Protein AF-A0A7S3C8X9-F1 (afdb_monomer)

Organism: NCBI:txid1461544

Structure (mmCIF, N/CA/C/O backbone):
data_AF-A0A7S3C8X9-F1
#
_entry.id   AF-A0A7S3C8X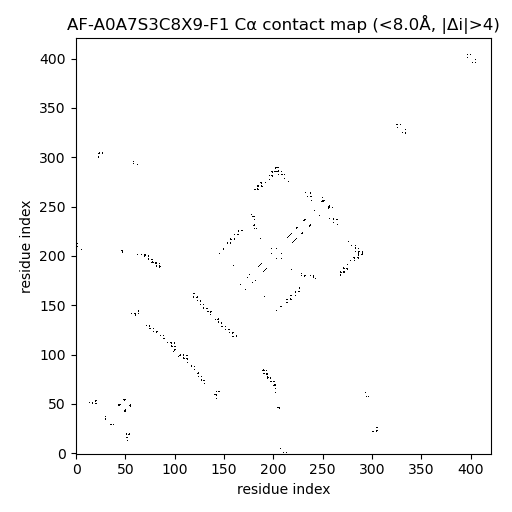9-F1
#
loop_
_atom_site.group_PDB
_atom_site.id
_atom_site.type_symbol
_atom_site.label_atom_id
_atom_site.label_alt_id
_atom_site.label_comp_id
_atom_site.label_asym_id
_atom_site.label_entity_id
_atom_site.label_seq_id
_atom_site.pdbx_PDB_ins_code
_atom_site.Cartn_x
_atom_site.Cartn_y
_atom_site.Cartn_z
_atom_site.occupancy
_atom_site.B_iso_or_equiv
_atom_site.auth_seq_id
_atom_site.auth_comp_id
_atom_site.auth_asym_id
_atom_site.auth_atom_id
_atom_site.pdbx_PDB_model_num
ATOM 1 N N . MET A 1 1 ? -9.195 -5.457 -18.882 1.00 45.34 1 MET A N 1
ATOM 2 C CA . MET A 1 1 ? -9.660 -6.626 -18.101 1.00 45.34 1 MET A CA 1
ATOM 3 C C . MET A 1 1 ? -9.234 -6.579 -16.631 1.00 45.34 1 MET A C 1
ATOM 5 O O . MET A 1 1 ? -9.931 -7.154 -15.818 1.00 45.34 1 MET A O 1
ATOM 9 N N . VAL A 1 2 ? -8.145 -5.888 -16.269 1.00 47.03 2 VAL A N 1
ATOM 10 C CA . VAL A 1 2 ? -7.577 -5.936 -14.906 1.00 47.03 2 VAL A CA 1
ATOM 11 C C . VAL A 1 2 ? -8.210 -4.915 -13.940 1.00 47.03 2 VAL A C 1
ATOM 13 O O . VAL A 1 2 ? -8.693 -5.320 -12.890 1.00 47.03 2 VAL A O 1
ATOM 16 N N . VAL A 1 3 ? -8.464 -3.677 -14.397 1.00 53.09 3 VAL A N 1
ATOM 17 C CA . VAL A 1 3 ? -9.257 -2.647 -13.669 1.00 53.09 3 VAL A CA 1
ATOM 18 C C . VAL A 1 3 ? -10.650 -3.153 -13.232 1.00 53.09 3 VAL A C 1
ATOM 20 O O . VAL A 1 3 ? -11.284 -2.615 -12.327 1.00 53.09 3 VAL A O 1
ATOM 23 N N . PHE A 1 4 ? -11.133 -4.227 -13.861 1.00 56.69 4 PHE A N 1
ATOM 24 C CA . PHE A 1 4 ? -12.422 -4.837 -13.572 1.00 56.69 4 PHE A CA 1
ATOM 25 C C . PHE A 1 4 ? -12.496 -5.470 -12.185 1.00 56.69 4 PHE A C 1
ATOM 27 O O . PHE A 1 4 ? -13.591 -5.499 -11.649 1.00 56.69 4 PHE A O 1
ATOM 34 N N . PHE A 1 5 ? -11.406 -5.965 -11.587 1.00 58.72 5 PHE A N 1
ATOM 35 C CA . PHE A 1 5 ? -11.512 -6.676 -10.304 1.00 58.72 5 PHE A CA 1
ATOM 36 C C . PHE A 1 5 ? -11.814 -5.716 -9.151 1.00 58.72 5 PHE A C 1
ATOM 38 O O . PHE A 1 5 ? -12.714 -5.951 -8.346 1.00 58.72 5 PHE A O 1
ATOM 45 N N . VAL A 1 6 ? -11.125 -4.580 -9.130 1.00 57.38 6 VAL A N 1
ATOM 46 C CA . VAL A 1 6 ? -11.303 -3.557 -8.101 1.00 57.38 6 VAL A CA 1
ATOM 47 C C . VAL A 1 6 ? -12.547 -2.708 -8.351 1.00 57.38 6 VAL A C 1
ATOM 49 O O . VAL A 1 6 ? -13.293 -2.426 -7.413 1.00 57.38 6 VAL A O 1
ATOM 52 N N . LEU A 1 7 ? -12.859 -2.391 -9.615 1.00 62.31 7 LEU A N 1
ATOM 53 C CA . LEU A 1 7 ? -14.162 -1.811 -9.942 1.00 62.31 7 LEU A CA 1
ATOM 54 C C . LEU A 1 7 ? -15.300 -2.781 -9.621 1.00 62.31 7 LEU A C 1
ATOM 56 O O . LEU A 1 7 ? -16.312 -2.339 -9.096 1.00 62.31 7 LEU A O 1
ATOM 60 N N . ALA A 1 8 ? -15.138 -4.089 -9.840 1.00 64.62 8 ALA A N 1
ATOM 61 C CA . ALA A 1 8 ? -16.126 -5.084 -9.434 1.00 64.62 8 ALA A CA 1
ATOM 62 C C . ALA A 1 8 ? -16.271 -5.142 -7.908 1.00 64.62 8 ALA A C 1
ATOM 64 O O . ALA A 1 8 ? -17.392 -5.210 -7.414 1.00 64.62 8 ALA A O 1
ATOM 65 N N . GLN A 1 9 ? -15.186 -5.056 -7.138 1.00 62.41 9 GLN A N 1
ATOM 66 C CA . GLN A 1 9 ? -15.287 -4.975 -5.678 1.00 62.41 9 GLN A CA 1
ATOM 67 C C . GLN A 1 9 ? -15.991 -3.696 -5.205 1.00 62.41 9 GLN A C 1
ATOM 69 O O . GLN A 1 9 ? -16.772 -3.751 -4.256 1.00 62.41 9 GLN A O 1
ATOM 74 N N . ALA A 1 10 ? -15.758 -2.567 -5.875 1.00 63.41 10 ALA A N 1
ATOM 75 C CA . ALA A 1 10 ? -16.402 -1.300 -5.544 1.00 63.41 10 ALA A CA 1
ATOM 76 C C . ALA A 1 10 ? -17.871 -1.226 -6.008 1.00 63.41 10 ALA A C 1
ATOM 78 O O . ALA A 1 10 ? -18.683 -0.577 -5.351 1.00 63.41 10 ALA A O 1
ATOM 79 N N . TRP A 1 11 ? -18.217 -1.873 -7.126 1.00 67.06 11 TRP A N 1
ATOM 80 C CA . TRP A 1 11 ? -19.532 -1.757 -7.767 1.00 67.06 11 TRP A CA 1
ATOM 81 C C . TRP A 1 11 ? -20.490 -2.901 -7.448 1.00 67.06 11 TRP A C 1
ATOM 83 O O . TRP A 1 11 ? -21.696 -2.667 -7.462 1.00 67.06 11 TRP A O 1
ATOM 93 N N . PHE A 1 12 ? -20.016 -4.119 -7.161 1.00 61.09 12 PHE A N 1
ATOM 94 C CA . PHE A 1 12 ? -20.916 -5.209 -6.785 1.00 61.09 12 PHE A CA 1
ATOM 95 C C . PHE A 1 12 ? -21.317 -5.066 -5.311 1.00 61.09 12 PHE A C 1
ATOM 97 O O . PHE A 1 12 ? -20.470 -5.275 -4.434 1.00 61.09 12 PHE A O 1
ATOM 104 N N . PRO A 1 13 ? -22.593 -4.743 -5.011 1.00 53.56 13 PRO A N 1
ATOM 105 C CA . PRO A 1 13 ? -23.058 -4.505 -3.649 1.00 53.56 13 PRO A CA 1
ATOM 106 C C . PRO A 1 13 ? -22.964 -5.777 -2.784 1.00 53.56 13 PRO A C 1
ATOM 108 O O . PRO A 1 13 ? -22.733 -6.872 -3.308 1.00 53.56 13 PRO A O 1
ATOM 111 N N . PRO A 1 14 ? -23.179 -5.670 -1.460 1.00 55.19 14 PRO A N 1
ATOM 112 C CA . PRO A 1 14 ? -23.079 -6.772 -0.503 1.00 55.19 14 PRO A CA 1
ATOM 113 C C . PRO A 1 14 ? -24.275 -7.738 -0.596 1.00 55.19 14 PRO A C 1
ATOM 115 O O . PRO A 1 14 ? -24.839 -8.147 0.406 1.00 55.19 14 PRO A O 1
ATOM 118 N N . VAL A 1 15 ? -24.689 -8.129 -1.802 1.00 63.06 15 VAL A N 1
ATOM 119 C CA . VAL A 1 15 ? -25.802 -9.075 -1.992 1.00 63.06 15 VAL A CA 1
ATOM 120 C C . VAL A 1 15 ? -25.405 -10.494 -1.552 1.00 63.06 15 VAL A C 1
ATOM 122 O O . VAL A 1 15 ? -26.267 -11.336 -1.331 1.00 63.06 15 VAL A O 1
ATOM 125 N N . LEU A 1 16 ? -24.103 -10.768 -1.390 1.00 57.22 16 LEU A N 1
ATOM 126 C CA . LEU A 1 16 ? -23.597 -12.119 -1.136 1.00 57.22 16 LEU A CA 1
ATOM 127 C C . LEU A 1 16 ? -23.332 -12.483 0.334 1.00 57.22 16 LEU A C 1
ATOM 129 O O . LEU A 1 16 ? -23.088 -13.658 0.595 1.00 57.22 16 LEU A O 1
ATOM 133 N N . HIS A 1 17 ? -23.377 -11.547 1.290 1.00 61.66 17 HIS A N 1
ATOM 134 C CA . HIS A 1 17 ? -23.119 -11.869 2.701 1.00 61.66 17 HIS A CA 1
ATOM 135 C C . HIS A 1 17 ? -24.162 -11.248 3.629 1.00 61.66 17 HIS A C 1
ATOM 137 O O . HIS A 1 17 ? -24.502 -10.078 3.494 1.00 61.66 17 HIS A O 1
ATOM 143 N N . LYS A 1 18 ? -24.710 -12.087 4.516 1.00 64.44 18 LYS A N 1
ATOM 144 C CA . LYS A 1 18 ? -25.891 -11.809 5.345 1.00 64.44 18 LYS A CA 1
ATOM 145 C C . LYS A 1 18 ? -25.575 -11.614 6.832 1.00 64.44 18 LYS A C 1
ATOM 147 O O . LYS A 1 18 ? -26.488 -11.298 7.579 1.00 64.44 18 LYS A O 1
ATOM 152 N N . GLU A 1 19 ? -24.331 -11.832 7.247 1.00 73.25 19 GLU A N 1
ATOM 153 C CA . GLU A 1 19 ? -23.931 -11.847 8.656 1.00 73.25 19 GLU A CA 1
ATOM 154 C C . GLU A 1 19 ? -22.737 -10.910 8.841 1.00 73.25 19 GLU A C 1
ATOM 156 O O . GLU A 1 19 ? -21.699 -11.106 8.204 1.00 73.25 19 GLU A O 1
ATOM 161 N N . ASP A 1 20 ? -22.932 -9.882 9.669 1.00 80.38 20 ASP A N 1
ATOM 162 C CA . ASP A 1 20 ? -21.893 -8.949 10.098 1.00 80.38 20 ASP A CA 1
ATOM 163 C C . ASP A 1 20 ? -21.156 -9.557 11.289 1.00 80.38 20 ASP A C 1
ATOM 165 O O . ASP A 1 20 ? -21.783 -10.010 12.248 1.00 80.38 20 ASP A O 1
ATOM 169 N N . TYR A 1 21 ? -19.828 -9.583 11.237 1.00 82.81 21 TYR A N 1
ATOM 170 C CA . TYR A 1 21 ? -19.039 -10.093 12.351 1.00 82.81 21 TYR A CA 1
ATOM 171 C C . TYR A 1 21 ? -19.055 -9.116 13.543 1.00 82.81 21 TYR A C 1
ATOM 173 O O . TYR A 1 21 ? -18.463 -8.035 13.464 1.00 82.81 21 TYR A O 1
ATOM 181 N N . ASP A 1 22 ? -19.670 -9.507 14.665 1.00 84.88 22 ASP A N 1
ATOM 182 C CA . ASP A 1 22 ? -19.627 -8.748 15.921 1.00 84.88 22 ASP A CA 1
ATOM 183 C C . ASP A 1 22 ? -18.496 -9.246 16.840 1.00 84.88 22 ASP A C 1
ATOM 185 O O . ASP A 1 22 ? -18.471 -10.383 17.317 1.00 84.88 22 ASP A O 1
ATOM 189 N N . PHE A 1 23 ? -17.537 -8.360 17.123 1.00 83.38 23 PHE A N 1
ATOM 190 C CA . PHE A 1 23 ? -16.445 -8.637 18.058 1.00 83.38 23 PHE A CA 1
ATOM 191 C C . PHE A 1 23 ? -16.934 -8.836 19.498 1.00 83.38 23 PHE A C 1
ATOM 193 O O . PHE A 1 23 ? -16.263 -9.517 20.273 1.00 83.38 23 PHE A O 1
ATOM 200 N N . SER A 1 24 ? -18.070 -8.248 19.865 1.00 83.69 24 SER A N 1
ATOM 201 C CA . SER A 1 24 ? -18.630 -8.301 21.219 1.00 83.69 24 SER A CA 1
ATOM 202 C C . SER A 1 24 ? -19.198 -9.684 21.518 1.00 83.69 24 SER A C 1
ATOM 204 O O . SER A 1 24 ? -18.875 -10.272 22.551 1.00 83.69 24 SER A O 1
ATOM 206 N N . GLU A 1 25 ? -19.978 -10.223 20.577 1.00 84.94 25 GLU A N 1
ATOM 207 C CA . GLU A 1 25 ? -20.519 -11.584 20.628 1.00 84.94 25 GLU A CA 1
ATOM 208 C C . GLU A 1 25 ? -19.384 -12.613 20.678 1.00 84.94 25 GLU A C 1
ATOM 210 O O . GLU A 1 25 ? -19.369 -13.490 21.540 1.00 84.94 25 GLU A O 1
ATOM 215 N N . TYR A 1 26 ? -18.346 -12.419 19.859 1.00 81.25 26 TYR A N 1
ATOM 216 C CA . TYR A 1 26 ? -17.157 -13.270 19.878 1.00 81.25 26 TYR A CA 1
ATOM 217 C C . TYR A 1 26 ? -16.442 -13.308 21.238 1.00 81.25 26 TYR A C 1
ATOM 219 O O . TYR A 1 26 ? -15.963 -14.363 21.662 1.00 81.25 26 TYR A O 1
ATOM 227 N N . ILE A 1 27 ? -16.314 -12.170 21.929 1.00 80.62 27 ILE A N 1
ATOM 228 C CA . ILE A 1 27 ? -15.685 -12.149 23.257 1.00 80.62 27 ILE A CA 1
ATOM 229 C C . ILE A 1 27 ? -16.615 -12.784 24.296 1.00 80.62 27 ILE A C 1
ATOM 231 O O . ILE A 1 27 ? -16.128 -13.543 25.133 1.00 80.62 27 ILE A O 1
ATOM 235 N N . ALA A 1 28 ? -17.927 -12.536 24.224 1.00 81.69 28 ALA A N 1
ATOM 236 C CA . ALA A 1 28 ? -18.906 -13.130 25.135 1.00 81.69 28 ALA A CA 1
ATOM 237 C C . ALA A 1 28 ? -18.899 -14.669 25.058 1.00 81.69 28 ALA A C 1
ATOM 239 O O . ALA A 1 28 ? -18.738 -15.336 26.081 1.00 81.69 28 ALA A O 1
ATOM 240 N N . GLU A 1 29 ? -18.943 -15.236 23.847 1.00 80.81 29 GLU A N 1
ATOM 241 C CA . GLU A 1 29 ? -18.891 -16.691 23.643 1.00 80.81 29 GLU A CA 1
ATOM 242 C C . GLU A 1 29 ? -17.585 -17.332 24.142 1.00 80.81 29 GLU A C 1
ATOM 244 O O . GLU A 1 29 ? -17.571 -18.494 24.564 1.00 80.81 29 GLU A O 1
ATOM 249 N N . ASN A 1 30 ? -16.470 -16.599 24.065 1.00 71.94 30 ASN A N 1
ATOM 250 C CA . ASN A 1 30 ? -15.162 -17.090 24.499 1.00 71.94 30 ASN A CA 1
ATOM 251 C C . ASN A 1 30 ? -14.927 -16.906 26.004 1.00 71.94 30 ASN A C 1
ATOM 253 O O . ASN A 1 30 ? -14.233 -17.727 26.608 1.00 71.94 30 ASN A O 1
ATOM 257 N N . GLY A 1 31 ? -15.514 -15.874 26.617 1.00 70.25 31 GLY A N 1
ATOM 258 C CA . GLY A 1 31 ? -15.454 -15.639 28.059 1.00 70.25 31 GLY A CA 1
ATOM 259 C C . GLY A 1 31 ? -16.072 -16.786 28.862 1.00 70.25 31 GLY A C 1
ATOM 260 O O . GLY A 1 31 ? -15.498 -17.212 29.863 1.00 70.25 31 GLY A O 1
ATOM 261 N N . GLU A 1 32 ? -17.175 -17.361 28.377 1.00 67.62 32 GLU A N 1
ATOM 262 C CA . GLU A 1 32 ? -17.853 -18.488 29.035 1.00 67.62 32 GLU A CA 1
ATOM 263 C C . GLU A 1 32 ? -17.095 -19.822 28.923 1.00 67.62 32 GLU A C 1
ATOM 265 O O . GLU A 1 32 ? -17.247 -20.702 29.771 1.00 67.62 32 GLU A O 1
ATOM 270 N N . LYS A 1 33 ? -16.256 -20.001 27.893 1.00 65.50 33 LYS A N 1
ATOM 271 C CA . LYS A 1 33 ? -15.638 -21.304 27.575 1.00 65.50 33 LYS A CA 1
ATOM 272 C C . LYS A 1 33 ? -14.289 -21.574 28.244 1.00 65.50 33 LYS A C 1
ATOM 274 O O . LYS A 1 33 ? -13.719 -22.635 27.999 1.00 65.50 33 LYS A O 1
ATOM 279 N N . GLY A 1 34 ? -13.806 -20.682 29.110 1.00 52.91 34 GLY A N 1
ATOM 280 C CA . GLY A 1 34 ? -12.613 -20.896 29.933 1.00 52.91 34 GLY A CA 1
ATOM 281 C C . GLY A 1 34 ? -11.317 -21.049 29.124 1.00 52.91 34 GLY A C 1
ATOM 282 O O . GLY A 1 34 ? -11.003 -22.128 28.632 1.00 52.91 34 GLY A O 1
ATOM 283 N N . CYS A 1 35 ? -10.536 -19.968 29.040 1.00 52.03 35 CYS A N 1
ATOM 284 C CA . CYS A 1 35 ? -9.099 -19.914 28.709 1.00 52.03 35 CYS A CA 1
ATOM 285 C C . CYS A 1 35 ? -8.560 -20.747 27.525 1.00 52.03 35 CYS A C 1
ATOM 287 O O . CYS A 1 35 ? -7.347 -20.935 27.431 1.00 52.03 35 CYS A O 1
ATOM 289 N N . LYS A 1 36 ? -9.383 -21.231 26.591 1.00 54.34 36 LYS A N 1
ATOM 290 C CA . LYS A 1 36 ? -8.854 -21.667 25.295 1.00 54.34 36 LYS A CA 1
ATOM 291 C C . LYS A 1 36 ? -8.539 -20.412 24.503 1.00 54.34 36 LYS A C 1
ATOM 293 O O . LYS A 1 36 ? -9.434 -19.600 24.287 1.00 54.34 36 LYS A O 1
ATOM 298 N N . GLU A 1 37 ? -7.265 -20.253 24.138 1.00 54.91 37 GLU A N 1
ATOM 299 C CA . GLU A 1 37 ? -6.804 -19.156 23.290 1.00 54.91 37 GLU A CA 1
ATOM 300 C C . GLU A 1 37 ? -7.795 -18.984 22.136 1.00 54.91 37 GLU A C 1
ATOM 302 O O . GLU A 1 37 ? -8.035 -19.948 21.397 1.00 54.91 37 GLU A O 1
ATOM 307 N N . PRO A 1 38 ? -8.433 -17.808 22.023 1.00 49.62 38 PRO A N 1
ATOM 308 C CA . PRO A 1 38 ? -9.416 -17.568 20.990 1.00 49.62 38 PRO A CA 1
ATOM 309 C C . PRO A 1 38 ? -8.743 -17.820 19.645 1.00 49.62 38 PRO A C 1
ATOM 311 O O . PRO A 1 38 ? -7.835 -17.084 19.263 1.00 49.62 38 PRO A O 1
ATOM 314 N N . SER A 1 39 ? -9.163 -18.863 18.924 1.00 53.34 39 SER A N 1
ATOM 315 C CA . SER A 1 39 ? -8.765 -19.006 17.531 1.00 53.34 39 SER A CA 1
ATOM 316 C C . SER A 1 39 ? -9.369 -17.798 16.812 1.00 53.34 39 SER A C 1
ATOM 318 O O . SER A 1 39 ? -10.601 -17.762 16.726 1.00 53.34 39 SER A O 1
ATOM 320 N N . PRO A 1 40 ? -8.562 -16.811 16.364 1.00 58.59 40 PRO A N 1
ATOM 321 C CA . PRO A 1 40 ? -9.061 -15.574 15.762 1.00 58.59 40 PRO A CA 1
ATOM 322 C C . PRO A 1 40 ? -10.097 -15.910 14.689 1.00 58.59 40 PRO A C 1
ATOM 324 O O . PRO A 1 40 ? -9.959 -16.994 14.104 1.00 58.59 40 PRO A O 1
ATOM 327 N N . PRO A 1 41 ? -11.101 -15.031 14.437 1.00 58.47 41 PRO A N 1
ATOM 328 C CA . PRO A 1 41 ? -12.209 -15.270 13.506 1.00 58.47 41 PRO A CA 1
ATOM 329 C C . PRO A 1 41 ? -11.711 -16.113 12.358 1.00 58.47 41 PRO A C 1
ATOM 331 O O . PRO A 1 41 ? -10.822 -15.630 11.650 1.00 58.47 41 PRO A O 1
ATOM 334 N N . LYS A 1 42 ? -12.152 -17.391 12.314 1.00 52.94 42 LYS A N 1
ATOM 335 C CA . LYS A 1 42 ? -11.461 -18.468 11.585 1.00 52.94 42 LYS A CA 1
ATOM 336 C C . LYS A 1 42 ? -10.898 -17.875 10.315 1.00 52.94 42 LYS A C 1
ATOM 338 O O . LYS A 1 42 ? -11.654 -17.425 9.459 1.00 52.94 42 LYS A O 1
ATOM 343 N N . GLN A 1 43 ? -9.576 -17.787 10.292 1.00 50.00 43 GLN A N 1
ATOM 344 C CA . GLN A 1 43 ? -8.783 -17.125 9.281 1.00 50.00 43 GLN A CA 1
ATOM 345 C C . GLN A 1 43 ? -8.980 -17.837 7.942 1.00 50.00 43 GLN A C 1
ATOM 347 O O . GLN A 1 43 ? -8.122 -18.576 7.474 1.00 50.00 43 GLN A O 1
ATOM 352 N N . TRP A 1 44 ? -10.114 -17.626 7.284 1.00 46.34 44 TRP A N 1
ATOM 353 C CA . TRP A 1 44 ? -10.240 -17.879 5.859 1.00 46.34 44 TRP A CA 1
ATOM 354 C C . TRP A 1 44 ? -9.567 -16.693 5.164 1.00 46.34 44 TRP A C 1
ATOM 356 O O . TRP A 1 44 ? -10.224 -15.909 4.482 1.00 46.34 44 TRP A O 1
ATOM 366 N N . PHE A 1 45 ? -8.257 -16.533 5.405 1.00 49.88 45 PHE A N 1
ATOM 367 C CA . PHE A 1 45 ? -7.376 -15.713 4.587 1.00 49.88 45 PHE A CA 1
ATOM 368 C C . PHE A 1 45 ? -7.373 -16.357 3.205 1.00 49.88 45 PHE A C 1
ATOM 370 O O . PHE A 1 45 ? -6.491 -17.136 2.851 1.00 49.88 45 PHE A O 1
ATOM 377 N N . TYR A 1 46 ? -8.362 -16.016 2.386 1.00 55.66 46 TYR A N 1
ATOM 378 C CA . TYR A 1 46 ? -8.011 -15.856 0.992 1.00 55.66 46 TYR A CA 1
ATOM 379 C C . TYR A 1 46 ? -6.902 -14.805 0.968 1.00 55.66 46 TYR A C 1
ATOM 381 O O . TYR A 1 46 ? -6.968 -13.807 1.686 1.00 55.66 46 TYR A O 1
ATOM 389 N N . THR A 1 47 ? -5.881 -15.021 0.149 1.00 63.59 47 THR A N 1
ATOM 390 C CA . THR A 1 47 ? -4.736 -14.119 -0.063 1.00 63.59 47 THR A CA 1
ATOM 391 C C . THR A 1 47 ? -5.116 -12.661 -0.376 1.00 63.59 47 THR A C 1
ATOM 393 O O . THR A 1 47 ? -4.235 -11.825 -0.510 1.00 63.59 47 THR A O 1
ATOM 396 N N . PHE A 1 48 ? -6.408 -12.345 -0.499 1.00 78.69 48 PHE A N 1
ATOM 397 C CA . PHE A 1 48 ? -6.966 -11.090 -0.977 1.00 78.69 48 PHE A CA 1
ATOM 398 C C . PHE A 1 48 ? -7.826 -10.317 0.046 1.00 78.69 48 PHE A C 1
ATOM 400 O O . PHE A 1 48 ? -8.390 -9.298 -0.341 1.00 78.69 48 PHE A O 1
ATOM 407 N N . GLY A 1 49 ? -7.938 -10.746 1.313 1.00 85.06 49 GLY A N 1
ATOM 408 C CA . GLY A 1 49 ? -8.576 -9.947 2.378 1.00 85.06 49 GLY A CA 1
ATOM 409 C C . GLY A 1 49 ? -9.544 -10.709 3.290 1.00 85.06 49 GLY A C 1
ATOM 410 O O . GLY A 1 49 ? -9.536 -11.941 3.330 1.00 85.06 49 GLY A O 1
ATOM 411 N N . PHE A 1 50 ? -10.366 -9.971 4.045 1.00 86.44 50 PHE A N 1
ATOM 412 C CA . PHE A 1 50 ? -11.408 -10.540 4.901 1.00 86.44 50 PHE A CA 1
ATOM 413 C C . PHE A 1 50 ? -12.575 -11.088 4.071 1.00 86.44 50 PHE A C 1
ATOM 415 O O . PHE A 1 50 ? -12.975 -10.516 3.056 1.00 86.44 50 PHE A O 1
ATOM 422 N N . ARG A 1 51 ? -13.154 -12.206 4.525 1.00 82.56 51 ARG A N 1
ATOM 423 C CA . ARG A 1 51 ? -14.358 -12.785 3.908 1.00 82.56 51 ARG A CA 1
ATOM 424 C C . ARG A 1 51 ? -15.580 -11.879 4.092 1.00 82.56 51 ARG A C 1
ATOM 426 O O . ARG A 1 51 ? -16.389 -11.749 3.177 1.00 82.56 51 ARG A O 1
ATOM 433 N N . ASP A 1 52 ? -15.700 -11.264 5.265 1.00 85.06 52 ASP A N 1
ATOM 434 C CA . ASP A 1 52 ? -16.722 -10.263 5.553 1.00 85.06 52 ASP A CA 1
ATOM 435 C C . ASP A 1 52 ? -16.343 -8.932 4.878 1.00 85.06 52 ASP A C 1
ATOM 437 O O . ASP A 1 52 ? -15.297 -8.339 5.153 1.00 85.06 52 ASP A O 1
ATOM 441 N N . ARG A 1 53 ? -17.210 -8.465 3.972 1.00 83.19 53 ARG A N 1
ATOM 442 C CA . ARG A 1 53 ? -17.004 -7.226 3.211 1.00 83.19 53 ARG A CA 1
ATOM 443 C C . ARG A 1 53 ? -17.179 -5.970 4.057 1.00 83.19 53 ARG A C 1
ATOM 445 O O . ARG A 1 53 ? -16.559 -4.955 3.737 1.00 83.19 53 ARG A O 1
ATOM 452 N N . ASN A 1 54 ? -18.016 -6.008 5.090 1.00 87.19 54 ASN A N 1
ATOM 453 C CA . ASN A 1 54 ? -18.182 -4.881 6.002 1.00 87.19 54 ASN A CA 1
ATOM 454 C C . ASN A 1 54 ? -16.949 -4.762 6.897 1.00 87.19 54 ASN A C 1
ATOM 456 O O . ASN A 1 54 ? -16.400 -3.667 7.031 1.00 87.19 54 ASN A O 1
ATOM 460 N N . LEU A 1 55 ? -16.428 -5.895 7.375 1.00 88.25 55 LEU A N 1
ATOM 461 C CA . LEU A 1 55 ? -15.147 -5.954 8.078 1.00 88.25 55 LEU A CA 1
ATOM 462 C C . LEU A 1 55 ? -13.987 -5.442 7.203 1.00 88.25 55 LEU A C 1
ATOM 464 O O . LEU A 1 55 ? -13.203 -4.608 7.653 1.00 88.25 55 LEU A O 1
ATOM 468 N N . GLU A 1 56 ? -13.910 -5.877 5.938 1.00 90.62 56 GLU A N 1
ATOM 469 C CA . GLU A 1 56 ? -12.909 -5.381 4.980 1.00 90.62 56 GLU A CA 1
ATOM 470 C C . GLU A 1 56 ? -13.042 -3.873 4.764 1.00 90.62 56 GLU A C 1
ATOM 472 O O . GLU A 1 56 ? -12.045 -3.158 4.793 1.00 90.62 56 GLU A O 1
ATOM 477 N N . ARG A 1 57 ? -14.264 -3.354 4.603 1.00 90.44 57 ARG A N 1
ATOM 478 C CA . ARG A 1 57 ? -14.489 -1.913 4.436 1.00 90.44 57 ARG A CA 1
ATOM 479 C C . ARG A 1 57 ? -14.020 -1.121 5.658 1.00 90.44 57 ARG A C 1
ATOM 481 O O . ARG A 1 57 ? -13.348 -0.108 5.479 1.00 90.44 57 ARG A O 1
ATOM 488 N N . LEU A 1 58 ? -14.339 -1.585 6.867 1.00 92.06 58 LEU A N 1
ATOM 489 C CA . LEU A 1 58 ? -13.893 -0.957 8.117 1.00 92.06 58 LEU A CA 1
ATOM 490 C C . LEU A 1 58 ? -12.367 -1.001 8.262 1.00 92.06 58 LEU A C 1
ATOM 492 O O . LEU A 1 58 ? -11.762 -0.016 8.685 1.00 92.06 58 LEU A O 1
ATOM 496 N N . PHE A 1 59 ? -11.737 -2.113 7.879 1.00 93.62 59 PHE A N 1
ATOM 497 C CA . PHE A 1 59 ? -10.282 -2.231 7.842 1.00 93.62 59 PHE A CA 1
ATOM 498 C C . PHE A 1 59 ? -9.655 -1.252 6.845 1.00 93.62 59 PHE A C 1
ATOM 500 O O . PHE A 1 59 ? -8.728 -0.534 7.202 1.00 93.62 59 PHE A O 1
ATOM 507 N N . LEU A 1 60 ? -10.168 -1.180 5.614 1.00 93.12 60 LEU A N 1
ATOM 508 C CA . LEU A 1 60 ? -9.653 -0.276 4.581 1.00 93.12 60 LEU A CA 1
ATOM 509 C C . LEU A 1 60 ? -9.825 1.200 4.964 1.00 93.12 60 LEU A C 1
ATOM 511 O O . LEU A 1 60 ? -8.958 2.020 4.658 1.00 93.12 60 LEU A O 1
ATOM 515 N N . GLN A 1 61 ? -10.917 1.539 5.650 1.00 93.62 61 GLN A N 1
ATOM 516 C CA . GLN A 1 61 ? -11.128 2.879 6.189 1.00 93.62 61 GLN A CA 1
ATOM 517 C C . GLN A 1 61 ? -10.086 3.215 7.268 1.00 93.62 61 GLN A C 1
ATOM 519 O O . GLN A 1 61 ? -9.394 4.225 7.139 1.00 93.62 61 GLN A O 1
ATOM 524 N N . ASP A 1 62 ? -9.890 2.336 8.258 1.00 94.69 62 ASP A N 1
ATOM 525 C CA . ASP A 1 62 ? -8.856 2.509 9.293 1.00 94.69 62 ASP A CA 1
ATOM 526 C C . ASP A 1 62 ? -7.450 2.598 8.680 1.00 94.69 62 ASP A C 1
ATOM 528 O O . ASP A 1 62 ? -6.654 3.467 9.039 1.00 94.69 62 ASP A O 1
ATOM 532 N N . LEU A 1 63 ? -7.157 1.760 7.683 1.00 94.38 63 LEU A N 1
ATOM 533 C CA . LEU A 1 63 ? -5.881 1.764 6.974 1.00 94.38 63 LEU A CA 1
ATOM 534 C C . LEU A 1 63 ? -5.613 3.120 6.303 1.00 94.38 63 LEU A C 1
ATOM 536 O O . LEU A 1 63 ? -4.482 3.616 6.344 1.00 94.38 63 LEU A O 1
ATOM 540 N N . CYS A 1 64 ? -6.644 3.734 5.714 1.00 93.62 64 CYS A N 1
ATOM 541 C CA . CYS A 1 64 ? -6.555 5.058 5.101 1.00 93.62 64 CYS A CA 1
ATOM 542 C C . CYS A 1 64 ? -6.333 6.171 6.141 1.00 93.62 64 CYS A C 1
ATOM 544 O O . CYS A 1 64 ? -5.604 7.132 5.872 1.00 93.62 64 CYS A O 1
ATOM 546 N N . GLU A 1 65 ? -6.937 6.056 7.323 1.00 93.38 65 GLU A N 1
ATOM 547 C CA . GLU A 1 65 ? -6.797 7.034 8.408 1.00 93.38 65 GLU A CA 1
ATOM 548 C C . GLU A 1 65 ? -5.407 6.973 9.055 1.00 93.38 65 GLU A C 1
ATOM 550 O O . GLU A 1 65 ? -4.727 8.001 9.184 1.00 93.38 65 GLU A O 1
ATOM 555 N N . VAL A 1 66 ? -4.946 5.766 9.388 1.00 94.50 66 VAL A N 1
ATOM 556 C CA . VAL A 1 66 ? -3.672 5.532 10.082 1.00 94.50 66 VAL A CA 1
ATOM 557 C C . VAL A 1 66 ? -2.477 5.877 9.192 1.00 94.50 66 VAL A C 1
ATOM 559 O O . VAL A 1 66 ? -1.543 6.542 9.637 1.00 94.50 66 VAL A O 1
ATOM 562 N N . ASN A 1 67 ? -2.500 5.485 7.915 1.00 94.38 67 ASN A N 1
ATOM 563 C CA . ASN A 1 67 ? -1.329 5.588 7.037 1.00 94.38 67 ASN A CA 1
ATOM 564 C C . ASN A 1 67 ? -1.268 6.868 6.195 1.00 94.38 67 ASN A C 1
ATOM 566 O O . ASN A 1 67 ? -0.525 6.933 5.213 1.00 94.38 67 ASN A O 1
ATOM 570 N N . HIS A 1 68 ? -2.034 7.902 6.523 1.00 94.25 68 HIS A N 1
ATOM 571 C CA . HIS A 1 68 ? -2.153 9.068 5.651 1.00 94.25 68 HIS A CA 1
ATOM 572 C C . HIS A 1 68 ? -0.826 9.808 5.391 1.00 94.25 68 HIS A C 1
ATOM 574 O O . HIS A 1 68 ? -0.577 10.252 4.271 1.00 94.25 68 HIS A O 1
ATOM 580 N N . SER A 1 69 ? 0.042 9.927 6.398 1.00 95.81 69 SER A N 1
ATOM 581 C CA . SER A 1 69 ? 1.361 10.558 6.260 1.00 95.81 69 SER A CA 1
ATOM 582 C C . SER A 1 69 ? 2.251 9.760 5.307 1.00 95.81 69 SER A C 1
ATOM 584 O O . SER A 1 69 ? 2.902 10.327 4.431 1.00 95.81 69 SER A O 1
ATOM 586 N N . ARG A 1 70 ? 2.195 8.429 5.414 1.00 95.88 70 ARG A N 1
ATOM 587 C CA . ARG A 1 70 ? 2.922 7.483 4.566 1.00 95.88 70 ARG A CA 1
ATOM 588 C C . ARG A 1 70 ? 2.524 7.616 3.094 1.00 95.88 70 ARG A C 1
ATOM 590 O O . ARG A 1 70 ? 3.401 7.662 2.243 1.00 95.88 70 ARG A O 1
ATOM 597 N N . HIS A 1 71 ? 1.232 7.780 2.802 1.00 95.31 71 HIS A N 1
ATOM 598 C CA . HIS A 1 71 ? 0.744 8.002 1.434 1.00 95.31 71 HIS A CA 1
ATOM 599 C C . HIS A 1 71 ? 1.322 9.281 0.814 1.00 95.31 71 HIS A C 1
ATOM 601 O O . HIS A 1 71 ? 1.816 9.248 -0.311 1.00 95.31 71 HIS A O 1
ATOM 607 N N . VAL A 1 72 ? 1.304 10.397 1.552 1.00 96.62 72 VAL A N 1
ATOM 608 C CA . VAL A 1 72 ? 1.848 11.680 1.070 1.00 96.62 72 VAL A CA 1
ATOM 609 C C . VAL A 1 72 ? 3.345 11.562 0.784 1.00 96.62 72 VAL A C 1
ATOM 611 O O . VAL A 1 72 ? 3.799 11.974 -0.283 1.00 96.62 72 VAL A O 1
ATOM 614 N N . VAL A 1 73 ? 4.103 10.956 1.703 1.00 97.62 73 VAL A N 1
ATOM 615 C CA . VAL A 1 73 ? 5.544 10.731 1.521 1.00 97.62 73 VAL A CA 1
ATOM 616 C C . VAL A 1 73 ? 5.805 9.856 0.294 1.00 97.62 73 VAL A C 1
ATOM 618 O O . VAL A 1 73 ? 6.641 10.218 -0.528 1.00 97.62 73 VAL A O 1
ATOM 621 N N . CYS A 1 74 ? 5.064 8.760 0.110 1.00 97.31 74 CYS A N 1
ATOM 622 C CA . CYS A 1 74 ? 5.220 7.890 -1.057 1.00 97.31 74 CYS A CA 1
ATOM 623 C C . CYS A 1 74 ? 4.930 8.615 -2.381 1.00 97.31 74 CYS A C 1
ATOM 625 O O . CYS A 1 74 ? 5.701 8.450 -3.321 1.00 97.31 74 CYS A O 1
ATOM 627 N N . PHE A 1 75 ? 3.893 9.459 -2.460 1.00 97.69 75 PHE A N 1
ATOM 628 C CA . PHE A 1 75 ? 3.632 10.275 -3.657 1.00 97.69 75 PHE A CA 1
ATOM 629 C C . PHE A 1 75 ? 4.773 11.256 -3.955 1.00 97.69 75 PHE A C 1
ATOM 631 O O . PHE A 1 75 ? 5.170 11.397 -5.111 1.00 97.69 75 PHE A O 1
ATOM 638 N N . ILE A 1 76 ? 5.317 11.918 -2.929 1.00 98.06 76 ILE A N 1
ATOM 639 C CA . ILE A 1 76 ? 6.437 12.858 -3.089 1.00 98.06 76 ILE A CA 1
ATOM 640 C C . ILE A 1 76 ? 7.695 12.119 -3.552 1.00 98.06 76 ILE A C 1
ATOM 642 O O . ILE A 1 76 ? 8.353 12.558 -4.493 1.00 98.06 76 ILE A O 1
ATOM 646 N N . VAL A 1 77 ? 8.021 10.982 -2.934 1.00 98.12 77 VAL A N 1
ATOM 647 C CA . VAL A 1 77 ? 9.178 10.170 -3.335 1.00 98.12 77 VAL A CA 1
ATOM 648 C C . VAL A 1 77 ? 8.985 9.624 -4.751 1.00 98.12 77 VAL A C 1
ATOM 650 O O . VAL A 1 77 ? 9.921 9.673 -5.542 1.00 98.12 77 VAL A O 1
ATOM 653 N N . ALA A 1 78 ? 7.780 9.177 -5.116 1.00 97.69 78 ALA A N 1
ATOM 654 C CA . ALA A 1 78 ? 7.491 8.683 -6.463 1.00 97.69 78 ALA A CA 1
ATOM 655 C C . ALA A 1 78 ? 7.657 9.791 -7.510 1.00 97.69 78 ALA A C 1
ATOM 657 O O . ALA A 1 78 ? 8.263 9.554 -8.553 1.00 97.69 78 ALA A O 1
ATOM 658 N N . LEU A 1 79 ? 7.202 11.011 -7.201 1.00 97.62 79 LEU A N 1
ATOM 659 C CA . LEU A 1 79 ? 7.430 12.192 -8.030 1.00 97.62 79 LEU A CA 1
ATOM 660 C C . LEU A 1 79 ? 8.927 12.483 -8.191 1.00 97.62 79 LEU A C 1
ATOM 662 O O . LEU A 1 79 ? 9.384 12.679 -9.312 1.00 97.62 79 LEU A O 1
ATOM 666 N N . LEU A 1 80 ? 9.700 12.482 -7.102 1.00 97.81 80 LEU A N 1
ATOM 667 C CA . LEU A 1 80 ? 11.145 12.723 -7.165 1.00 97.81 80 LEU A CA 1
ATOM 668 C C . LEU A 1 80 ? 11.863 11.664 -8.008 1.00 97.81 80 LEU A C 1
ATOM 670 O O . LEU A 1 80 ? 12.675 12.020 -8.856 1.00 97.81 80 LEU A O 1
ATOM 674 N N . LEU A 1 81 ? 11.534 10.381 -7.831 1.00 96.69 81 LEU A N 1
ATOM 675 C CA . LEU A 1 81 ? 12.106 9.295 -8.632 1.00 96.69 81 LEU A CA 1
ATOM 676 C C . LEU A 1 81 ? 11.699 9.402 -10.108 1.00 96.69 81 LEU A C 1
ATOM 678 O O . LEU A 1 81 ? 12.535 9.186 -10.981 1.00 96.69 81 LEU A O 1
ATOM 682 N N . ALA A 1 82 ? 10.455 9.793 -10.398 1.00 95.81 82 ALA A N 1
ATOM 683 C CA . ALA A 1 82 ? 9.993 10.030 -11.765 1.00 95.81 82 ALA A CA 1
ATOM 684 C C . ALA A 1 82 ? 10.706 11.225 -12.415 1.00 95.81 82 ALA A C 1
ATOM 686 O O . ALA A 1 82 ? 11.069 11.152 -13.590 1.00 95.81 82 ALA A O 1
ATOM 687 N N . VAL A 1 83 ? 10.950 12.303 -11.661 1.00 95.88 83 VAL A N 1
ATOM 688 C CA . VAL A 1 83 ? 11.746 13.446 -12.125 1.00 95.88 83 VAL A CA 1
ATOM 689 C C . VAL A 1 83 ? 13.172 12.995 -12.406 1.00 95.88 83 VAL A C 1
ATOM 691 O O . VAL A 1 83 ? 13.620 13.192 -13.527 1.00 95.88 83 VAL A O 1
ATOM 694 N N . ILE A 1 84 ? 13.845 12.338 -11.451 1.00 95.44 84 ILE A N 1
ATOM 695 C CA . ILE A 1 84 ? 15.226 11.840 -11.592 1.00 95.44 84 ILE A CA 1
ATOM 696 C C . ILE A 1 84 ? 15.365 10.946 -12.826 1.00 95.44 84 ILE A C 1
ATOM 698 O O . ILE A 1 84 ? 16.278 11.154 -13.621 1.00 95.44 84 ILE A O 1
ATOM 702 N N . ALA A 1 85 ? 14.434 10.013 -13.034 1.00 91.62 85 ALA A N 1
ATOM 703 C CA . ALA A 1 85 ? 14.425 9.172 -14.226 1.00 91.62 85 ALA A CA 1
ATOM 704 C C . ALA A 1 85 ? 14.311 10.005 -15.518 1.00 91.62 85 ALA A C 1
ATOM 706 O O . ALA A 1 85 ? 14.974 9.724 -16.508 1.00 91.62 85 ALA A O 1
ATOM 707 N N . ASN A 1 86 ? 13.527 11.081 -15.525 1.00 90.31 86 ASN A N 1
ATOM 708 C CA . ASN A 1 86 ? 13.339 11.906 -16.721 1.00 90.31 86 ASN A CA 1
ATOM 709 C C . ASN A 1 86 ? 14.342 13.068 -16.848 1.00 90.31 86 ASN A C 1
ATOM 711 O O . ASN A 1 86 ? 14.308 13.775 -17.853 1.00 90.31 86 ASN A O 1
ATOM 715 N N . VAL A 1 87 ? 15.262 13.263 -15.893 1.00 91.31 87 VAL A N 1
ATOM 716 C CA . VAL A 1 87 ? 16.258 14.353 -15.923 1.00 91.31 87 VAL A CA 1
ATOM 717 C C . VAL A 1 87 ? 17.056 14.351 -17.231 1.00 91.31 87 VAL A C 1
ATOM 719 O O . VAL A 1 87 ? 17.221 15.400 -17.855 1.00 91.31 87 VAL A O 1
ATOM 722 N N . ASN A 1 88 ? 17.483 13.173 -17.691 1.00 84.69 88 ASN A N 1
ATOM 723 C CA . ASN A 1 88 ? 18.265 13.035 -18.921 1.00 84.69 88 ASN A CA 1
ATOM 724 C C . ASN A 1 88 ? 17.483 13.468 -20.168 1.00 84.69 88 ASN A C 1
ATOM 726 O O . ASN A 1 88 ? 18.067 14.046 -21.081 1.00 84.69 88 ASN A O 1
ATOM 730 N N . VAL A 1 89 ? 16.160 13.273 -20.185 1.00 85.19 89 VAL A N 1
ATOM 731 C CA . VAL A 1 89 ? 15.301 13.733 -21.287 1.00 85.19 89 VAL A CA 1
ATOM 732 C C . VAL A 1 89 ? 15.297 15.259 -21.355 1.00 85.19 89 VAL A C 1
ATOM 734 O O . VAL A 1 89 ? 15.402 15.815 -22.444 1.00 85.19 89 VAL A O 1
ATOM 737 N N . PHE A 1 90 ? 15.244 15.946 -20.208 1.00 86.69 90 PHE A N 1
ATOM 738 C CA . PHE A 1 90 ? 15.255 17.412 -20.164 1.00 86.69 90 PHE A CA 1
ATOM 739 C C . PHE A 1 90 ? 16.601 18.002 -20.572 1.00 86.69 90 PHE A C 1
ATOM 741 O O . PHE A 1 90 ? 16.642 18.948 -21.359 1.00 86.69 90 PHE A O 1
ATOM 748 N N . PHE A 1 91 ? 17.703 17.431 -20.082 1.00 89.31 91 PHE A N 1
ATOM 749 C CA . PHE A 1 91 ? 19.039 17.861 -20.495 1.00 89.31 91 PHE A CA 1
ATOM 750 C C . PHE A 1 91 ? 19.352 17.496 -21.952 1.00 89.31 91 PHE A C 1
ATOM 752 O O . PHE A 1 91 ? 20.155 18.179 -22.582 1.00 89.31 91 PHE A O 1
ATOM 759 N N . GLY A 1 92 ? 18.688 16.478 -22.504 1.00 84.31 92 GLY A N 1
ATOM 760 C CA . GLY A 1 92 ? 18.810 16.069 -23.901 1.00 84.31 92 GLY A CA 1
ATOM 761 C C . GLY A 1 92 ? 18.051 16.943 -24.904 1.00 84.31 92 GLY A C 1
ATOM 762 O O . GLY A 1 92 ? 18.278 16.794 -26.099 1.00 84.31 92 GLY A O 1
ATOM 763 N N . ILE A 1 93 ? 17.182 17.871 -24.474 1.00 87.81 93 ILE A N 1
ATOM 764 C CA . ILE A 1 93 ? 16.378 18.698 -25.400 1.00 87.81 93 ILE A CA 1
ATOM 765 C C . ILE A 1 93 ? 17.243 19.495 -26.396 1.00 87.81 93 ILE A C 1
ATOM 767 O O . ILE A 1 93 ? 16.926 19.462 -27.584 1.00 87.81 93 ILE A O 1
ATOM 771 N N . PRO A 1 94 ? 18.325 20.195 -25.995 1.00 90.81 94 PRO A N 1
ATOM 772 C CA . PRO A 1 94 ? 19.156 20.930 -26.949 1.00 90.81 94 PRO A CA 1
ATOM 773 C C . PRO A 1 94 ? 19.796 20.014 -27.998 1.00 90.81 94 PRO A C 1
ATOM 775 O O . PRO A 1 94 ? 19.817 20.364 -29.175 1.00 90.81 94 PRO A O 1
ATOM 778 N N . LEU A 1 95 ? 20.245 18.827 -27.573 1.00 85.38 95 LEU A N 1
ATOM 779 C CA . LEU A 1 95 ? 20.818 17.811 -28.458 1.00 85.38 95 LEU A CA 1
ATOM 780 C C . LEU A 1 95 ? 19.764 17.278 -29.433 1.00 85.38 95 LEU A C 1
ATOM 782 O O . LEU A 1 95 ? 20.022 17.237 -30.631 1.00 85.38 95 LEU A O 1
ATOM 786 N N . MET A 1 96 ? 18.549 16.986 -28.951 1.00 82.12 96 MET A N 1
ATOM 787 C CA . MET A 1 96 ? 17.431 16.603 -29.817 1.00 82.12 96 MET A CA 1
ATOM 788 C C . MET A 1 96 ? 17.135 17.664 -30.872 1.00 82.12 96 MET A C 1
ATOM 790 O O . MET A 1 96 ? 16.893 17.337 -32.026 1.00 82.12 96 MET A O 1
ATOM 794 N N . VAL A 1 97 ? 17.099 18.944 -30.492 1.00 88.69 97 VAL A N 1
ATOM 795 C CA . VAL A 1 97 ? 16.795 20.030 -31.436 1.00 88.69 97 VAL A CA 1
ATOM 796 C C . VAL A 1 97 ? 17.855 20.100 -32.534 1.00 88.69 97 VAL A C 1
ATOM 798 O O . VAL A 1 97 ? 17.515 20.333 -33.696 1.00 88.69 97 VAL A O 1
ATOM 801 N N . GLU A 1 98 ? 19.123 19.891 -32.185 1.00 87.88 98 GLU A N 1
ATOM 802 C CA . GLU A 1 98 ? 20.214 19.842 -33.153 1.00 87.88 98 GLU A CA 1
ATOM 803 C C . GLU A 1 98 ? 20.109 18.615 -34.071 1.00 87.88 98 GLU A C 1
ATOM 805 O O . GLU A 1 98 ? 20.223 18.764 -35.286 1.00 87.88 98 GLU A O 1
ATOM 810 N N . GLU A 1 99 ? 19.777 17.444 -33.529 1.00 82.50 99 GLU A N 1
ATOM 811 C CA . GLU A 1 99 ? 19.556 16.204 -34.284 1.00 82.50 99 GLU A CA 1
ATOM 812 C C . GLU A 1 99 ? 18.352 16.299 -35.239 1.00 82.50 99 GLU A C 1
ATOM 814 O O . GLU A 1 99 ? 18.471 16.037 -36.435 1.00 82.50 99 GLU A O 1
ATOM 819 N N . TYR A 1 100 ? 17.203 16.803 -34.776 1.00 84.19 100 TYR A N 1
ATOM 820 C CA . TYR A 1 100 ? 16.036 17.043 -35.638 1.00 84.19 100 TYR A CA 1
ATOM 821 C C . TYR A 1 100 ? 16.322 18.046 -36.759 1.00 84.19 100 TYR A C 1
ATOM 823 O O . TYR A 1 100 ? 15.708 17.982 -37.834 1.00 84.19 100 TYR A O 1
ATOM 831 N N . LYS A 1 101 ? 17.241 18.986 -36.515 1.00 88.62 101 LYS A N 1
ATOM 832 C CA . LYS A 1 101 ? 17.678 19.965 -37.507 1.00 88.62 101 LYS A CA 1
ATOM 833 C C . LYS A 1 101 ? 18.602 19.335 -38.550 1.00 88.62 101 LYS A C 1
ATOM 835 O O . LYS A 1 101 ? 18.481 19.676 -39.728 1.00 88.62 101 LYS A O 1
ATOM 840 N N . THR A 1 102 ? 19.512 18.451 -38.145 1.00 87.00 102 THR A N 1
ATOM 841 C CA . THR A 1 102 ? 20.482 17.818 -39.051 1.00 87.00 102 THR A CA 1
ATOM 842 C C . THR A 1 102 ? 19.876 16.658 -39.835 1.00 87.00 102 THR A C 1
ATOM 844 O O . THR A 1 102 ? 20.062 16.600 -41.052 1.00 87.00 102 THR A O 1
ATOM 847 N N . GLU A 1 103 ? 19.122 15.777 -39.179 1.00 84.44 103 GLU A N 1
ATOM 848 C CA . GLU A 1 103 ? 18.641 14.522 -39.763 1.00 84.44 103 GLU A CA 1
ATOM 849 C C . GLU A 1 103 ? 17.344 14.704 -40.563 1.00 84.44 103 GLU A C 1
ATOM 851 O O . GLU A 1 103 ? 17.263 14.309 -41.726 1.00 84.44 103 GLU A O 1
ATOM 856 N N . TYR A 1 104 ? 16.342 15.374 -39.987 1.00 81.50 104 TYR A N 1
ATOM 857 C CA . TYR A 1 104 ? 15.004 15.435 -40.589 1.00 81.50 104 TYR A CA 1
ATOM 858 C C . TYR A 1 104 ? 14.750 16.683 -41.440 1.00 81.50 104 TYR A C 1
ATOM 860 O O . TYR A 1 104 ? 13.707 16.765 -42.089 1.00 81.50 104 TYR A O 1
ATOM 868 N N . LYS A 1 105 ? 15.669 17.665 -41.436 1.00 87.56 105 LYS A N 1
ATOM 869 C CA . LYS A 1 105 ? 15.510 18.975 -42.109 1.00 87.56 105 LYS A CA 1
ATOM 870 C C . LYS A 1 105 ? 14.110 19.579 -41.899 1.00 87.56 105 LYS A C 1
ATOM 872 O O . LYS A 1 105 ? 13.539 20.174 -42.811 1.00 87.56 105 LYS A O 1
ATOM 877 N N . THR A 1 106 ? 13.535 19.373 -40.713 1.00 81.62 106 THR A N 1
ATOM 878 C CA . THR A 1 106 ? 12.185 19.853 -40.398 1.00 81.62 106 THR A CA 1
ATOM 879 C C . THR A 1 106 ? 12.161 21.377 -40.397 1.00 81.62 106 THR A C 1
ATOM 881 O O . THR A 1 106 ? 13.114 22.013 -39.951 1.00 81.62 106 THR A O 1
ATOM 884 N N . GLU A 1 107 ? 11.065 21.968 -40.881 1.00 84.88 107 GLU A N 1
ATOM 885 C CA . GLU A 1 107 ? 10.892 23.429 -40.889 1.00 84.88 107 GLU A CA 1
ATOM 886 C C . GLU A 1 107 ? 10.904 24.024 -39.470 1.00 84.88 107 GLU A C 1
ATOM 888 O O . GLU A 1 107 ? 11.223 25.198 -39.308 1.00 84.88 107 GLU A O 1
ATOM 893 N N . ASP A 1 108 ? 10.608 23.213 -38.442 1.00 91.19 108 ASP A N 1
ATOM 894 C CA . ASP A 1 108 ? 10.492 23.668 -37.055 1.00 91.19 108 ASP A CA 1
ATOM 895 C C . ASP A 1 108 ? 10.975 22.597 -36.036 1.00 91.19 108 ASP A C 1
ATOM 897 O O . ASP A 1 108 ? 10.169 21.926 -35.377 1.00 91.19 108 ASP A O 1
ATOM 901 N N . PRO A 1 109 ? 12.300 22.385 -35.885 1.00 88.12 109 PRO A N 1
ATOM 902 C CA . PRO A 1 109 ? 12.867 21.307 -35.059 1.00 88.12 109 PRO A CA 1
ATOM 903 C C . PRO A 1 109 ? 12.533 21.461 -33.569 1.00 88.12 109 PRO A C 1
ATOM 905 O O . PRO A 1 109 ? 12.386 20.472 -32.850 1.00 88.12 109 PRO A O 1
ATOM 908 N N . LEU A 1 110 ? 12.332 22.702 -33.112 1.00 90.94 110 LEU A N 1
ATOM 909 C CA . LEU A 1 110 ? 11.916 22.998 -31.745 1.00 90.94 110 LEU A CA 1
ATOM 910 C C . LEU A 1 110 ? 10.536 22.396 -31.448 1.00 90.94 110 LEU A C 1
ATOM 912 O O . LEU A 1 110 ? 10.347 21.765 -30.410 1.00 90.94 110 LEU A O 1
ATOM 916 N N . ARG A 1 111 ? 9.575 22.544 -32.369 1.00 90.69 111 ARG A N 1
ATOM 917 C CA . ARG A 1 111 ? 8.220 22.004 -32.204 1.00 90.69 111 ARG A CA 1
ATOM 918 C C . ARG A 1 111 ? 8.235 20.478 -32.112 1.00 90.69 111 ARG A C 1
ATOM 920 O O . ARG A 1 111 ? 7.545 19.924 -31.259 1.00 90.69 111 ARG A O 1
ATOM 927 N N . SER A 1 112 ? 9.031 19.814 -32.947 1.00 86.50 112 SER A N 1
ATOM 928 C CA . SER A 1 112 ? 9.165 18.350 -32.951 1.00 86.50 112 SER A CA 1
ATOM 929 C C . SER A 1 112 ? 9.789 17.832 -31.651 1.00 86.50 112 SER A C 1
ATOM 931 O O . SER A 1 112 ? 9.248 16.908 -31.042 1.00 86.50 112 SER A O 1
ATOM 933 N N . ALA A 1 113 ? 10.845 18.489 -31.157 1.00 86.88 113 ALA A N 1
ATOM 934 C CA . ALA A 1 113 ? 11.454 18.157 -29.868 1.00 86.88 113 ALA A CA 1
ATOM 935 C C . ALA A 1 113 ? 10.475 18.355 -28.688 1.00 86.88 113 ALA A C 1
ATOM 937 O O . ALA A 1 113 ? 10.404 17.523 -27.780 1.00 86.88 113 ALA A O 1
ATOM 938 N N . TRP A 1 114 ? 9.654 19.412 -28.707 1.00 89.12 114 TRP A N 1
ATOM 939 C CA . TRP A 1 114 ? 8.613 19.603 -27.690 1.00 89.12 114 TRP A CA 1
ATOM 940 C C . TRP A 1 114 ? 7.543 18.517 -27.744 1.00 89.12 114 TRP A C 1
ATOM 942 O O . TRP A 1 114 ? 7.196 17.956 -26.709 1.00 89.12 114 TRP A O 1
ATOM 952 N N . ILE A 1 115 ? 7.049 18.171 -28.933 1.00 88.00 115 ILE A N 1
ATOM 953 C CA . ILE A 1 115 ? 6.052 17.104 -29.087 1.00 88.00 115 ILE A CA 1
ATOM 954 C C . ILE A 1 115 ? 6.587 15.774 -28.536 1.00 88.00 115 ILE A C 1
ATOM 956 O O . ILE A 1 115 ? 5.849 15.068 -27.847 1.00 88.00 115 ILE A O 1
ATOM 960 N N . ALA A 1 116 ? 7.870 15.474 -28.755 1.00 85.38 116 ALA A N 1
ATOM 961 C CA . ALA A 1 116 ? 8.520 14.277 -28.223 1.00 85.38 116 ALA A CA 1
ATOM 962 C C . ALA A 1 116 ? 8.661 14.282 -26.686 1.00 85.38 116 ALA A C 1
ATOM 964 O O . ALA A 1 116 ? 8.641 13.219 -26.069 1.00 85.38 116 ALA A O 1
ATOM 965 N N . THR A 1 117 ? 8.757 15.456 -26.050 1.00 89.19 117 THR A N 1
ATOM 966 C CA . THR A 1 117 ? 8.929 15.585 -24.587 1.00 89.19 117 THR A CA 1
ATOM 967 C C . THR A 1 117 ? 7.621 15.719 -23.805 1.00 89.19 117 THR A C 1
ATOM 969 O O . THR A 1 117 ? 7.608 15.433 -22.605 1.00 89.19 117 THR A O 1
ATOM 972 N N . ILE A 1 118 ? 6.501 16.083 -24.450 1.00 92.88 118 ILE A N 1
ATOM 973 C CA . ILE A 1 118 ? 5.169 16.183 -23.811 1.00 92.88 118 ILE A CA 1
ATOM 974 C C . ILE A 1 118 ? 4.822 14.944 -22.964 1.00 92.88 118 ILE A C 1
ATOM 976 O O . ILE A 1 118 ? 4.406 15.122 -21.816 1.00 92.88 118 ILE A O 1
ATOM 980 N N . PRO A 1 119 ? 5.004 13.699 -23.444 1.00 92.94 119 PRO A N 1
ATOM 981 C CA . PRO A 1 119 ? 4.694 12.521 -22.642 1.00 92.94 119 PRO A CA 1
ATOM 982 C C . PRO A 1 119 ? 5.481 12.431 -21.325 1.00 92.94 119 PRO A C 1
ATOM 984 O O . PRO A 1 119 ? 4.911 12.038 -20.309 1.00 92.94 119 PRO A O 1
ATOM 987 N N . SER A 1 120 ? 6.751 12.852 -21.297 1.00 90.75 120 SER A N 1
ATOM 988 C CA . SER A 1 120 ? 7.553 12.902 -20.065 1.00 90.75 120 SER A CA 1
ATOM 989 C C . SER A 1 120 ? 7.012 13.930 -19.071 1.00 90.75 120 SER A C 1
ATOM 991 O O . SER A 1 120 ? 6.952 13.657 -17.871 1.00 90.75 120 SER A O 1
ATOM 993 N N . PHE A 1 121 ? 6.532 15.083 -19.547 1.00 94.00 121 PHE A N 1
ATOM 994 C CA . PHE A 1 121 ? 5.838 16.045 -18.684 1.00 94.00 121 PHE A CA 1
ATOM 995 C C . PHE A 1 121 ? 4.529 15.476 -18.130 1.00 94.00 121 PHE A C 1
ATOM 997 O O . PHE A 1 121 ? 4.240 15.660 -16.947 1.00 94.00 121 PHE A O 1
ATOM 1004 N N . VAL A 1 122 ? 3.761 14.749 -18.950 1.00 95.44 122 VAL A N 1
ATOM 1005 C CA . VAL A 1 122 ? 2.542 14.060 -18.497 1.00 95.44 122 VAL A CA 1
ATOM 1006 C C . VAL A 1 122 ? 2.880 13.041 -17.407 1.00 95.44 122 VAL A C 1
ATOM 1008 O O . VAL A 1 122 ? 2.225 13.043 -16.367 1.00 95.44 122 VAL A O 1
ATOM 1011 N N . LEU A 1 123 ? 3.935 12.237 -17.583 1.00 94.56 123 LEU A N 1
ATOM 1012 C CA . LEU A 1 123 ? 4.391 11.263 -16.583 1.00 94.56 123 LEU A CA 1
ATOM 1013 C C . LEU A 1 123 ? 4.706 11.909 -15.230 1.00 94.56 123 LEU A C 1
ATOM 1015 O O . LEU A 1 123 ? 4.287 11.396 -14.192 1.00 94.56 123 LEU A O 1
ATOM 1019 N N . ILE A 1 124 ? 5.400 13.048 -15.235 1.00 95.69 124 ILE A N 1
ATOM 1020 C CA . ILE A 1 124 ? 5.737 13.780 -14.008 1.00 95.69 124 ILE A CA 1
ATOM 1021 C C . ILE A 1 124 ? 4.490 14.420 -13.390 1.00 95.69 124 ILE A C 1
ATOM 1023 O O . ILE A 1 124 ? 4.345 14.406 -12.170 1.00 95.69 124 ILE A O 1
ATOM 1027 N N . ALA A 1 125 ? 3.568 14.939 -14.204 1.00 97.00 125 ALA A N 1
ATOM 1028 C CA . ALA A 1 125 ? 2.342 15.585 -13.735 1.00 97.00 125 ALA A CA 1
ATOM 1029 C C . ALA A 1 125 ? 1.324 14.607 -13.115 1.00 97.00 125 ALA A C 1
ATOM 1031 O O . ALA A 1 125 ? 0.494 15.029 -12.307 1.00 97.00 125 ALA A O 1
ATOM 1032 N N . LEU A 1 126 ? 1.391 13.308 -13.433 1.00 97.12 126 LEU A N 1
ATOM 1033 C CA . LEU A 1 126 ? 0.473 12.302 -12.884 1.00 97.12 126 LEU A CA 1
ATOM 1034 C C . LEU A 1 126 ? 0.539 12.202 -11.354 1.00 97.12 126 LEU A C 1
ATOM 1036 O O . LEU A 1 126 ? -0.506 12.134 -10.713 1.00 97.12 126 LEU A O 1
ATOM 1040 N N . PHE A 1 127 ? 1.729 12.239 -10.752 1.00 97.50 127 PHE A N 1
ATOM 1041 C CA . PHE A 1 127 ? 1.887 12.113 -9.297 1.00 97.50 127 PHE A CA 1
ATOM 1042 C C . PHE A 1 127 ? 1.341 13.305 -8.484 1.00 97.50 127 PHE A C 1
ATOM 1044 O O . PHE A 1 127 ? 0.607 13.055 -7.526 1.00 97.50 127 PHE A O 1
ATOM 1051 N N . PRO A 1 128 ? 1.611 14.585 -8.819 1.00 98.00 128 PRO A N 1
ATOM 1052 C CA . PRO A 1 128 ? 1.006 15.712 -8.114 1.00 98.00 128 PRO A CA 1
ATOM 1053 C C . PRO A 1 128 ? -0.507 15.781 -8.345 1.00 98.00 128 PRO A C 1
ATOM 1055 O O . PRO A 1 128 ? -1.243 16.069 -7.403 1.00 98.00 128 PRO A O 1
ATOM 1058 N N . LEU A 1 129 ? -0.998 15.452 -9.548 1.00 97.81 129 LEU A N 1
ATOM 1059 C CA . LEU A 1 129 ? -2.439 15.329 -9.792 1.00 97.81 129 LEU A CA 1
ATOM 1060 C C . LEU A 1 129 ? -3.051 14.209 -8.941 1.00 97.81 129 LEU A C 1
ATOM 1062 O O . LEU A 1 129 ? -4.070 14.426 -8.288 1.00 97.81 129 LEU A O 1
ATOM 1066 N N . GLY A 1 130 ? -2.400 13.047 -8.877 1.00 97.00 130 GLY A N 1
ATOM 1067 C CA . GLY A 1 130 ? -2.789 11.933 -8.015 1.00 97.00 130 GLY A CA 1
ATOM 1068 C C . GLY A 1 130 ? -2.845 12.337 -6.541 1.00 97.00 130 GLY A C 1
ATOM 1069 O O . GLY A 1 130 ? -3.830 12.043 -5.869 1.00 97.00 130 GLY A O 1
ATOM 1070 N N . LEU A 1 131 ? -1.858 13.093 -6.054 1.00 97.31 131 LEU A N 1
ATOM 1071 C CA . LEU A 1 131 ? -1.830 13.609 -4.684 1.00 97.31 131 LEU A CA 1
ATOM 1072 C C . LEU A 1 131 ? -2.985 14.587 -4.401 1.00 97.31 131 LEU A C 1
ATOM 1074 O O . LEU A 1 131 ? -3.611 14.509 -3.342 1.00 97.31 131 LEU A O 1
ATOM 1078 N N . LEU A 1 132 ? -3.303 15.479 -5.345 1.00 97.44 132 LEU A N 1
ATOM 1079 C CA . LEU A 1 132 ? -4.428 16.414 -5.225 1.00 97.44 132 LEU A CA 1
ATOM 1080 C C . LEU A 1 132 ? -5.775 15.683 -5.194 1.00 97.44 132 LEU A C 1
ATOM 1082 O O . LEU A 1 132 ? -6.610 15.962 -4.328 1.00 97.44 132 LEU A O 1
ATOM 1086 N N . VAL A 1 133 ? -5.978 14.721 -6.099 1.00 96.69 133 VAL A N 1
ATOM 1087 C CA . VAL A 1 133 ? -7.194 13.893 -6.131 1.00 96.69 133 VAL A CA 1
ATOM 1088 C C . VAL A 1 133 ? -7.289 13.044 -4.863 1.00 96.69 133 VAL A C 1
ATOM 1090 O O . VAL A 1 133 ? -8.376 12.911 -4.302 1.00 96.69 133 VAL A O 1
ATOM 1093 N N . TRP A 1 134 ? -6.163 12.533 -4.354 1.00 96.50 134 TRP A N 1
ATOM 1094 C CA . TRP A 1 134 ? -6.105 11.791 -3.093 1.00 96.50 134 TRP A CA 1
ATOM 1095 C C . TRP A 1 134 ? -6.521 12.650 -1.904 1.00 96.50 134 TRP A C 1
ATOM 1097 O O . TRP A 1 134 ? -7.365 12.234 -1.108 1.00 96.50 134 TRP A O 1
ATOM 1107 N N . PHE A 1 135 ? -6.019 13.882 -1.819 1.00 96.19 135 PHE A N 1
ATOM 1108 C CA . PHE A 1 135 ? -6.409 14.816 -0.766 1.00 96.19 135 PHE A CA 1
ATOM 1109 C C . PHE A 1 135 ? -7.903 15.165 -0.829 1.00 96.19 135 PHE A C 1
ATOM 1111 O O . PHE A 1 135 ? -8.577 15.234 0.202 1.00 96.19 135 PHE A O 1
ATOM 1118 N N . TRP A 1 136 ? -8.443 15.336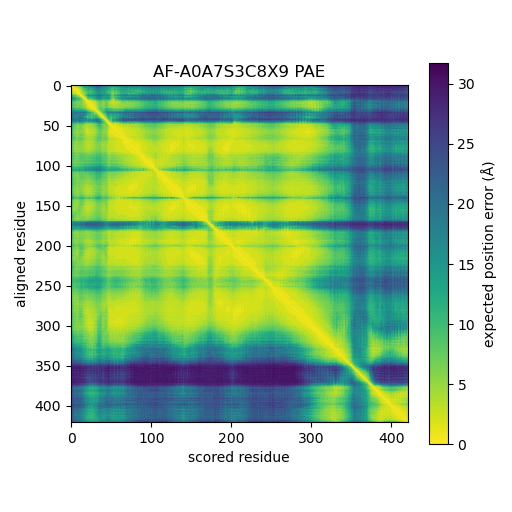 -2.040 1.00 95.62 136 TRP A N 1
ATOM 1119 C CA . TRP A 1 136 ? -9.873 15.559 -2.249 1.00 95.62 136 TRP A CA 1
ATOM 1120 C C . TRP A 1 136 ? -10.721 14.347 -1.842 1.00 95.62 136 TRP A C 1
ATOM 1122 O O . TRP A 1 136 ? -11.711 14.509 -1.127 1.00 95.62 136 TRP A O 1
ATOM 1132 N N . ALA A 1 137 ? -10.325 13.137 -2.243 1.00 94.19 137 ALA A N 1
ATOM 1133 C CA . ALA A 1 137 ? -11.044 11.908 -1.909 1.00 94.19 137 ALA A CA 1
ATOM 1134 C C . ALA A 1 137 ? -11.021 11.622 -0.403 1.00 94.19 137 ALA A C 1
ATOM 1136 O O . ALA A 1 137 ? -12.037 11.219 0.164 1.00 94.19 137 ALA A O 1
ATOM 1137 N N . ARG A 1 138 ? -9.897 11.915 0.262 1.00 92.56 138 ARG A N 1
ATOM 1138 C CA . ARG A 1 138 ? -9.761 11.780 1.714 1.00 92.56 138 ARG A CA 1
ATOM 1139 C C . ARG A 1 138 ? -10.755 12.654 2.476 1.00 92.56 138 ARG A C 1
ATOM 1141 O O . ARG A 1 138 ? -11.320 12.199 3.462 1.00 92.56 138 ARG A O 1
ATOM 1148 N N . ARG A 1 139 ? -11.010 13.886 2.018 1.00 92.62 139 ARG A N 1
ATOM 1149 C CA . ARG A 1 139 ? -11.996 14.782 2.658 1.00 92.62 139 ARG A CA 1
ATOM 1150 C C . ARG A 1 139 ? -13.422 14.228 2.650 1.00 92.62 139 ARG A C 1
ATOM 1152 O O . ARG A 1 139 ? -14.244 14.711 3.416 1.00 92.62 139 ARG A O 1
ATOM 1159 N N . LYS A 1 140 ? -13.720 13.257 1.786 1.00 91.94 140 LYS A N 1
ATOM 1160 C CA . LYS A 1 140 ? -15.029 12.601 1.705 1.00 91.94 140 LYS A CA 1
ATOM 1161 C C . LYS A 1 140 ? -15.085 11.266 2.459 1.00 91.94 140 LYS A C 1
ATOM 1163 O O . LYS A 1 140 ? -15.992 10.488 2.183 1.00 91.94 140 LYS A O 1
ATOM 1168 N N . GLU A 1 141 ? -14.109 10.987 3.334 1.00 82.88 141 GLU A N 1
ATOM 1169 C CA . GLU A 1 141 ? -14.007 9.746 4.130 1.00 82.88 141 GLU A CA 1
ATOM 1170 C C . GLU A 1 141 ? -14.180 8.481 3.286 1.00 82.88 141 GLU A C 1
ATOM 1172 O O . GLU A 1 141 ? -14.797 7.495 3.682 1.00 82.88 141 GLU A O 1
ATOM 1177 N N . SER A 1 142 ? -13.671 8.526 2.057 1.00 83.44 142 SER A N 1
ATOM 1178 C CA . SER A 1 142 ? -14.013 7.515 1.082 1.00 83.44 142 SER A CA 1
ATOM 1179 C C . SER A 1 142 ? -12.892 6.517 0.865 1.00 83.44 142 SER A C 1
ATOM 1181 O O . SER A 1 142 ? -11.751 6.895 0.600 1.00 83.44 142 SER A O 1
ATOM 1183 N N . THR A 1 143 ? -13.246 5.232 0.856 1.00 86.88 143 THR A N 1
ATOM 1184 C CA . THR A 1 143 ? -12.351 4.133 0.468 1.00 86.88 143 THR A CA 1
ATOM 1185 C C . THR A 1 143 ? -11.793 4.300 -0.949 1.00 86.88 143 THR A C 1
ATOM 1187 O O . THR A 1 143 ? -10.741 3.742 -1.256 1.00 86.88 143 THR A O 1
ATOM 1190 N N . TRP A 1 144 ? -12.413 5.147 -1.788 1.00 88.94 144 TRP A N 1
ATOM 1191 C CA . TRP A 1 144 ? -11.868 5.571 -3.085 1.00 88.94 144 TRP A CA 1
ATOM 1192 C C . TRP A 1 144 ? -10.459 6.170 -2.979 1.00 88.94 144 TRP A C 1
ATOM 1194 O O . TRP A 1 144 ? -9.711 6.113 -3.953 1.00 88.94 144 TRP A O 1
ATOM 1204 N N . ALA A 1 145 ? -10.056 6.699 -1.818 1.00 93.44 145 ALA A N 1
ATOM 1205 C CA . ALA A 1 145 ? -8.708 7.223 -1.618 1.00 93.44 145 ALA A CA 1
ATOM 1206 C C . ALA A 1 145 ? -7.611 6.167 -1.876 1.00 93.44 145 ALA A C 1
ATOM 1208 O O . ALA A 1 145 ? -6.556 6.504 -2.410 1.00 93.44 145 ALA A O 1
ATOM 1209 N N . LEU A 1 146 ? -7.873 4.889 -1.580 1.00 92.81 146 LEU A N 1
ATOM 1210 C CA . LEU A 1 146 ? -6.928 3.788 -1.820 1.00 92.81 146 LEU A CA 1
ATOM 1211 C C . LEU A 1 146 ? -6.817 3.391 -3.301 1.00 92.81 146 LEU A C 1
ATOM 1213 O O . LEU A 1 146 ? -5.833 2.775 -3.699 1.00 92.81 146 LEU A O 1
ATOM 1217 N N . LEU A 1 147 ? -7.786 3.785 -4.131 1.00 92.44 147 LEU A N 1
ATOM 1218 C CA . LEU A 1 147 ? -7.811 3.483 -5.568 1.00 92.44 147 LEU A CA 1
ATOM 1219 C C . LEU A 1 147 ? -6.987 4.462 -6.399 1.00 92.44 147 LEU A C 1
ATOM 1221 O O . LEU A 1 147 ? -6.574 4.158 -7.516 1.00 92.44 147 LEU A O 1
ATOM 1225 N N . ILE A 1 148 ? -6.723 5.645 -5.855 1.00 95.19 148 ILE A N 1
ATOM 1226 C CA . ILE A 1 148 ? -6.015 6.708 -6.567 1.00 95.19 148 ILE A CA 1
ATOM 1227 C C . ILE A 1 148 ? -4.562 6.328 -6.871 1.00 95.19 148 ILE A C 1
ATOM 1229 O O . ILE A 1 148 ? -4.153 6.526 -8.015 1.00 95.19 148 ILE A O 1
ATOM 1233 N N . PRO A 1 149 ? -3.789 5.732 -5.940 1.00 95.56 149 PRO A N 1
ATOM 1234 C CA . PRO A 1 149 ? -2.469 5.193 -6.257 1.00 95.56 149 PRO A CA 1
ATOM 1235 C C . PRO A 1 149 ? -2.517 4.173 -7.398 1.00 95.56 149 PRO A C 1
ATOM 1237 O O . PRO A 1 149 ? -1.740 4.283 -8.340 1.00 95.56 149 PRO A O 1
ATOM 1240 N N . GLN A 1 150 ? -3.471 3.239 -7.376 1.00 94.75 150 GLN A N 1
ATOM 1241 C CA . GLN A 1 150 ? -3.623 2.230 -8.426 1.00 94.75 150 GLN A CA 1
ATOM 1242 C C . GLN A 1 150 ? -3.894 2.855 -9.797 1.00 94.75 150 GLN A C 1
ATOM 1244 O O . GLN A 1 150 ? -3.227 2.508 -10.775 1.00 94.75 150 GLN A O 1
ATOM 1249 N N . VAL A 1 151 ? -4.829 3.806 -9.876 1.00 95.31 151 VAL A N 1
ATOM 1250 C CA . VAL A 1 151 ? -5.113 4.541 -11.118 1.00 95.31 151 VAL A CA 1
ATOM 1251 C C . VAL A 1 151 ? -3.880 5.321 -11.573 1.00 95.31 151 VAL A C 1
ATOM 1253 O O . VAL A 1 151 ? -3.523 5.264 -12.746 1.00 95.31 151 VAL A O 1
ATOM 1256 N N . CYS A 1 152 ? -3.185 5.992 -10.653 1.00 96.81 152 CYS A N 1
ATOM 1257 C CA . CYS A 1 152 ? -1.981 6.764 -10.950 1.00 96.81 152 CYS A CA 1
ATOM 1258 C C . CYS A 1 152 ? -0.867 5.883 -11.535 1.00 96.81 152 CYS A C 1
ATOM 1260 O O . CYS A 1 152 ? -0.345 6.197 -12.604 1.00 96.81 152 CYS A O 1
ATOM 1262 N N . PHE A 1 153 ? -0.544 4.755 -10.894 1.00 97.12 153 PHE A N 1
ATOM 1263 C CA . PHE A 1 153 ? 0.470 3.818 -11.387 1.00 97.12 153 PHE A CA 1
ATOM 1264 C C . PHE A 1 153 ? 0.050 3.130 -12.687 1.00 97.12 153 PHE A C 1
ATOM 1266 O O . PHE A 1 153 ? 0.890 2.914 -13.557 1.00 97.12 153 PHE A O 1
ATOM 1273 N N . THR A 1 154 ? -1.238 2.843 -12.879 1.00 95.38 154 THR A N 1
ATOM 1274 C CA . THR A 1 154 ? -1.739 2.284 -14.146 1.00 95.38 154 THR A CA 1
ATOM 1275 C C . THR A 1 154 ? -1.590 3.294 -15.285 1.00 95.38 154 THR A C 1
ATOM 1277 O O . THR A 1 154 ? -1.029 2.965 -16.329 1.00 95.38 154 THR A O 1
ATOM 1280 N N . CYS A 1 155 ? -2.004 4.548 -15.078 1.00 96.44 155 CYS A N 1
ATOM 1281 C CA . CYS A 1 155 ? -1.804 5.629 -16.047 1.00 96.44 155 CYS A CA 1
ATOM 1282 C C . CYS A 1 155 ? -0.316 5.864 -16.336 1.00 96.44 155 CYS A C 1
ATOM 1284 O O . CYS A 1 155 ? 0.062 6.056 -17.494 1.00 96.44 155 CYS A O 1
ATOM 1286 N N . PHE A 1 156 ? 0.528 5.799 -15.303 1.00 96.94 156 PHE A N 1
ATOM 1287 C CA . PHE A 1 156 ? 1.978 5.890 -15.441 1.00 96.94 156 PHE A CA 1
ATOM 1288 C C . PHE A 1 156 ? 2.530 4.728 -16.276 1.00 96.94 156 PHE A C 1
ATOM 1290 O O . PHE A 1 156 ? 3.313 4.967 -17.192 1.00 96.94 156 PHE A O 1
ATOM 1297 N N . THR A 1 157 ? 2.077 3.493 -16.029 1.00 96.75 157 THR A N 1
ATOM 1298 C CA . THR A 1 157 ? 2.447 2.298 -16.807 1.00 96.75 157 THR A CA 1
ATOM 1299 C C . THR A 1 157 ? 2.090 2.477 -18.278 1.00 96.75 157 THR A C 1
ATOM 1301 O O . THR A 1 157 ? 2.948 2.315 -19.144 1.00 96.75 157 THR A O 1
ATOM 1304 N N . CYS A 1 158 ? 0.836 2.835 -18.573 1.00 96.19 158 CYS A N 1
ATOM 1305 C CA . CYS A 1 158 ? 0.346 2.991 -19.940 1.00 96.19 158 CYS A CA 1
ATOM 1306 C C . CYS A 1 158 ? 1.097 4.097 -20.685 1.00 96.19 158 CYS A C 1
ATOM 1308 O O . CYS A 1 158 ? 1.552 3.881 -21.806 1.00 96.19 158 CYS A O 1
ATOM 1310 N N . THR A 1 159 ? 1.270 5.257 -20.048 1.00 95.06 159 THR A N 1
ATOM 1311 C CA . THR A 1 159 ? 1.976 6.395 -20.653 1.00 95.06 159 THR A CA 1
ATOM 1312 C C . THR A 1 159 ? 3.451 6.058 -20.872 1.00 95.06 159 THR A C 1
ATOM 1314 O O . THR A 1 159 ? 3.964 6.274 -21.965 1.00 95.06 159 THR A O 1
ATOM 1317 N N . SER A 1 160 ? 4.115 5.441 -19.889 1.00 95.12 160 SER A N 1
ATOM 1318 C CA . SER A 1 160 ? 5.519 5.020 -20.003 1.00 95.12 160 SER A CA 1
ATOM 1319 C C . SER A 1 160 ? 5.708 3.987 -21.105 1.00 95.12 160 SER A C 1
ATOM 1321 O O . SER A 1 160 ? 6.647 4.083 -21.883 1.00 95.12 160 SER A O 1
ATOM 1323 N N . SER A 1 161 ? 4.786 3.031 -21.220 1.00 95.50 161 SER A N 1
ATOM 1324 C CA . SER A 1 161 ? 4.826 2.005 -22.266 1.00 95.50 161 SER A CA 1
ATOM 1325 C C . SER A 1 161 ? 4.659 2.607 -23.660 1.00 95.50 161 SER A C 1
ATOM 1327 O O . SER A 1 161 ? 5.349 2.194 -24.589 1.00 95.50 161 SER A O 1
ATOM 1329 N N . ALA A 1 162 ? 3.788 3.610 -23.813 1.00 94.00 162 ALA A N 1
ATOM 1330 C CA . ALA A 1 162 ? 3.626 4.333 -25.072 1.00 94.00 162 ALA A CA 1
ATOM 1331 C C . ALA A 1 162 ? 4.890 5.130 -25.438 1.00 94.00 162 ALA A C 1
ATOM 1333 O O . ALA A 1 162 ? 5.342 5.065 -26.579 1.00 94.00 162 ALA A O 1
ATOM 1334 N N . VAL A 1 163 ? 5.493 5.829 -24.467 1.00 91.88 163 VAL A N 1
ATOM 1335 C CA . VAL A 1 163 ? 6.772 6.538 -24.654 1.00 91.88 163 VAL A CA 1
ATOM 1336 C C . VAL A 1 163 ? 7.867 5.577 -25.077 1.00 91.88 163 VAL A C 1
ATOM 1338 O O . VAL A 1 163 ? 8.557 5.831 -26.056 1.00 91.88 163 VAL A O 1
ATOM 1341 N N . LEU A 1 164 ? 7.983 4.456 -24.375 1.00 92.06 164 LEU A N 1
ATOM 1342 C CA . LEU A 1 164 ? 8.999 3.450 -24.627 1.00 92.06 164 LEU A CA 1
ATOM 1343 C C . LEU A 1 164 ? 8.824 2.783 -26.000 1.00 92.06 164 LEU A C 1
ATOM 1345 O O . LEU A 1 164 ? 9.797 2.577 -26.717 1.00 92.06 164 LEU A O 1
ATOM 1349 N N . THR A 1 165 ? 7.581 2.508 -26.403 1.00 92.69 165 THR A N 1
ATOM 1350 C CA . THR A 1 165 ? 7.279 1.966 -27.738 1.00 92.69 165 THR A CA 1
ATOM 1351 C C . THR A 1 165 ? 7.675 2.957 -28.831 1.00 92.69 165 THR A C 1
ATOM 1353 O O . THR A 1 165 ? 8.350 2.570 -29.780 1.00 92.69 165 THR A O 1
ATOM 1356 N N . ASN A 1 166 ? 7.312 4.236 -28.683 1.00 89.19 166 ASN A N 1
ATOM 1357 C CA . ASN A 1 166 ? 7.706 5.280 -29.633 1.00 89.19 166 ASN A CA 1
ATOM 1358 C C . ASN A 1 166 ? 9.228 5.457 -29.679 1.00 89.19 166 ASN A C 1
ATOM 1360 O O . ASN A 1 166 ? 9.788 5.611 -30.761 1.00 89.19 166 ASN A O 1
ATOM 1364 N N . TYR A 1 167 ? 9.884 5.397 -28.518 1.00 87.69 167 TYR A N 1
ATOM 1365 C CA . TYR A 1 167 ? 11.333 5.499 -28.388 1.00 87.69 167 TYR A CA 1
ATOM 1366 C C . TYR A 1 167 ? 12.055 4.387 -29.165 1.00 87.69 167 TYR A C 1
ATOM 1368 O O . TYR A 1 167 ? 12.953 4.676 -29.950 1.00 87.69 167 TYR A O 1
ATOM 1376 N N . PHE A 1 168 ? 11.630 3.126 -29.026 1.00 87.88 168 PHE A N 1
ATOM 1377 C CA . PHE A 1 168 ? 12.251 2.023 -29.773 1.00 87.88 168 PHE A CA 1
ATOM 1378 C C . PHE A 1 168 ? 11.866 1.994 -31.253 1.00 87.88 168 PHE A C 1
ATOM 1380 O O . PHE A 1 168 ? 12.676 1.597 -32.090 1.00 87.88 168 PHE A O 1
ATOM 1387 N N . GLN A 1 169 ? 10.656 2.433 -31.608 1.00 86.81 169 GLN A N 1
ATOM 1388 C CA . GLN A 1 169 ? 10.230 2.490 -33.007 1.00 86.81 169 GLN A CA 1
ATOM 1389 C C . GLN A 1 169 ? 10.947 3.575 -33.802 1.00 86.81 169 GLN A C 1
ATOM 1391 O O . GLN A 1 169 ? 11.217 3.365 -34.984 1.00 86.81 169 GLN A O 1
ATOM 1396 N N . SER A 1 170 ? 11.260 4.720 -33.186 1.00 80.19 170 SER A N 1
ATOM 1397 C CA . SER A 1 170 ? 11.922 5.796 -33.920 1.00 80.19 170 SER A CA 1
ATOM 1398 C C . SER A 1 170 ? 13.353 5.433 -34.314 1.00 80.19 170 SER A C 1
ATOM 1400 O O . SER A 1 170 ? 13.870 6.057 -35.234 1.00 80.19 170 SER A O 1
ATOM 1402 N N . ARG A 1 171 ? 13.991 4.440 -33.656 1.00 70.00 171 ARG A N 1
ATOM 1403 C CA . ARG A 1 171 ? 15.407 4.032 -33.838 1.00 70.00 171 ARG A CA 1
ATOM 1404 C C . ARG A 1 171 ? 16.397 5.209 -33.883 1.00 70.00 171 ARG A C 1
ATOM 1406 O O . ARG A 1 171 ? 17.541 5.048 -34.289 1.00 70.00 171 ARG A O 1
ATOM 1413 N N . SER A 1 172 ? 15.964 6.394 -33.460 1.00 58.09 172 SER A N 1
ATOM 1414 C CA . SER A 1 172 ? 16.602 7.664 -33.805 1.00 58.09 172 SER A CA 1
ATOM 1415 C C . SER A 1 172 ? 17.572 8.134 -32.729 1.00 58.09 172 SER A C 1
ATOM 1417 O O . SER A 1 172 ? 17.917 9.298 -32.705 1.00 58.09 172 SER A O 1
ATOM 1419 N N . TRP A 1 173 ? 17.947 7.271 -31.783 1.00 57.38 173 TRP A N 1
ATOM 1420 C CA . TRP A 1 173 ? 18.824 7.629 -30.670 1.00 57.38 173 TRP A CA 1
ATOM 1421 C C . TRP A 1 173 ? 19.984 6.645 -30.603 1.00 57.38 173 TRP A C 1
ATOM 1423 O O . TRP A 1 173 ? 20.033 5.767 -29.748 1.00 57.38 173 TRP A O 1
ATOM 1433 N N . GLY A 1 174 ? 20.953 6.811 -31.502 1.00 52.56 174 GLY A N 1
ATOM 1434 C CA . GLY A 1 174 ? 22.203 6.038 -31.516 1.00 52.56 174 GLY A CA 1
ATOM 1435 C C . GLY A 1 174 ? 23.203 6.417 -30.410 1.00 52.56 174 GLY A C 1
ATOM 1436 O O . GLY A 1 174 ? 24.396 6.172 -30.570 1.00 52.56 174 GLY A O 1
ATOM 1437 N N . GLY A 1 175 ? 22.750 7.070 -29.333 1.00 51.22 175 GLY A N 1
ATOM 1438 C CA . GLY A 1 175 ? 23.599 7.854 -28.427 1.00 51.22 175 GLY A CA 1
ATOM 1439 C C . GLY A 1 175 ? 23.818 7.292 -27.022 1.00 51.22 175 GLY A C 1
ATOM 1440 O O . GLY A 1 175 ? 24.470 7.953 -26.216 1.00 51.22 175 GLY A O 1
ATOM 1441 N N . TRP A 1 176 ? 23.287 6.118 -26.698 1.00 57.09 176 TRP A N 1
ATOM 1442 C CA . TRP A 1 176 ? 23.485 5.517 -25.381 1.00 57.09 176 TRP A CA 1
ATOM 1443 C C . TRP A 1 176 ? 24.508 4.370 -25.422 1.00 57.09 176 TRP A C 1
ATOM 1445 O O . TRP A 1 176 ? 24.853 3.838 -26.478 1.00 57.09 176 TRP A O 1
ATOM 1455 N N . ILE A 1 177 ? 25.081 4.074 -24.252 1.00 58.94 177 ILE A N 1
ATOM 1456 C CA . ILE A 1 177 ? 26.319 3.293 -24.072 1.00 58.94 177 ILE A CA 1
ATOM 1457 C C . ILE A 1 177 ? 26.221 1.850 -24.614 1.00 58.94 177 ILE A C 1
ATOM 1459 O O . ILE A 1 177 ? 27.252 1.257 -24.931 1.00 58.94 177 ILE A O 1
ATOM 1463 N N . TYR A 1 178 ? 25.022 1.282 -24.748 1.00 59.16 178 TYR A N 1
ATOM 1464 C CA . TYR A 1 178 ? 24.784 -0.119 -25.107 1.00 59.16 178 TYR A CA 1
ATOM 1465 C C . TYR A 1 178 ? 23.895 -0.366 -26.353 1.00 59.16 178 TYR A C 1
ATOM 1467 O O . TYR A 1 178 ? 23.550 -1.525 -26.604 1.00 59.16 178 TYR A O 1
ATOM 1475 N N . ARG A 1 179 ? 23.570 0.662 -27.156 1.00 74.00 179 ARG A N 1
ATOM 1476 C CA . ARG A 1 179 ? 22.852 0.563 -28.451 1.00 74.00 179 ARG A CA 1
ATOM 1477 C C . ARG A 1 179 ? 21.550 -0.268 -28.381 1.00 74.00 179 ARG A C 1
ATOM 1479 O O . ARG A 1 179 ? 20.700 -0.015 -27.532 1.00 74.00 179 ARG A O 1
ATOM 1486 N N . ASP A 1 180 ? 21.363 -1.228 -29.292 1.00 73.88 180 ASP A N 1
ATOM 1487 C CA . ASP A 1 180 ? 20.086 -1.898 -29.581 1.00 73.88 180 ASP A CA 1
ATOM 1488 C C . ASP A 1 180 ? 19.557 -2.764 -28.415 1.00 73.88 180 ASP A C 1
ATOM 1490 O O . ASP A 1 180 ? 18.363 -3.041 -28.333 1.00 73.88 180 ASP A O 1
ATOM 1494 N N . ASN A 1 181 ? 20.401 -3.106 -27.435 1.00 79.38 181 ASN A N 1
ATOM 1495 C CA . ASN A 1 181 ? 20.057 -4.031 -26.343 1.00 79.38 181 ASN A CA 1
ATOM 1496 C C . ASN A 1 181 ? 19.810 -3.324 -24.995 1.00 79.38 181 ASN A C 1
ATOM 1498 O O . ASN A 1 181 ? 19.848 -3.927 -23.917 1.00 79.38 181 ASN A O 1
ATOM 1502 N N . GLU A 1 182 ? 19.555 -2.019 -25.028 1.00 85.94 182 GLU A N 1
ATOM 1503 C CA . GLU A 1 182 ? 19.406 -1.186 -23.831 1.00 85.94 182 GLU A CA 1
ATOM 1504 C C . GLU A 1 182 ? 18.055 -1.259 -23.149 1.00 85.94 182 GLU A C 1
ATOM 1506 O O . GLU A 1 182 ? 17.899 -0.793 -22.015 1.00 85.94 182 GLU A O 1
ATOM 1511 N N . TRP A 1 183 ? 17.059 -1.822 -23.820 1.00 91.00 183 TRP A N 1
ATOM 1512 C CA . TRP A 1 183 ? 15.687 -1.689 -23.369 1.00 91.00 183 TRP A CA 1
ATOM 1513 C C . TRP A 1 183 ? 15.472 -2.226 -21.953 1.00 91.00 183 TRP A C 1
ATOM 1515 O O . TRP A 1 183 ? 14.762 -1.604 -21.162 1.00 91.00 183 TRP A O 1
ATOM 1525 N N . GLY A 1 184 ? 16.153 -3.316 -21.584 1.00 92.88 184 GLY A N 1
ATOM 1526 C CA . GLY A 1 184 ? 16.099 -3.869 -20.232 1.00 92.88 184 GLY A CA 1
ATOM 1527 C C . GLY A 1 184 ? 16.620 -2.890 -19.175 1.00 92.88 184 GLY A C 1
ATOM 1528 O O . GLY A 1 184 ? 16.021 -2.761 -18.105 1.00 92.88 184 GLY A O 1
ATOM 1529 N N . HIS A 1 185 ? 17.688 -2.150 -19.485 1.00 91.75 185 HIS A N 1
ATOM 1530 C CA . HIS A 1 185 ? 18.261 -1.131 -18.603 1.00 91.75 185 HIS A CA 1
ATOM 1531 C C . HIS A 1 185 ? 17.328 0.071 -18.463 1.00 91.75 185 HIS A C 1
ATOM 1533 O O . HIS A 1 185 ? 17.061 0.508 -17.343 1.00 91.75 185 HIS A O 1
ATOM 1539 N N . LEU A 1 186 ? 16.791 0.571 -19.579 1.00 91.94 186 LEU A N 1
ATOM 1540 C CA . LEU A 1 186 ? 15.839 1.682 -19.578 1.00 91.94 186 LEU A CA 1
ATOM 1541 C C . LEU A 1 186 ? 14.602 1.338 -18.747 1.00 91.94 186 LEU A C 1
ATOM 1543 O O . LEU A 1 186 ? 14.229 2.080 -17.839 1.00 91.94 186 LEU A O 1
ATOM 1547 N N . ILE A 1 187 ? 14.001 0.174 -18.979 1.00 94.75 187 ILE A N 1
ATOM 1548 C CA . ILE A 1 187 ? 12.844 -0.273 -18.200 1.00 94.75 187 ILE A CA 1
ATOM 1549 C C . ILE A 1 187 ? 13.185 -0.343 -16.713 1.00 94.75 187 ILE A C 1
ATOM 1551 O O . ILE A 1 187 ? 12.478 0.243 -15.897 1.00 94.75 187 ILE A O 1
ATOM 1555 N N . THR A 1 188 ? 14.275 -1.018 -16.362 1.00 95.25 188 THR A N 1
ATOM 1556 C CA . THR A 1 188 ? 14.595 -1.346 -14.967 1.00 95.25 188 THR A CA 1
ATOM 1557 C C . THR A 1 188 ? 15.056 -0.134 -14.163 1.00 95.25 188 THR A C 1
ATOM 1559 O O . THR A 1 188 ? 14.634 0.043 -13.023 1.00 95.25 188 THR A O 1
ATOM 1562 N N . PHE A 1 189 ? 15.906 0.716 -14.735 1.00 92.56 189 PHE A N 1
ATOM 1563 C CA . PHE A 1 189 ? 16.517 1.824 -13.997 1.00 92.56 189 PHE A CA 1
ATOM 1564 C C . PHE A 1 189 ? 15.767 3.149 -14.145 1.00 92.56 189 PHE A C 1
ATOM 1566 O O . PHE A 1 189 ? 15.885 3.997 -13.263 1.00 92.56 189 PHE A O 1
ATOM 1573 N N . TYR A 1 190 ? 14.970 3.325 -15.204 1.00 92.44 190 TYR A N 1
ATOM 1574 C CA . TYR A 1 190 ? 14.238 4.57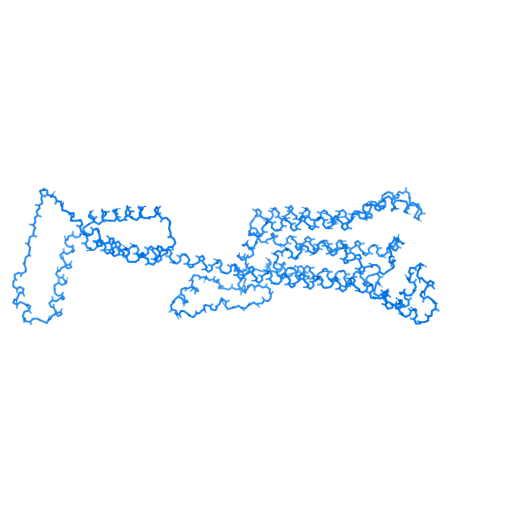1 -15.441 1.00 92.44 190 TYR A CA 1
ATOM 1575 C C . TYR A 1 190 ? 12.751 4.417 -15.144 1.00 92.44 190 TYR A C 1
ATOM 1577 O O . TYR A 1 190 ? 12.211 5.090 -14.265 1.00 92.44 190 TYR A O 1
ATOM 1585 N N . PHE A 1 191 ? 12.075 3.510 -15.846 1.00 94.38 191 PHE A N 1
ATOM 1586 C CA . PHE A 1 191 ? 10.616 3.410 -15.761 1.00 94.38 191 PHE A CA 1
ATOM 1587 C C . PHE A 1 191 ? 10.139 2.638 -14.532 1.00 94.38 191 PHE A C 1
ATOM 1589 O O . PHE A 1 191 ? 9.068 2.928 -14.001 1.00 94.38 191 PHE A O 1
ATOM 1596 N N . PHE A 1 192 ? 10.931 1.687 -14.044 1.00 95.25 192 PHE A N 1
ATOM 1597 C CA . PHE A 1 192 ? 10.579 0.894 -12.873 1.00 95.25 192 PHE A CA 1
ATOM 1598 C C . PHE A 1 192 ? 10.913 1.599 -11.545 1.00 95.25 192 PHE A C 1
ATOM 1600 O O . PHE A 1 192 ? 10.351 1.263 -10.504 1.00 95.25 192 PHE A O 1
ATOM 1607 N N . LEU A 1 193 ? 11.762 2.631 -11.560 1.00 95.75 193 LEU A N 1
ATOM 1608 C CA . LEU A 1 193 ? 12.236 3.297 -10.344 1.00 95.75 193 LEU A CA 1
ATOM 1609 C C . LEU A 1 193 ? 11.104 3.843 -9.443 1.00 95.75 193 LEU A C 1
ATOM 1611 O O . LEU A 1 193 ? 11.149 3.595 -8.235 1.00 95.75 193 LEU A O 1
ATOM 1615 N N . PRO A 1 194 ? 10.037 4.491 -9.961 1.00 97.00 194 PRO A N 1
ATOM 1616 C CA . PRO A 1 194 ? 8.923 4.949 -9.124 1.00 97.00 194 PRO A CA 1
ATOM 1617 C C . PRO A 1 194 ? 8.169 3.818 -8.403 1.00 97.00 194 PRO A C 1
ATOM 1619 O O . PRO A 1 194 ? 7.582 4.060 -7.346 1.00 97.00 194 PRO A O 1
ATOM 1622 N N . TYR A 1 195 ? 8.210 2.580 -8.911 1.00 97.56 195 TYR A N 1
ATOM 1623 C CA . TYR A 1 195 ? 7.562 1.424 -8.272 1.00 97.56 195 TYR A CA 1
ATOM 1624 C C . TYR A 1 195 ? 8.263 0.997 -6.986 1.00 97.56 195 TYR A C 1
ATOM 1626 O O . TYR A 1 195 ? 7.627 0.373 -6.140 1.00 97.56 195 TYR A O 1
ATOM 1634 N N . LEU A 1 196 ? 9.523 1.390 -6.764 1.00 97.06 196 LEU A N 1
ATOM 1635 C CA . LEU A 1 196 ? 10.202 1.146 -5.487 1.00 97.06 196 LEU A CA 1
ATOM 1636 C C . LEU A 1 196 ? 9.466 1.789 -4.307 1.00 97.06 196 LEU A C 1
ATOM 1638 O O . LEU A 1 196 ? 9.555 1.303 -3.182 1.00 97.06 196 LEU A O 1
ATOM 1642 N N . THR A 1 197 ? 8.677 2.838 -4.549 1.00 97.38 197 THR A N 1
ATOM 1643 C CA . THR A 1 197 ? 7.844 3.438 -3.499 1.00 97.38 197 THR A CA 1
ATOM 1644 C C . THR A 1 197 ? 6.763 2.500 -2.971 1.00 97.38 197 THR A C 1
ATOM 1646 O O . THR A 1 197 ? 6.326 2.685 -1.835 1.00 97.38 197 THR A O 1
ATOM 1649 N N . LEU A 1 198 ? 6.386 1.460 -3.729 1.00 96.81 198 LEU A N 1
ATOM 1650 C CA . LEU A 1 198 ? 5.429 0.441 -3.299 1.00 96.81 198 LEU A CA 1
ATOM 1651 C C . LEU A 1 198 ? 5.965 -0.429 -2.152 1.00 96.81 198 LEU A C 1
ATOM 1653 O O . LEU A 1 198 ? 5.159 -0.888 -1.351 1.00 96.81 198 LEU A O 1
ATOM 1657 N N . PHE A 1 199 ? 7.290 -0.575 -1.980 1.00 95.75 199 PHE A N 1
ATOM 1658 C CA . PHE A 1 199 ? 7.867 -1.202 -0.772 1.00 95.75 199 PHE A CA 1
ATOM 1659 C C . PHE A 1 199 ? 7.436 -0.470 0.497 1.00 95.75 199 PHE A C 1
ATOM 1661 O O . PHE A 1 199 ? 7.090 -1.059 1.522 1.00 95.75 199 PHE A O 1
ATOM 1668 N N . ALA A 1 200 ? 7.482 0.857 0.423 1.00 94.50 200 ALA A N 1
ATOM 1669 C CA . ALA A 1 200 ? 7.112 1.723 1.517 1.00 94.50 200 ALA A CA 1
ATOM 1670 C C . ALA A 1 200 ? 5.622 2.056 1.493 1.00 94.50 200 ALA A C 1
ATOM 1672 O O . ALA A 1 200 ? 5.191 2.776 2.381 1.00 94.50 200 ALA A O 1
ATOM 1673 N N . TRP A 1 201 ? 4.810 1.537 0.574 1.00 94.69 201 TRP A N 1
ATOM 1674 C CA . TRP A 1 201 ? 3.386 1.853 0.531 1.00 94.69 201 TRP A CA 1
ATOM 1675 C C . TRP A 1 201 ? 2.572 0.788 1.269 1.00 94.69 201 TRP A C 1
ATOM 1677 O O . TRP A 1 201 ? 2.707 -0.404 1.030 1.00 94.69 201 TRP A O 1
ATOM 1687 N N . SER A 1 202 ? 1.694 1.213 2.175 1.00 93.31 202 SER A N 1
ATOM 1688 C CA . SER A 1 202 ? 0.745 0.338 2.886 1.00 93.31 202 SER A CA 1
ATOM 1689 C C . SER A 1 202 ? -0.546 0.126 2.084 1.00 93.31 202 SER A C 1
ATOM 1691 O O . SER A 1 202 ? -1.639 0.409 2.569 1.00 93.31 202 SER A O 1
ATOM 1693 N N . LEU A 1 203 ? -0.422 -0.316 0.828 1.00 94.81 203 LEU A N 1
ATOM 1694 C CA . LEU A 1 203 ? -1.586 -0.709 0.028 1.00 94.81 203 LEU A CA 1
ATOM 1695 C C . LEU A 1 203 ? -1.999 -2.151 0.347 1.00 94.81 203 LEU A C 1
ATOM 1697 O O . LEU A 1 203 ? -1.130 -2.972 0.660 1.00 94.81 203 LEU A O 1
ATOM 1701 N N . PRO A 1 204 ? -3.295 -2.483 0.202 1.00 94.88 204 PRO A N 1
ATOM 1702 C CA . PRO A 1 204 ? -3.743 -3.868 0.213 1.00 94.88 204 PRO A CA 1
ATOM 1703 C C . PRO A 1 204 ? -2.961 -4.692 -0.811 1.00 94.88 204 PRO A C 1
ATOM 1705 O O . PRO A 1 204 ? -2.805 -4.275 -1.963 1.00 94.88 204 PRO A O 1
ATOM 1708 N N . PHE A 1 205 ? -2.516 -5.885 -0.413 1.00 94.50 205 PHE A N 1
ATOM 1709 C CA . PHE A 1 205 ? -1.674 -6.749 -1.248 1.00 94.50 205 PHE A CA 1
ATOM 1710 C C . PHE A 1 205 ? -2.269 -7.002 -2.643 1.00 94.50 205 PHE A C 1
ATOM 1712 O O . PHE A 1 205 ? -1.556 -6.948 -3.643 1.00 94.50 205 PHE A O 1
ATOM 1719 N N . ALA A 1 206 ? -3.590 -7.191 -2.719 1.00 91.44 206 ALA A N 1
ATOM 1720 C CA . ALA A 1 206 ? -4.326 -7.368 -3.969 1.00 91.44 206 ALA A CA 1
ATOM 1721 C C . ALA A 1 206 ? -4.066 -6.238 -4.982 1.00 91.44 206 ALA A C 1
ATOM 1723 O O . ALA A 1 206 ? -3.784 -6.503 -6.149 1.00 91.44 206 ALA A O 1
ATOM 1724 N N . MET A 1 207 ? -4.119 -4.984 -4.520 1.00 93.19 207 MET A N 1
ATOM 1725 C CA . MET A 1 207 ? -3.920 -3.803 -5.363 1.00 93.19 207 MET A CA 1
ATOM 1726 C C . MET A 1 207 ? -2.466 -3.698 -5.818 1.00 93.19 207 MET A C 1
ATOM 1728 O O . MET A 1 207 ? -2.205 -3.410 -6.984 1.00 93.19 207 MET A O 1
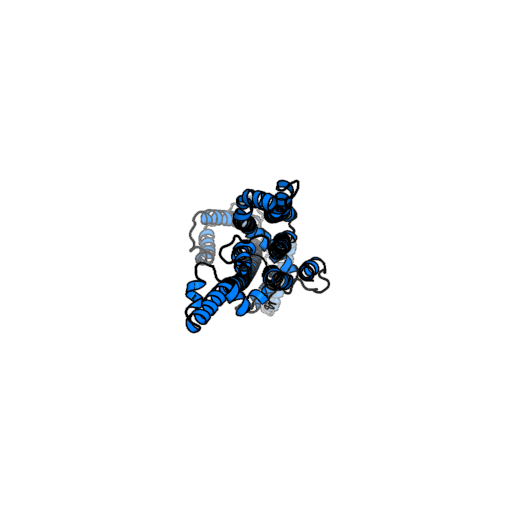ATOM 1732 N N . THR A 1 208 ? -1.511 -3.977 -4.927 1.00 95.62 208 THR A N 1
ATOM 1733 C CA . THR A 1 208 ? -0.085 -3.976 -5.280 1.00 95.62 208 THR A CA 1
ATOM 1734 C C . THR A 1 208 ? 0.222 -5.029 -6.341 1.00 95.62 208 THR A C 1
ATOM 1736 O O . THR A 1 208 ? 0.884 -4.718 -7.328 1.00 95.62 208 THR A O 1
ATOM 1739 N N . VAL A 1 209 ? -0.286 -6.257 -6.185 1.00 94.88 209 VAL A N 1
ATOM 1740 C CA . VAL A 1 209 ? -0.112 -7.329 -7.180 1.00 94.88 209 VAL A CA 1
ATOM 1741 C C . VAL A 1 209 ? -0.724 -6.937 -8.517 1.00 94.88 209 VAL A C 1
ATOM 1743 O O . VAL A 1 209 ? -0.115 -7.189 -9.550 1.00 94.88 209 VAL A O 1
ATOM 1746 N N . GLU A 1 210 ? -1.886 -6.287 -8.515 1.00 93.75 210 GLU A N 1
ATOM 1747 C CA . GLU A 1 210 ? -2.519 -5.812 -9.743 1.00 93.75 210 GLU A CA 1
ATOM 1748 C C . GLU A 1 210 ? -1.649 -4.780 -10.476 1.00 93.75 210 GLU A C 1
ATOM 1750 O O . GLU A 1 210 ? -1.404 -4.917 -11.677 1.00 93.75 210 GLU A O 1
ATOM 1755 N N . ILE A 1 211 ? -1.127 -3.787 -9.746 1.00 95.88 211 ILE A N 1
ATOM 1756 C CA . ILE A 1 211 ? -0.220 -2.765 -10.288 1.00 95.88 211 ILE A CA 1
ATOM 1757 C C . ILE A 1 211 ? 1.042 -3.420 -10.862 1.00 95.88 211 ILE A C 1
ATOM 1759 O O . ILE A 1 211 ? 1.427 -3.133 -11.996 1.00 95.88 211 ILE A O 1
ATOM 1763 N N . LEU A 1 212 ? 1.671 -4.321 -10.101 1.00 96.75 212 LEU A N 1
ATOM 1764 C CA . LEU A 1 212 ? 2.890 -5.013 -10.519 1.00 96.75 212 LEU A CA 1
ATOM 1765 C C . LEU A 1 212 ? 2.648 -5.928 -11.718 1.00 96.75 212 LEU A C 1
ATOM 1767 O O . LEU A 1 212 ? 3.471 -5.969 -12.622 1.00 96.75 212 LEU A O 1
ATOM 1771 N N . PHE A 1 213 ? 1.520 -6.632 -11.759 1.00 96.19 213 PHE A N 1
ATOM 1772 C CA . PHE A 1 213 ? 1.158 -7.499 -12.876 1.00 96.19 213 PHE A CA 1
ATOM 1773 C C . PHE A 1 213 ? 0.937 -6.695 -14.160 1.00 96.19 213 PHE A C 1
ATOM 1775 O O . PHE A 1 213 ? 1.431 -7.075 -15.222 1.00 96.19 213 PHE A O 1
ATOM 1782 N N . MET A 1 214 ? 0.256 -5.549 -14.062 1.00 95.75 214 MET A N 1
ATOM 1783 C CA . MET A 1 214 ? 0.077 -4.636 -15.192 1.00 95.75 214 MET A CA 1
ATOM 1784 C C . MET A 1 214 ? 1.409 -4.066 -15.679 1.00 95.75 214 MET A C 1
ATOM 1786 O O . MET A 1 214 ? 1.657 -4.063 -16.884 1.00 95.75 214 MET A O 1
ATOM 1790 N N . ALA A 1 215 ? 2.281 -3.642 -14.762 1.00 96.75 215 ALA A N 1
ATOM 1791 C CA . ALA A 1 215 ? 3.623 -3.178 -15.098 1.00 96.75 215 ALA A CA 1
ATOM 1792 C C . ALA A 1 215 ? 4.469 -4.292 -15.734 1.00 96.75 215 ALA A C 1
ATOM 1794 O O . ALA A 1 215 ? 5.132 -4.053 -16.741 1.00 96.75 215 ALA A O 1
ATOM 1795 N N . ALA A 1 216 ? 4.394 -5.518 -15.208 1.00 97.00 216 ALA A N 1
ATOM 1796 C CA . ALA A 1 216 ? 5.128 -6.667 -15.720 1.00 97.00 216 ALA A CA 1
ATOM 1797 C C . ALA A 1 216 ? 4.721 -7.004 -17.157 1.00 97.00 216 ALA A C 1
ATOM 1799 O O . ALA A 1 216 ? 5.573 -7.131 -18.036 1.00 97.00 216 ALA A O 1
ATOM 1800 N N . ILE A 1 217 ? 3.413 -7.100 -17.411 1.00 96.94 217 ILE A N 1
ATOM 1801 C CA . ILE A 1 217 ? 2.890 -7.355 -18.754 1.00 96.94 217 ILE A CA 1
ATOM 1802 C C . ILE A 1 217 ? 3.267 -6.216 -19.693 1.00 96.94 217 ILE A C 1
ATOM 1804 O O . ILE A 1 217 ? 3.734 -6.473 -20.797 1.00 96.94 217 ILE A O 1
ATOM 1808 N N . ALA A 1 218 ? 3.071 -4.965 -19.284 1.00 96.81 218 ALA A N 1
ATOM 1809 C CA . ALA A 1 218 ? 3.316 -3.838 -20.167 1.00 96.81 218 ALA A CA 1
ATOM 1810 C C . ALA A 1 218 ? 4.802 -3.724 -20.538 1.00 96.81 218 ALA A C 1
ATOM 1812 O O . ALA A 1 218 ? 5.136 -3.700 -21.721 1.00 96.81 218 ALA A O 1
ATOM 1813 N N . PHE A 1 219 ? 5.689 -3.724 -19.542 1.00 96.44 219 PHE A N 1
ATOM 1814 C CA . PHE A 1 219 ? 7.111 -3.481 -19.754 1.00 96.44 219 PHE A CA 1
AT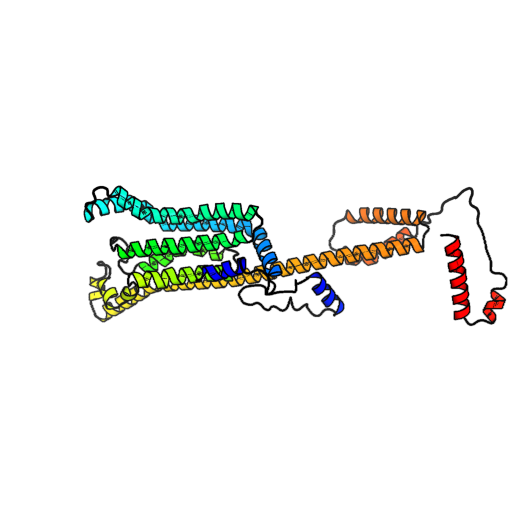OM 1815 C C . PHE A 1 219 ? 7.883 -4.705 -20.228 1.00 96.44 219 PHE A C 1
ATOM 1817 O O . PHE A 1 219 ? 8.738 -4.562 -21.090 1.00 96.44 219 PHE A O 1
ATOM 1824 N N . PHE A 1 220 ? 7.606 -5.898 -19.708 1.00 96.12 220 PHE A N 1
ATOM 1825 C CA . PHE A 1 220 ? 8.385 -7.074 -20.092 1.00 96.12 220 PHE A CA 1
ATOM 1826 C C . PHE A 1 220 ? 7.738 -7.861 -21.222 1.00 96.12 220 PHE A C 1
ATOM 1828 O O . PHE A 1 220 ? 8.463 -8.508 -21.950 1.00 96.12 220 PHE A O 1
ATOM 1835 N N . VAL A 1 221 ? 6.421 -7.792 -21.437 1.00 96.56 221 VAL A N 1
ATOM 1836 C CA . VAL A 1 221 ? 5.771 -8.590 -22.494 1.00 96.56 221 VAL A CA 1
ATOM 1837 C C . VAL A 1 221 ? 5.365 -7.730 -23.685 1.00 96.56 221 VAL A C 1
ATOM 1839 O O . VAL A 1 221 ? 5.810 -7.977 -24.799 1.00 96.56 221 VAL A O 1
ATOM 1842 N N . ILE A 1 222 ? 4.518 -6.721 -23.479 1.00 96.88 222 ILE A N 1
ATOM 1843 C CA . ILE A 1 222 ? 3.906 -5.964 -24.577 1.00 96.88 222 ILE A CA 1
ATOM 1844 C C . ILE A 1 222 ? 4.952 -5.126 -25.302 1.00 96.88 222 ILE A C 1
ATOM 1846 O O . ILE A 1 222 ? 5.078 -5.255 -26.517 1.00 96.88 222 ILE A O 1
ATOM 1850 N N . VAL A 1 223 ? 5.694 -4.280 -24.581 1.00 95.88 223 VAL A N 1
ATOM 1851 C CA . VAL A 1 223 ? 6.643 -3.359 -25.216 1.00 95.88 223 VAL A CA 1
ATOM 1852 C C . VAL A 1 223 ? 7.719 -4.133 -26.000 1.00 95.88 223 VAL A C 1
ATOM 1854 O O . VAL A 1 223 ? 7.779 -3.919 -27.209 1.00 95.88 223 VAL A O 1
ATOM 1857 N N . PRO A 1 224 ? 8.464 -5.101 -25.424 1.00 95.25 224 PRO A N 1
ATOM 1858 C CA . PRO A 1 224 ? 9.436 -5.916 -26.161 1.00 95.25 224 PRO A CA 1
ATOM 1859 C C . PRO A 1 224 ? 8.852 -6.650 -27.367 1.00 95.25 224 PRO A C 1
ATOM 1861 O O . PRO A 1 224 ? 9.483 -6.685 -28.421 1.00 95.25 224 PRO A O 1
ATOM 1864 N N . CYS A 1 225 ? 7.630 -7.180 -27.272 1.00 95.81 225 CYS A N 1
ATOM 1865 C CA . CYS A 1 225 ? 6.979 -7.823 -28.414 1.00 95.81 225 CYS A CA 1
ATOM 1866 C C . CYS A 1 225 ? 6.647 -6.840 -29.549 1.00 95.81 225 CYS A C 1
ATOM 1868 O O . CYS A 1 225 ? 6.730 -7.220 -30.714 1.00 95.81 225 CYS A O 1
ATOM 1870 N N . LEU A 1 226 ? 6.285 -5.588 -29.242 1.00 95.31 226 LEU A N 1
ATOM 1871 C CA . LEU A 1 226 ? 5.909 -4.595 -30.257 1.00 95.31 226 LEU A CA 1
ATOM 1872 C C . LEU A 1 226 ? 7.088 -4.118 -31.114 1.00 95.31 226 LEU A C 1
ATOM 1874 O O . LEU A 1 226 ? 6.876 -3.801 -32.283 1.00 95.31 226 LEU A O 1
ATOM 1878 N N . PHE A 1 227 ? 8.303 -4.061 -30.561 1.00 92.31 227 PHE A N 1
ATOM 1879 C CA . PHE A 1 227 ? 9.502 -3.649 -31.308 1.00 92.31 227 PHE A CA 1
ATOM 1880 C C . PHE A 1 227 ? 10.464 -4.803 -31.629 1.00 92.31 227 PHE A C 1
ATOM 1882 O O . PHE A 1 227 ? 11.545 -4.550 -32.150 1.00 92.31 227 PHE A O 1
ATOM 1889 N N . GLN A 1 228 ? 10.066 -6.055 -31.364 1.00 92.94 228 GLN A N 1
ATOM 1890 C CA . GLN A 1 228 ? 10.898 -7.256 -31.540 1.00 92.94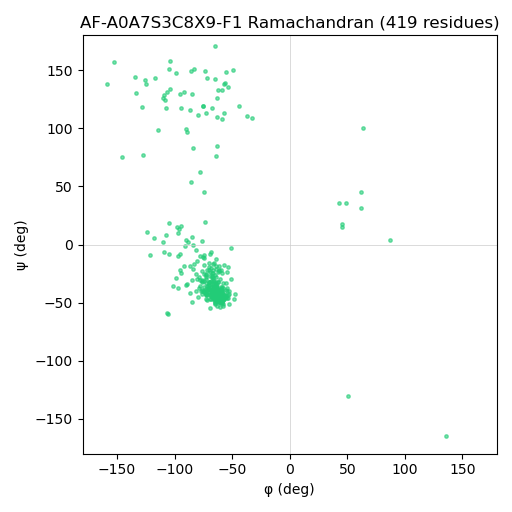 228 GLN A CA 1
ATOM 1891 C C . GLN A 1 228 ? 12.163 -7.275 -30.660 1.00 92.94 228 GLN A C 1
ATOM 1893 O O . GLN A 1 228 ? 13.168 -7.889 -31.012 1.00 92.94 228 GLN A O 1
ATOM 1898 N N . GLY A 1 229 ? 12.102 -6.673 -29.471 1.00 90.62 229 GLY A N 1
ATOM 1899 C CA . GLY A 1 229 ? 13.236 -6.558 -28.546 1.00 90.62 229 GLY A CA 1
ATOM 1900 C C . GLY A 1 229 ? 13.772 -7.873 -27.990 1.00 90.62 229 GLY A C 1
ATOM 1901 O O . GLY A 1 229 ? 14.836 -7.901 -27.380 1.00 90.62 229 GLY A O 1
ATOM 1902 N N . TYR A 1 230 ? 13.044 -8.975 -28.164 1.00 93.44 230 TYR A N 1
ATOM 1903 C CA . TYR A 1 230 ? 13.543 -10.302 -27.808 1.00 93.44 230 TYR A CA 1
ATOM 1904 C C . TYR A 1 230 ? 14.459 -10.902 -28.871 1.00 93.44 230 TYR A C 1
ATOM 1906 O O . TYR A 1 230 ? 15.340 -11.690 -28.528 1.00 93.44 230 TYR A O 1
ATOM 1914 N N . ASP A 1 231 ? 14.317 -10.494 -30.133 1.00 92.56 231 ASP A N 1
ATOM 1915 C CA . ASP A 1 231 ? 15.208 -10.950 -31.201 1.00 92.56 231 ASP A CA 1
ATOM 1916 C C . ASP A 1 231 ? 16.631 -10.423 -30.986 1.00 92.56 231 ASP A C 1
ATOM 1918 O O . ASP A 1 231 ? 17.595 -11.039 -31.432 1.00 92.56 231 ASP A O 1
ATOM 1922 N N . ASP A 1 232 ? 16.759 -9.310 -30.265 1.00 88.56 232 ASP A N 1
ATOM 1923 C CA . ASP A 1 232 ? 18.009 -8.652 -29.878 1.00 88.56 232 ASP A CA 1
ATOM 1924 C C . ASP A 1 232 ? 18.873 -9.495 -28.918 1.00 88.56 232 ASP A C 1
ATOM 1926 O O . ASP A 1 232 ? 20.083 -9.292 -28.822 1.00 88.56 232 ASP A O 1
ATOM 1930 N N . PHE A 1 233 ? 18.287 -10.527 -28.293 1.00 90.31 233 PHE A N 1
ATOM 1931 C CA . PHE A 1 233 ? 19.019 -11.544 -27.525 1.00 90.31 233 PHE A CA 1
ATOM 1932 C C . PHE A 1 233 ? 19.580 -12.682 -28.388 1.00 90.31 233 PHE A C 1
ATOM 1934 O O . PHE A 1 233 ? 20.215 -13.598 -27.862 1.00 90.31 233 PHE A O 1
ATOM 1941 N N . SER A 1 234 ? 19.360 -12.660 -29.705 1.00 94.00 234 SER A N 1
ATOM 1942 C CA . SER A 1 234 ? 20.009 -13.604 -30.612 1.00 94.00 234 SER A CA 1
ATOM 1943 C C . SER A 1 234 ? 21.524 -13.420 -30.566 1.00 94.00 234 SER A C 1
ATOM 1945 O O . SER A 1 234 ? 22.022 -12.304 -30.707 1.00 94.00 234 SER A O 1
ATOM 1947 N N . ILE A 1 235 ? 22.257 -14.532 -30.453 1.00 92.25 235 ILE A N 1
ATOM 1948 C CA . ILE A 1 235 ? 23.729 -14.580 -30.479 1.00 92.25 235 ILE A CA 1
ATOM 1949 C C . ILE A 1 235 ? 24.280 -13.750 -31.649 1.00 92.25 235 ILE A C 1
ATOM 1951 O O . ILE A 1 235 ? 25.211 -12.973 -31.472 1.00 92.25 235 ILE A O 1
ATOM 1955 N N . GLN A 1 236 ? 23.650 -13.850 -32.824 1.00 92.81 236 GLN A N 1
ATOM 1956 C CA . GLN A 1 236 ? 24.071 -13.128 -34.028 1.00 92.81 236 GLN A CA 1
ATOM 1957 C C . GLN A 1 236 ? 23.923 -11.610 -33.894 1.00 92.81 236 GLN A C 1
ATOM 1959 O O . GLN A 1 236 ? 24.799 -10.874 -34.338 1.00 92.81 236 GLN A O 1
ATOM 1964 N N . LYS A 1 237 ? 22.830 -11.133 -33.285 1.00 90.56 237 LYS A N 1
ATOM 1965 C CA . LYS A 1 237 ? 22.623 -9.696 -33.072 1.00 90.56 237 LYS A CA 1
ATOM 1966 C C . LYS A 1 237 ? 23.554 -9.169 -31.988 1.00 90.56 237 LYS A C 1
ATOM 1968 O O . LYS A 1 237 ? 24.195 -8.156 -32.211 1.00 90.56 237 LYS A O 1
ATOM 1973 N N . ILE A 1 238 ? 23.726 -9.898 -30.882 1.00 90.56 238 ILE A N 1
ATOM 1974 C CA . ILE A 1 238 ? 24.666 -9.516 -29.814 1.00 90.56 238 ILE A CA 1
ATOM 1975 C C . ILE A 1 238 ? 26.081 -9.314 -30.374 1.00 90.56 238 ILE A C 1
ATOM 1977 O O . ILE A 1 238 ? 26.723 -8.320 -30.047 1.00 90.56 238 ILE A O 1
ATOM 1981 N N . GLN A 1 239 ? 26.536 -10.212 -31.254 1.00 90.12 239 GLN A N 1
ATOM 1982 C CA . GLN A 1 239 ? 27.841 -10.099 -31.913 1.00 90.12 239 GLN A CA 1
ATOM 1983 C C . GLN A 1 239 ? 27.953 -8.874 -32.833 1.00 90.12 239 GLN A C 1
ATOM 1985 O O . GLN A 1 239 ? 29.019 -8.274 -32.926 1.00 90.12 239 GLN A O 1
ATOM 1990 N N . GLN A 1 240 ? 26.862 -8.474 -33.489 1.00 88.12 240 GLN A N 1
ATOM 1991 C CA . GLN A 1 240 ? 26.821 -7.278 -34.342 1.00 88.12 240 GLN A CA 1
ATOM 1992 C C . GLN A 1 240 ? 26.748 -5.971 -33.540 1.00 88.12 240 GLN A C 1
ATOM 1994 O O . GLN A 1 240 ? 27.109 -4.914 -34.054 1.00 88.12 240 GLN A O 1
ATOM 1999 N N . THR A 1 241 ? 26.276 -6.029 -32.294 1.00 85.31 241 THR A N 1
ATOM 2000 C CA . THR A 1 241 ? 26.066 -4.853 -31.435 1.00 85.31 241 THR A CA 1
ATOM 2001 C C . THR A 1 241 ? 27.231 -4.615 -30.467 1.00 85.31 241 THR A C 1
ATOM 2003 O O . THR A 1 241 ? 27.123 -3.767 -29.578 1.00 85.31 241 THR A O 1
ATOM 2006 N N . PHE A 1 242 ? 28.364 -5.315 -30.614 1.00 87.00 242 PHE A N 1
ATOM 2007 C CA . PHE A 1 242 ? 29.524 -5.053 -29.763 1.00 87.00 242 PHE A CA 1
ATOM 2008 C C . PHE A 1 242 ? 29.954 -3.577 -29.843 1.00 87.00 242 PHE A C 1
ATOM 2010 O O . PHE A 1 242 ? 29.937 -2.974 -30.920 1.00 87.00 242 PHE A O 1
ATOM 2017 N N . PRO A 1 243 ? 30.328 -2.954 -28.709 1.00 83.25 243 PRO A N 1
ATOM 2018 C CA . PRO A 1 243 ? 30.886 -1.612 -28.735 1.00 83.25 243 PRO A CA 1
ATOM 2019 C C . PRO A 1 243 ? 32.142 -1.604 -29.611 1.00 83.25 243 PRO A C 1
ATOM 2021 O O . PRO A 1 243 ? 33.019 -2.441 -29.408 1.00 83.25 243 PRO A O 1
ATOM 2024 N N . TYR A 1 244 ? 32.276 -0.624 -30.513 1.00 81.75 244 TYR A N 1
ATOM 2025 C CA . TYR A 1 244 ? 33.443 -0.504 -31.406 1.00 81.75 244 TYR A CA 1
ATOM 2026 C C . TYR A 1 244 ? 34.789 -0.569 -30.669 1.00 81.75 244 TYR A C 1
ATOM 2028 O O . TYR A 1 244 ? 35.779 -1.025 -31.220 1.00 81.75 244 TYR A O 1
ATOM 2036 N N . ALA A 1 245 ? 34.828 -0.127 -29.408 1.00 83.00 245 ALA A N 1
ATOM 2037 C CA . ALA A 1 245 ? 36.033 -0.166 -28.586 1.00 83.00 245 ALA A CA 1
ATOM 2038 C C . ALA A 1 245 ? 36.513 -1.589 -28.236 1.00 83.00 245 ALA A C 1
ATOM 2040 O O . ALA A 1 245 ? 37.676 -1.748 -27.891 1.00 83.00 245 ALA A O 1
ATOM 2041 N N . ILE A 1 246 ? 35.633 -2.594 -28.284 1.00 86.69 246 ILE A N 1
ATOM 2042 C CA . ILE A 1 246 ? 35.911 -3.976 -27.847 1.00 86.69 246 ILE A CA 1
ATOM 2043 C C . ILE A 1 246 ? 35.705 -4.973 -29.005 1.00 86.69 246 ILE A C 1
ATOM 2045 O O . ILE A 1 246 ? 36.074 -6.138 -28.899 1.00 86.69 246 ILE A O 1
ATOM 2049 N N . GLU A 1 247 ? 35.156 -4.530 -30.139 1.00 87.50 247 GLU A N 1
ATOM 2050 C CA . GLU A 1 247 ? 34.912 -5.373 -31.316 1.00 87.50 247 GLU A CA 1
ATOM 2051 C C . GLU A 1 247 ? 36.197 -6.059 -31.814 1.00 87.50 247 GLU A C 1
ATOM 2053 O O . GLU A 1 247 ? 36.217 -7.277 -32.008 1.00 87.50 247 GLU A O 1
ATOM 2058 N N . ASP A 1 248 ? 37.296 -5.304 -31.917 1.00 90.69 248 ASP A N 1
ATOM 2059 C CA . ASP A 1 248 ? 38.602 -5.829 -32.334 1.00 90.69 248 ASP A CA 1
ATOM 2060 C C . ASP A 1 248 ? 39.194 -6.821 -31.319 1.00 90.69 248 ASP A C 1
ATOM 2062 O O . ASP A 1 248 ? 39.897 -7.758 -31.699 1.00 90.69 248 ASP A O 1
ATOM 2066 N N . GLU A 1 249 ? 38.909 -6.647 -30.024 1.00 92.12 249 GLU A N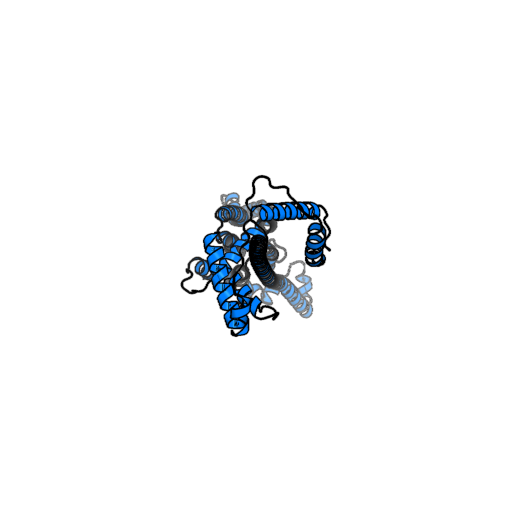 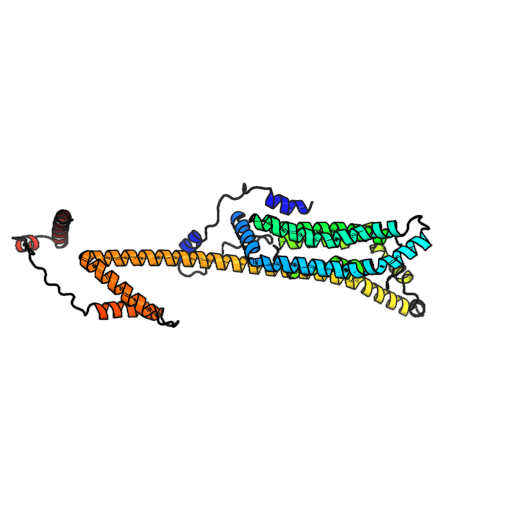1
ATOM 2067 C CA . GLU A 1 249 ? 39.367 -7.558 -28.967 1.00 92.12 249 GLU A CA 1
ATOM 2068 C C . GLU A 1 249 ? 38.570 -8.868 -28.971 1.00 92.12 249 GLU A C 1
ATOM 2070 O O . GLU A 1 249 ? 39.147 -9.951 -28.845 1.00 92.12 249 GLU A O 1
ATOM 2075 N N . CYS A 1 250 ? 37.255 -8.791 -29.178 1.00 91.31 250 CYS A N 1
ATOM 2076 C CA . CYS A 1 250 ? 36.382 -9.962 -29.207 1.00 91.31 250 CYS A CA 1
ATOM 2077 C C . CYS A 1 250 ? 36.561 -10.816 -30.474 1.00 91.31 250 CYS A C 1
ATOM 2079 O O . CYS A 1 250 ? 36.338 -12.024 -30.421 1.00 91.31 250 CYS A O 1
ATOM 2081 N N . ASN A 1 251 ? 37.014 -10.232 -31.590 1.00 93.38 251 ASN A N 1
ATOM 2082 C CA . ASN A 1 251 ? 37.231 -10.944 -32.857 1.00 93.38 251 ASN A CA 1
ATOM 2083 C C . ASN A 1 251 ? 38.601 -11.648 -32.977 1.00 93.38 251 ASN A C 1
ATOM 2085 O O . ASN A 1 251 ? 38.924 -12.185 -34.037 1.00 93.38 251 ASN A O 1
ATOM 2089 N N . GLN A 1 252 ? 39.417 -11.685 -31.915 1.00 94.50 252 GLN A N 1
ATOM 2090 C CA . GLN A 1 252 ? 40.760 -12.285 -31.970 1.00 94.50 252 GLN A CA 1
ATOM 2091 C C . GLN A 1 252 ? 40.757 -13.818 -32.084 1.00 94.50 252 GLN A C 1
ATOM 2093 O O . GLN A 1 252 ? 41.631 -14.392 -32.736 1.00 94.50 252 GLN A O 1
ATOM 2098 N N . SER A 1 253 ? 39.810 -14.501 -31.436 1.00 96.12 253 SER A N 1
ATOM 2099 C CA . SER A 1 253 ? 39.648 -15.956 -31.534 1.00 96.12 253 SER A CA 1
ATOM 2100 C C . SER A 1 253 ? 38.197 -16.364 -31.286 1.00 96.12 253 SER A C 1
ATOM 2102 O O . SER A 1 253 ? 37.464 -15.659 -30.600 1.00 96.12 253 SER A O 1
ATOM 2104 N N . GLU A 1 254 ? 37.794 -17.533 -31.789 1.00 95.00 254 GLU A N 1
ATOM 2105 C CA . GLU A 1 254 ? 36.447 -18.085 -31.565 1.00 95.00 254 GLU A CA 1
ATOM 2106 C C . GLU A 1 254 ? 36.137 -18.250 -30.066 1.00 95.00 254 GLU A C 1
ATOM 2108 O O . GLU A 1 254 ? 35.053 -17.908 -29.606 1.00 95.00 254 GLU A O 1
ATOM 2113 N N . ALA A 1 255 ? 37.134 -18.650 -29.268 1.00 94.75 255 ALA A N 1
ATOM 2114 C CA . ALA A 1 255 ? 36.986 -18.758 -27.818 1.00 94.75 255 ALA A CA 1
ATOM 2115 C C . ALA A 1 255 ? 36.767 -17.393 -27.134 1.00 94.75 255 ALA A C 1
ATOM 2117 O O . ALA A 1 255 ? 36.001 -17.306 -26.173 1.00 94.75 255 ALA A O 1
ATOM 2118 N N . TYR A 1 256 ? 37.422 -16.326 -27.613 1.00 94.44 256 TYR A N 1
ATOM 2119 C CA . TYR A 1 256 ? 37.190 -14.965 -27.114 1.00 94.44 256 TYR A CA 1
ATOM 2120 C C . TYR A 1 256 ? 35.827 -14.427 -27.556 1.00 94.44 256 TYR A C 1
ATOM 2122 O O . TYR A 1 256 ? 35.139 -13.799 -26.751 1.00 94.44 256 TYR A O 1
ATOM 2130 N N . LEU A 1 257 ? 35.404 -14.731 -28.783 1.00 94.31 257 LEU A N 1
ATOM 2131 C CA . LEU A 1 257 ? 34.099 -14.344 -29.309 1.00 94.31 257 LEU A CA 1
ATOM 2132 C C . LEU A 1 257 ? 32.955 -14.952 -28.484 1.00 94.31 257 LEU A C 1
ATOM 2134 O O . LEU A 1 257 ? 32.020 -14.241 -28.102 1.00 94.31 257 LEU A O 1
ATOM 2138 N N . ASP A 1 258 ? 33.050 -16.240 -28.151 1.00 95.00 258 ASP A N 1
ATOM 2139 C CA . ASP A 1 258 ? 32.074 -16.926 -27.299 1.00 95.00 258 ASP A CA 1
ATOM 2140 C C . ASP A 1 258 ? 32.048 -16.337 -25.882 1.00 95.00 258 ASP A C 1
ATOM 2142 O O . ASP A 1 258 ? 30.973 -16.067 -25.334 1.00 95.00 258 ASP A O 1
ATOM 2146 N N . ALA A 1 259 ? 33.222 -16.066 -25.302 1.00 95.50 259 ALA A N 1
ATOM 2147 C CA . ALA A 1 259 ? 33.332 -15.446 -23.984 1.00 95.50 259 ALA A CA 1
ATOM 2148 C C . ALA A 1 259 ? 32.723 -14.031 -23.958 1.00 95.50 259 ALA A C 1
ATOM 2150 O O . ALA A 1 259 ? 31.952 -13.714 -23.047 1.00 95.50 259 ALA A O 1
ATOM 2151 N N . CYS A 1 260 ? 33.002 -13.204 -24.971 1.00 95.00 260 CYS A N 1
ATOM 2152 C CA . CYS A 1 260 ? 32.392 -11.883 -25.129 1.00 95.00 260 CYS A CA 1
ATOM 2153 C C . CYS A 1 260 ? 30.872 -11.986 -25.284 1.00 95.00 260 CYS A C 1
ATOM 2155 O O . CYS A 1 260 ? 30.126 -11.282 -24.601 1.00 95.00 260 CYS A O 1
ATOM 2157 N N . THR A 1 261 ? 30.395 -12.897 -26.135 1.00 94.31 261 THR A N 1
ATOM 2158 C CA . THR A 1 261 ? 28.958 -13.084 -26.368 1.00 94.31 261 THR A CA 1
ATOM 2159 C C . THR A 1 261 ? 28.242 -13.485 -25.077 1.00 94.31 261 THR A C 1
ATOM 2161 O O . THR A 1 261 ? 27.203 -12.911 -24.740 1.00 94.31 261 THR A O 1
ATOM 2164 N N . MET A 1 262 ? 28.821 -14.406 -24.299 1.00 95.44 262 MET A N 1
ATOM 2165 C CA . MET A 1 262 ? 28.291 -14.795 -22.991 1.00 95.44 262 MET A CA 1
ATOM 2166 C C . MET A 1 262 ? 28.279 -13.616 -22.009 1.00 95.44 262 MET A C 1
ATOM 2168 O O . MET A 1 262 ? 27.268 -13.388 -21.344 1.00 95.44 262 MET A O 1
ATOM 2172 N N . TYR A 1 263 ? 29.363 -12.840 -21.942 1.00 94.75 263 TYR A N 1
ATOM 2173 C CA . TYR A 1 263 ? 29.467 -11.669 -21.070 1.00 94.75 263 TYR A CA 1
ATOM 2174 C C . TYR A 1 263 ? 28.384 -10.622 -21.368 1.00 94.75 263 TYR A C 1
ATOM 2176 O O . TYR A 1 263 ? 27.649 -10.219 -20.462 1.00 94.75 263 TYR A O 1
ATOM 2184 N N . PHE A 1 264 ? 28.216 -10.235 -22.635 1.00 92.06 264 PHE A N 1
ATOM 2185 C CA . PHE A 1 264 ? 27.183 -9.275 -23.034 1.00 92.06 264 PHE A CA 1
ATOM 2186 C C . PHE A 1 264 ? 25.769 -9.829 -22.838 1.00 92.06 264 PHE A C 1
ATOM 2188 O O . PHE A 1 264 ? 24.897 -9.108 -22.356 1.00 92.06 264 PHE A O 1
ATOM 2195 N N . THR A 1 265 ? 25.546 -11.121 -23.098 1.00 93.19 265 THR A N 1
ATOM 2196 C CA . THR A 1 265 ? 24.262 -11.779 -22.794 1.00 93.19 265 THR A CA 1
ATOM 2197 C C . THR A 1 265 ? 23.916 -11.649 -21.309 1.00 93.19 265 THR A C 1
ATOM 2199 O O . THR A 1 265 ? 22.790 -11.287 -20.965 1.00 93.19 265 THR A O 1
ATOM 2202 N N . VAL A 1 266 ? 24.884 -11.889 -20.416 1.00 94.88 266 VAL A N 1
ATOM 2203 C CA . VAL A 1 266 ? 24.693 -11.727 -18.967 1.00 94.88 266 VAL A CA 1
ATOM 2204 C C . VAL A 1 266 ? 24.404 -10.269 -18.617 1.00 94.88 266 VAL A C 1
ATOM 2206 O O . VAL A 1 266 ? 23.467 -10.017 -17.859 1.00 94.88 266 VAL A O 1
ATOM 2209 N N . ILE A 1 267 ? 25.134 -9.306 -19.186 1.00 93.06 267 ILE A N 1
ATOM 2210 C CA . ILE A 1 267 ? 24.883 -7.873 -18.962 1.00 93.06 267 ILE A CA 1
ATOM 2211 C C . ILE A 1 267 ? 23.461 -7.484 -19.361 1.00 93.06 267 ILE A C 1
ATOM 2213 O O . ILE A 1 267 ? 22.789 -6.808 -18.589 1.00 93.06 267 ILE A O 1
ATOM 2217 N N . TYR A 1 268 ? 22.976 -7.923 -20.522 1.00 91.31 268 TYR A N 1
ATOM 2218 C CA . TYR A 1 268 ? 21.634 -7.575 -20.998 1.00 91.31 268 TYR A CA 1
ATOM 2219 C C . TYR A 1 268 ? 20.521 -8.285 -20.224 1.00 91.31 268 TYR A C 1
ATOM 2221 O O . TYR A 1 268 ? 19.456 -7.707 -19.997 1.00 91.31 268 TYR A O 1
ATOM 2229 N N . LEU A 1 269 ? 20.766 -9.514 -19.766 1.00 94.19 269 LEU A N 1
ATOM 2230 C CA . LEU A 1 269 ? 19.800 -10.273 -18.973 1.00 94.19 269 LEU A CA 1
ATOM 2231 C C . LEU A 1 269 ? 19.723 -9.782 -17.516 1.00 94.19 269 LEU A C 1
ATOM 2233 O O . LEU A 1 269 ? 18.653 -9.816 -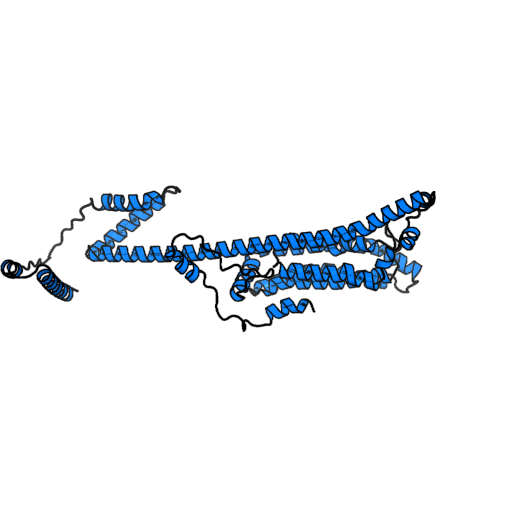16.906 1.00 94.19 269 LEU A O 1
ATOM 2237 N N . THR A 1 270 ? 20.832 -9.287 -16.960 1.00 95.44 270 THR A N 1
ATOM 2238 C CA . THR A 1 270 ? 20.932 -8.810 -15.570 1.00 95.44 270 THR A CA 1
ATOM 2239 C C . THR A 1 270 ? 19.871 -7.771 -15.181 1.00 95.44 270 THR A C 1
ATOM 2241 O O . THR A 1 270 ? 19.209 -7.996 -14.167 1.00 95.44 270 THR A O 1
ATOM 2244 N N . PRO A 1 271 ? 19.632 -6.665 -15.917 1.00 95.38 271 PRO A N 1
ATOM 2245 C CA . PRO A 1 271 ? 18.606 -5.694 -15.546 1.00 95.38 271 PRO A CA 1
ATOM 2246 C C . PRO A 1 271 ? 17.202 -6.298 -15.599 1.00 95.38 271 PRO A C 1
ATOM 2248 O O . PRO A 1 271 ? 16.397 -6.010 -14.723 1.00 95.38 271 PRO A O 1
ATOM 2251 N N . ILE A 1 272 ? 16.910 -7.194 -16.548 1.00 95.50 272 ILE A N 1
ATOM 2252 C CA . ILE A 1 272 ? 15.605 -7.868 -16.617 1.00 95.50 272 ILE A CA 1
ATOM 2253 C C . ILE A 1 272 ? 15.394 -8.723 -15.365 1.00 95.50 272 ILE A C 1
ATOM 2255 O O . ILE A 1 272 ? 14.361 -8.609 -14.704 1.00 95.50 272 ILE A O 1
ATOM 2259 N N . LEU A 1 273 ? 16.390 -9.532 -14.994 1.00 96.69 273 LEU A N 1
ATOM 2260 C CA . LEU A 1 273 ? 16.342 -10.340 -13.774 1.00 96.69 273 LEU A CA 1
ATOM 2261 C C . LEU A 1 273 ? 16.244 -9.470 -12.517 1.00 96.69 273 LEU A C 1
ATOM 2263 O O . LEU A 1 273 ? 15.482 -9.801 -11.609 1.00 96.69 273 LEU A O 1
ATOM 2267 N N . LEU A 1 274 ? 16.957 -8.342 -12.477 1.00 97.06 274 LEU A N 1
ATOM 2268 C CA . LEU A 1 274 ? 16.871 -7.371 -11.390 1.00 97.06 274 LEU A CA 1
ATOM 2269 C C . LEU A 1 274 ? 15.464 -6.763 -11.305 1.00 97.06 274 LEU A C 1
ATOM 2271 O O . LEU A 1 274 ? 14.897 -6.706 -10.219 1.00 97.06 274 LEU A O 1
ATOM 2275 N N . GLY A 1 275 ? 14.867 -6.371 -12.432 1.00 96.06 275 GLY A N 1
ATOM 2276 C CA . GLY A 1 275 ? 13.500 -5.856 -12.519 1.00 96.06 275 GLY A CA 1
ATOM 2277 C C . GLY A 1 275 ? 12.458 -6.857 -12.021 1.00 96.06 275 GLY A C 1
ATOM 2278 O O . GLY A 1 275 ? 11.631 -6.523 -11.169 1.00 96.06 275 GLY A O 1
ATOM 2279 N N . LEU A 1 276 ? 12.540 -8.109 -12.480 1.00 97.00 276 LEU A N 1
ATOM 2280 C CA . LEU A 1 276 ? 11.690 -9.203 -11.997 1.00 97.00 276 LEU A CA 1
ATOM 2281 C C . LEU A 1 276 ? 11.894 -9.457 -10.493 1.00 97.00 276 LEU A C 1
ATOM 2283 O O . LEU A 1 276 ? 10.920 -9.585 -9.749 1.00 97.00 276 LEU A O 1
ATOM 2287 N N . GLY A 1 277 ? 13.146 -9.474 -10.030 1.00 97.56 277 GLY A N 1
ATOM 2288 C CA . GLY A 1 277 ? 13.495 -9.633 -8.618 1.00 97.56 277 GLY A CA 1
ATOM 2289 C C . GLY A 1 277 ? 12.938 -8.508 -7.744 1.00 97.56 277 GLY A C 1
ATOM 2290 O O . GLY A 1 277 ? 12.377 -8.778 -6.682 1.00 97.56 277 GLY A O 1
ATOM 2291 N N . MET A 1 278 ? 13.005 -7.257 -8.212 1.00 97.38 278 MET A N 1
ATOM 2292 C CA . MET A 1 278 ? 12.396 -6.115 -7.527 1.00 97.38 278 MET A CA 1
ATOM 2293 C C . MET A 1 278 ? 10.871 -6.249 -7.459 1.00 97.38 278 MET A C 1
ATOM 2295 O O . MET A 1 278 ? 10.308 -6.012 -6.394 1.00 97.38 278 MET A O 1
ATOM 2299 N N . MET A 1 279 ? 10.193 -6.688 -8.527 1.00 97.38 279 MET A N 1
ATOM 2300 C CA . MET A 1 279 ? 8.741 -6.937 -8.490 1.00 97.38 279 MET A CA 1
ATOM 2301 C C . MET A 1 279 ? 8.358 -8.012 -7.468 1.00 97.38 279 MET A C 1
ATOM 2303 O O . MET A 1 279 ? 7.414 -7.817 -6.701 1.00 97.38 279 MET A O 1
ATOM 2307 N N . ILE A 1 280 ? 9.104 -9.120 -7.412 1.00 97.31 280 ILE A N 1
ATOM 2308 C CA . ILE A 1 280 ? 8.884 -10.179 -6.416 1.00 97.31 280 ILE A CA 1
ATOM 2309 C C . ILE A 1 280 ? 9.122 -9.636 -5.003 1.00 97.31 280 ILE A C 1
ATOM 2311 O O . ILE A 1 280 ? 8.308 -9.874 -4.110 1.00 97.31 280 ILE A O 1
ATOM 2315 N N . GLY A 1 281 ? 10.192 -8.861 -4.804 1.00 97.81 281 GLY A N 1
ATOM 2316 C CA . GLY A 1 281 ? 10.492 -8.209 -3.531 1.00 97.81 281 GLY A CA 1
ATOM 2317 C C . GLY A 1 281 ? 9.378 -7.261 -3.079 1.00 97.81 281 GLY A C 1
ATOM 2318 O O . GLY A 1 281 ? 8.948 -7.332 -1.926 1.00 97.81 281 GLY A O 1
ATOM 2319 N N . ILE A 1 282 ? 8.849 -6.429 -3.984 1.00 97.75 282 ILE A N 1
ATOM 2320 C CA . ILE A 1 282 ? 7.712 -5.542 -3.692 1.00 97.75 282 ILE A CA 1
ATOM 2321 C C . ILE A 1 282 ? 6.486 -6.379 -3.318 1.00 97.75 282 ILE A C 1
ATOM 2323 O O . ILE A 1 282 ? 5.872 -6.116 -2.285 1.00 97.75 282 ILE A O 1
ATOM 2327 N N . GLY A 1 283 ? 6.155 -7.414 -4.095 1.00 96.75 283 GLY A N 1
ATOM 2328 C CA . GLY A 1 283 ? 5.028 -8.303 -3.802 1.00 96.75 283 GLY A CA 1
ATOM 2329 C C . GLY A 1 283 ? 5.141 -8.967 -2.426 1.00 96.75 283 GLY A C 1
ATOM 2330 O O . GLY A 1 283 ? 4.200 -8.907 -1.636 1.00 96.75 283 GLY A O 1
ATOM 2331 N N . ALA A 1 284 ? 6.306 -9.528 -2.097 1.00 96.81 284 ALA A N 1
ATOM 2332 C CA . ALA A 1 284 ? 6.561 -10.156 -0.801 1.00 96.81 284 ALA A CA 1
ATOM 2333 C C . ALA A 1 284 ? 6.478 -9.148 0.356 1.00 96.81 284 ALA A C 1
ATOM 2335 O O . ALA A 1 284 ? 5.852 -9.428 1.381 1.00 96.81 284 ALA A O 1
ATOM 2336 N N . SER A 1 285 ? 7.065 -7.959 0.183 1.00 96.62 285 SER A N 1
ATOM 2337 C CA . SER A 1 285 ? 7.022 -6.904 1.201 1.00 96.62 285 SER A CA 1
ATOM 2338 C C . SER A 1 285 ? 5.598 -6.389 1.439 1.00 96.62 285 SER A C 1
ATOM 2340 O O . SER A 1 285 ? 5.195 -6.209 2.588 1.00 96.62 285 SER A O 1
ATOM 2342 N N . SER A 1 286 ? 4.803 -6.233 0.375 1.00 96.19 286 SER A N 1
ATOM 2343 C CA . SER A 1 286 ? 3.395 -5.841 0.461 1.00 96.19 286 SER A CA 1
ATOM 2344 C C . SER A 1 286 ? 2.542 -6.929 1.112 1.00 96.19 286 SER A C 1
ATOM 2346 O O . SER A 1 286 ? 1.696 -6.599 1.939 1.00 96.19 286 SER A O 1
ATOM 2348 N N . TRP A 1 287 ? 2.792 -8.210 0.819 1.00 95.50 287 TRP A N 1
ATOM 2349 C CA . TRP A 1 287 ? 2.108 -9.324 1.482 1.00 95.50 287 TRP A CA 1
ATOM 2350 C C . TRP A 1 287 ? 2.373 -9.328 2.990 1.00 95.50 287 TRP A C 1
ATOM 2352 O O . TRP A 1 287 ? 1.434 -9.365 3.784 1.00 95.50 287 TRP A O 1
ATOM 2362 N N . TYR A 1 288 ? 3.643 -9.221 3.390 1.00 95.75 288 TYR A N 1
ATOM 2363 C CA . TYR A 1 288 ? 4.021 -9.176 4.802 1.00 95.75 288 TYR A CA 1
ATOM 2364 C C . TYR A 1 288 ? 3.432 -7.947 5.513 1.00 95.75 288 TYR A C 1
ATOM 2366 O O . TYR A 1 288 ? 2.856 -8.063 6.597 1.00 95.75 288 TYR A O 1
ATOM 2374 N N . GLY A 1 289 ? 3.522 -6.772 4.883 1.00 94.81 289 GLY A N 1
ATOM 2375 C CA . GLY A 1 289 ? 2.977 -5.528 5.422 1.00 94.81 289 GLY A CA 1
ATOM 2376 C C . GLY A 1 289 ? 1.454 -5.548 5.589 1.00 94.81 289 GLY A C 1
ATOM 2377 O O . GLY A 1 289 ? 0.948 -5.060 6.604 1.00 94.81 289 GLY A O 1
ATOM 2378 N N . ASP A 1 290 ? 0.721 -6.136 4.640 1.00 93.94 290 ASP A N 1
ATOM 2379 C CA . ASP A 1 290 ? -0.738 -6.286 4.721 1.00 93.94 290 ASP A CA 1
ATOM 2380 C C . ASP A 1 290 ? -1.134 -7.256 5.845 1.00 93.94 290 ASP A C 1
ATOM 2382 O O . ASP A 1 290 ? -1.981 -6.923 6.675 1.00 93.94 290 ASP A O 1
ATOM 2386 N N . GLN A 1 291 ? -0.453 -8.403 5.960 1.00 92.19 291 GLN A N 1
ATOM 2387 C CA . GLN A 1 291 ? -0.680 -9.366 7.047 1.00 92.19 291 GLN A CA 1
ATOM 2388 C C . GLN A 1 291 ? -0.455 -8.738 8.427 1.00 92.19 291 GLN A C 1
ATOM 2390 O O . GLN A 1 291 ? -1.291 -8.870 9.325 1.00 92.19 291 GLN A O 1
ATOM 2395 N N . GLN A 1 292 ? 0.637 -7.986 8.586 1.00 93.25 292 GLN A N 1
ATOM 2396 C CA . GLN A 1 292 ? 0.936 -7.294 9.837 1.00 93.25 292 GLN A CA 1
ATOM 2397 C C . GLN A 1 292 ? -0.100 -6.203 10.153 1.00 93.25 292 GLN A C 1
ATOM 2399 O O . GLN A 1 292 ? -0.529 -6.071 11.303 1.00 93.25 292 GLN A O 1
ATOM 2404 N N . SER A 1 293 ? -0.536 -5.443 9.144 1.00 93.56 293 SER A N 1
ATOM 2405 C CA . SER A 1 293 ? -1.541 -4.383 9.309 1.00 93.56 293 SER A CA 1
ATOM 2406 C C . SER A 1 293 ? -2.898 -4.955 9.718 1.00 93.56 293 SER A C 1
ATOM 2408 O O . SER A 1 293 ? -3.538 -4.430 10.632 1.00 93.56 293 SER A O 1
ATOM 2410 N N . ARG A 1 294 ? -3.311 -6.071 9.108 1.00 92.81 294 ARG A N 1
ATOM 2411 C CA . ARG A 1 294 ? -4.550 -6.783 9.457 1.00 92.81 294 ARG A CA 1
ATOM 2412 C C . ARG A 1 294 ? -4.497 -7.344 10.872 1.00 92.81 294 ARG A C 1
ATOM 2414 O O . ARG A 1 294 ? -5.431 -7.125 11.638 1.00 92.81 294 ARG A O 1
ATOM 2421 N N . ALA A 1 295 ? -3.398 -7.996 11.252 1.00 91.69 295 ALA A N 1
ATOM 2422 C CA . ALA A 1 295 ? -3.223 -8.513 12.609 1.00 91.69 295 ALA A CA 1
ATOM 2423 C C . ALA A 1 295 ? -3.266 -7.385 13.657 1.00 91.69 295 ALA A C 1
ATOM 2425 O O . ALA A 1 295 ? -3.965 -7.489 14.663 1.00 91.69 295 ALA A O 1
ATOM 2426 N N . SER A 1 296 ? -2.580 -6.268 13.388 1.00 92.88 296 SER A N 1
ATOM 2427 C CA . SER A 1 296 ? -2.606 -5.083 14.252 1.00 92.88 296 SER A CA 1
ATOM 2428 C C . SER A 1 296 ? -4.009 -4.482 14.377 1.00 92.88 296 SER A C 1
ATOM 2430 O O . SER A 1 296 ? -4.423 -4.085 15.467 1.00 92.88 296 SER A O 1
ATOM 2432 N N . TRP A 1 297 ? -4.765 -4.428 13.280 1.00 94.25 297 TRP A N 1
ATOM 2433 C CA . TRP A 1 297 ? -6.140 -3.938 13.289 1.00 94.25 297 TRP A CA 1
ATOM 2434 C C . TRP A 1 297 ? -7.073 -4.826 14.119 1.00 94.25 297 TRP A C 1
ATOM 2436 O O . TRP A 1 297 ? -7.774 -4.309 14.990 1.00 94.25 297 TRP A O 1
ATOM 2446 N N . ILE A 1 298 ? -7.022 -6.150 13.929 1.00 91.25 298 ILE A N 1
ATOM 2447 C CA . ILE A 1 298 ? -7.810 -7.104 14.727 1.00 91.25 298 ILE A CA 1
ATOM 2448 C C . ILE A 1 298 ? -7.470 -6.950 16.210 1.00 91.25 298 ILE A C 1
ATOM 2450 O O . ILE A 1 298 ? -8.374 -6.808 17.028 1.00 91.25 298 ILE A O 1
ATOM 2454 N N . ASN A 1 299 ? -6.181 -6.903 16.559 1.00 91.12 299 ASN A N 1
ATOM 2455 C CA . ASN A 1 299 ? -5.749 -6.741 17.947 1.00 91.12 299 ASN A CA 1
ATOM 2456 C C . ASN A 1 299 ? -6.287 -5.442 18.563 1.00 91.12 299 ASN A C 1
ATOM 2458 O O . ASN A 1 299 ? -6.783 -5.463 19.687 1.00 91.12 299 ASN A O 1
ATOM 2462 N N . ARG A 1 300 ? -6.263 -4.324 17.824 1.00 92.81 300 ARG A N 1
ATOM 2463 C CA . ARG A 1 300 ? -6.857 -3.058 18.286 1.00 92.81 300 ARG A CA 1
ATOM 2464 C C . ARG A 1 300 ? -8.364 -3.182 18.518 1.00 92.81 300 ARG A C 1
ATOM 2466 O O . ARG A 1 300 ? -8.846 -2.705 19.542 1.00 92.81 300 ARG A O 1
ATOM 2473 N N . LYS A 1 301 ? -9.099 -3.847 17.621 1.00 91.31 301 LYS A N 1
ATOM 2474 C CA . LYS A 1 301 ? -10.550 -4.057 17.769 1.00 91.31 301 LYS A CA 1
ATOM 2475 C C . LYS A 1 301 ? -10.900 -4.974 18.936 1.00 91.31 301 LYS A C 1
ATOM 2477 O O . LYS A 1 301 ? -11.793 -4.643 19.709 1.00 91.31 301 LYS A O 1
ATOM 2482 N N . VAL A 1 302 ? -10.155 -6.060 19.121 1.00 87.94 302 VAL A N 1
ATOM 2483 C CA . VAL A 1 302 ? -10.322 -6.967 20.266 1.00 87.94 302 VAL A CA 1
ATOM 2484 C C . VAL A 1 302 ? -10.046 -6.236 21.582 1.00 87.94 302 VAL A C 1
ATOM 2486 O O . VAL A 1 302 ? -10.845 -6.332 22.508 1.00 87.94 302 VAL A O 1
ATOM 2489 N N . VAL A 1 303 ? -8.966 -5.451 21.664 1.00 89.31 303 VAL A N 1
ATOM 2490 C CA . VAL A 1 303 ? -8.648 -4.651 22.862 1.00 89.31 303 VAL A CA 1
ATOM 2491 C C . VAL A 1 303 ? -9.720 -3.592 23.135 1.00 89.31 303 VAL A C 1
ATOM 2493 O O . VAL A 1 303 ? -10.084 -3.378 24.292 1.00 89.31 303 VAL A O 1
ATOM 2496 N N . GLN A 1 304 ? -10.257 -2.953 22.093 1.00 90.81 304 GLN A N 1
ATOM 2497 C CA . GLN A 1 304 ? -11.332 -1.972 22.232 1.00 90.81 304 GLN A CA 1
ATOM 2498 C C . GLN A 1 304 ? -12.612 -2.618 22.786 1.00 90.81 304 GLN A C 1
ATOM 2500 O O . GLN A 1 304 ? -13.181 -2.104 23.748 1.00 90.81 304 GLN A O 1
ATOM 2505 N N . ALA A 1 305 ? -13.023 -3.762 22.238 1.00 87.94 305 ALA A N 1
ATOM 2506 C CA . ALA A 1 305 ? -14.209 -4.483 22.698 1.00 87.94 305 ALA A CA 1
ATOM 2507 C C . ALA A 1 305 ? -14.034 -5.040 24.126 1.00 87.94 305 ALA A C 1
ATOM 2509 O O . ALA A 1 305 ? -14.935 -4.915 24.955 1.00 87.94 305 ALA A O 1
ATOM 2510 N N . LEU A 1 306 ? -12.847 -5.562 24.462 1.00 87.50 306 LEU A N 1
ATOM 2511 C CA . LEU A 1 306 ? -12.525 -6.015 25.821 1.00 87.50 306 LEU A CA 1
ATOM 2512 C C . LEU A 1 306 ? -12.593 -4.863 26.838 1.00 87.50 306 LEU A C 1
ATOM 2514 O O . LEU A 1 306 ? -13.105 -5.033 27.944 1.00 87.50 306 LEU A O 1
ATOM 2518 N N . THR A 1 307 ? -12.078 -3.687 26.471 1.00 88.56 307 THR A N 1
ATOM 2519 C CA . THR A 1 307 ? -12.135 -2.490 27.326 1.00 88.56 307 THR A CA 1
ATOM 2520 C C . THR A 1 307 ? -13.582 -2.069 27.579 1.00 88.56 307 THR A C 1
ATOM 2522 O O . THR A 1 307 ? -13.946 -1.841 28.728 1.00 88.56 307 THR A O 1
ATOM 2525 N N . GLN A 1 308 ? -14.429 -2.062 26.544 1.00 89.50 308 GLN A N 1
ATOM 2526 C CA . GLN A 1 308 ? -15.851 -1.726 26.682 1.00 89.50 308 GLN A CA 1
ATOM 2527 C C . GLN A 1 308 ? -16.608 -2.703 27.591 1.00 89.50 308 GLN A C 1
ATOM 2529 O O . GLN A 1 308 ? -17.384 -2.269 28.440 1.00 89.50 308 GLN A O 1
ATOM 2534 N N . GLN A 1 309 ? -16.357 -4.011 27.475 1.00 85.38 309 GLN A N 1
ATOM 2535 C CA . GLN A 1 309 ? -16.967 -4.997 28.375 1.00 85.38 309 GLN A CA 1
ATOM 2536 C C . GLN A 1 309 ? -16.524 -4.808 29.829 1.00 85.38 309 GLN A C 1
ATOM 2538 O O . GLN A 1 309 ? -17.346 -4.881 30.740 1.00 85.38 309 GLN A O 1
ATOM 2543 N N . ARG A 1 310 ? -15.236 -4.525 30.064 1.00 84.62 310 ARG A N 1
ATOM 2544 C CA . ARG A 1 310 ? -14.734 -4.232 31.415 1.00 84.62 310 ARG A CA 1
ATOM 2545 C C . ARG A 1 310 ? -15.373 -2.981 32.004 1.00 84.62 310 ARG A C 1
ATOM 2547 O O . ARG A 1 310 ? -15.718 -2.986 33.179 1.00 84.62 310 ARG A O 1
ATOM 2554 N N . GLU A 1 311 ? -15.547 -1.929 31.208 1.00 87.44 311 GLU A N 1
ATOM 2555 C CA . GLU A 1 311 ? -16.242 -0.716 31.650 1.00 87.44 311 GLU A CA 1
ATOM 2556 C C . GLU A 1 311 ? -17.694 -1.011 32.047 1.00 87.44 311 GLU A C 1
ATOM 2558 O O . GLU A 1 311 ? -18.138 -0.558 33.100 1.00 87.44 311 GLU A O 1
ATOM 2563 N N . GLN A 1 312 ? -18.415 -1.814 31.260 1.00 88.38 312 GLN A N 1
ATOM 2564 C CA . GLN A 1 312 ? -19.788 -2.215 31.583 1.00 88.38 312 GLN A CA 1
ATOM 2565 C C . GLN A 1 312 ? -19.866 -3.062 32.858 1.00 88.38 312 GLN A C 1
ATOM 2567 O O . GLN A 1 312 ? -20.704 -2.781 33.713 1.00 88.38 312 GLN A O 1
ATOM 2572 N N . ALA A 1 313 ? -18.965 -4.035 33.023 1.00 85.00 313 ALA A N 1
ATOM 2573 C CA . ALA A 1 313 ? -18.894 -4.853 34.233 1.00 85.00 313 ALA A CA 1
ATOM 2574 C C . ALA A 1 313 ? -18.623 -3.995 35.481 1.00 85.00 313 ALA A C 1
ATOM 2576 O O . ALA A 1 313 ? -19.323 -4.114 36.478 1.00 85.00 313 ALA A O 1
ATOM 2577 N N . LEU A 1 314 ? -17.690 -3.039 35.399 1.00 86.94 314 LEU A N 1
ATOM 2578 C CA . LEU A 1 314 ? -17.412 -2.111 36.501 1.00 86.94 314 LEU A CA 1
ATOM 2579 C C . LEU A 1 314 ? -18.612 -1.219 36.850 1.00 86.94 314 LEU A C 1
ATOM 2581 O O . LEU A 1 314 ? -18.815 -0.877 38.016 1.00 86.94 314 LEU A O 1
ATOM 2585 N N . VAL A 1 315 ? -19.400 -0.805 35.854 1.00 86.81 315 VAL A N 1
ATOM 2586 C CA . VAL A 1 315 ? -20.632 -0.037 36.090 1.00 86.81 315 VAL A CA 1
ATOM 2587 C C . VAL A 1 315 ? -21.685 -0.900 36.784 1.00 86.81 315 VAL A C 1
ATOM 2589 O O . VAL A 1 315 ? -22.347 -0.407 37.698 1.00 86.81 315 VAL A O 1
ATOM 2592 N N . GLN A 1 316 ? -21.815 -2.168 36.392 1.00 88.19 316 GLN A N 1
ATOM 2593 C CA . GLN A 1 316 ? -22.732 -3.106 37.032 1.00 88.19 316 GLN A CA 1
ATOM 2594 C C . GLN A 1 316 ? -22.329 -3.378 38.486 1.00 88.19 316 GLN A C 1
ATOM 2596 O O . GLN A 1 316 ? -23.152 -3.172 39.377 1.00 88.19 316 GLN A O 1
ATOM 2601 N N . ASP A 1 317 ? -21.058 -3.703 38.740 1.00 84.06 317 ASP A N 1
ATOM 2602 C CA . ASP A 1 317 ? -20.523 -3.919 40.092 1.00 84.06 317 ASP A CA 1
ATOM 2603 C C . ASP A 1 317 ? -20.783 -2.707 40.998 1.00 84.06 317 ASP A C 1
ATOM 2605 O O . ASP A 1 317 ? -21.139 -2.834 42.171 1.00 84.06 317 ASP A O 1
ATOM 2609 N N . LYS A 1 318 ? -20.641 -1.495 40.447 1.00 85.56 318 LYS A N 1
ATOM 2610 C CA . LYS A 1 318 ? -20.917 -0.254 41.173 1.00 85.56 318 LYS A CA 1
ATOM 2611 C C . LYS A 1 318 ? -22.396 -0.099 41.530 1.00 85.56 318 LYS A C 1
ATOM 2613 O O . LYS A 1 318 ? -22.699 0.405 42.615 1.00 85.56 318 LYS A O 1
ATOM 2618 N N . GLU A 1 319 ? -23.314 -0.480 40.645 1.00 87.44 319 GLU A N 1
ATOM 2619 C CA . GLU A 1 319 ? -24.747 -0.413 40.949 1.00 87.44 319 GLU A CA 1
ATOM 2620 C C . GLU A 1 319 ? -25.151 -1.501 41.951 1.00 87.44 319 GLU A C 1
ATOM 2622 O O . GLU A 1 319 ? -25.899 -1.203 42.880 1.00 87.44 319 GLU A O 1
ATOM 2627 N N . GLU A 1 320 ? -24.592 -2.708 41.851 1.00 85.69 320 GLU A N 1
ATOM 2628 C CA . GLU A 1 320 ? -24.796 -3.785 42.829 1.00 85.69 320 GLU A CA 1
ATOM 2629 C C . GLU A 1 320 ? -24.290 -3.383 44.224 1.00 85.69 320 GLU A C 1
ATOM 2631 O O . GLU A 1 320 ? -25.014 -3.514 45.215 1.00 85.69 320 GLU A O 1
ATOM 2636 N N . GLN A 1 321 ? -23.096 -2.785 44.316 1.00 81.06 321 GLN A N 1
ATOM 2637 C CA . GLN A 1 321 ? -22.582 -2.228 45.574 1.00 81.06 321 GLN A CA 1
ATOM 2638 C C . GLN A 1 321 ? -23.506 -1.149 46.143 1.00 81.06 321 GLN A C 1
ATOM 2640 O O . GLN A 1 321 ? -23.766 -1.113 47.347 1.00 81.06 321 GLN A O 1
ATOM 2645 N N . LYS A 1 322 ? -24.031 -0.266 45.292 1.00 82.56 322 LYS A N 1
ATOM 2646 C CA . LYS A 1 322 ? -24.952 0.791 45.713 1.00 82.56 322 LYS A CA 1
ATOM 2647 C C . LYS A 1 322 ? -26.283 0.218 46.206 1.00 82.56 322 LYS A C 1
ATOM 2649 O O . LYS A 1 322 ? -26.788 0.687 47.226 1.00 82.56 322 LYS A O 1
ATOM 2654 N N . GLN A 1 323 ? -26.826 -0.799 45.539 1.00 86.12 323 GLN A N 1
ATOM 2655 C CA . GLN A 1 323 ? -28.021 -1.515 45.994 1.00 86.12 323 GLN A CA 1
ATOM 2656 C C . GLN A 1 323 ? -27.785 -2.184 47.351 1.00 86.12 323 GLN A C 1
ATOM 2658 O O . GLN A 1 323 ? -28.612 -2.039 48.251 1.00 86.12 323 GLN A O 1
ATOM 2663 N N . LEU A 1 324 ? -26.625 -2.819 47.545 1.00 86.56 324 LEU A N 1
ATOM 2664 C CA . LEU A 1 324 ? -26.253 -3.414 48.828 1.00 86.56 324 LEU A CA 1
ATOM 2665 C C . LEU A 1 324 ? -26.188 -2.356 49.942 1.00 86.56 324 LEU A C 1
ATOM 2667 O O . LEU A 1 324 ? -26.765 -2.554 51.010 1.00 86.56 324 LEU A O 1
ATOM 2671 N N . ILE A 1 325 ? -25.563 -1.200 49.688 1.00 84.44 325 ILE A N 1
ATOM 2672 C CA . ILE A 1 325 ? -25.508 -0.090 50.655 1.00 84.44 325 ILE A CA 1
ATOM 2673 C C . ILE A 1 325 ? -26.920 0.405 50.998 1.00 84.44 325 ILE A C 1
ATOM 2675 O O . ILE A 1 325 ? -27.216 0.623 52.173 1.00 84.44 325 ILE A O 1
ATOM 2679 N N . HIS A 1 326 ? -27.799 0.556 50.004 1.00 83.38 326 HIS A N 1
ATOM 2680 C CA . HIS A 1 326 ? -29.189 0.964 50.226 1.00 83.38 326 HIS A CA 1
ATOM 2681 C C . HIS A 1 326 ? -30.024 -0.084 50.974 1.00 83.38 326 HIS A C 1
ATOM 2683 O O . HIS A 1 326 ? -30.956 0.298 51.672 1.00 83.38 326 HIS A O 1
ATOM 2689 N N . SER A 1 327 ? -29.683 -1.373 50.874 1.00 86.19 327 SER A N 1
ATOM 2690 C CA . SER A 1 327 ? -30.362 -2.442 51.623 1.00 86.19 327 SER A CA 1
ATOM 2691 C C . SER A 1 327 ? -29.986 -2.482 53.110 1.00 86.19 327 SER A C 1
ATOM 2693 O O . SER A 1 327 ? -30.769 -2.946 53.931 1.00 86.19 327 SER A O 1
ATOM 2695 N N . ILE A 1 328 ? -28.794 -1.986 53.468 1.00 86.38 328 ILE A N 1
ATOM 2696 C CA . ILE A 1 328 ? -28.277 -2.013 54.846 1.00 86.38 328 ILE A CA 1
ATOM 2697 C C . ILE A 1 328 ? -28.532 -0.682 55.564 1.00 86.38 328 ILE A C 1
ATOM 2699 O O . ILE A 1 328 ? -28.804 -0.666 56.766 1.00 86.38 328 ILE A O 1
ATOM 2703 N N . PHE A 1 329 ? -28.426 0.444 54.851 1.00 86.00 329 PHE A N 1
ATOM 2704 C CA . PHE A 1 329 ? -28.493 1.782 55.435 1.00 86.00 329 PHE A CA 1
ATOM 2705 C C . PHE A 1 329 ? -29.687 2.594 54.917 1.00 86.00 329 PHE A C 1
ATOM 2707 O O . PHE A 1 329 ? -29.955 2.602 53.714 1.00 86.00 329 PHE A O 1
ATOM 2714 N N . PRO A 1 330 ? -30.323 3.414 55.777 1.00 87.44 330 PRO A N 1
ATOM 2715 C CA . PRO A 1 330 ? -31.318 4.387 55.341 1.00 87.44 330 PRO A CA 1
ATOM 2716 C C . PRO A 1 330 ? -30.771 5.335 54.255 1.00 87.44 330 PRO A C 1
ATOM 2718 O O . PRO A 1 330 ? -29.596 5.720 54.318 1.00 87.44 330 PRO A O 1
ATOM 2721 N N . PRO A 1 331 ? -31.604 5.824 53.312 1.00 85.94 331 PRO A N 1
ATOM 2722 C CA . PRO A 1 331 ? -31.147 6.589 52.145 1.00 85.94 331 PRO A CA 1
ATOM 2723 C C . PRO A 1 331 ? -30.305 7.828 52.472 1.00 85.94 331 PRO A C 1
ATOM 2725 O O . PRO A 1 331 ? -29.401 8.184 51.717 1.00 85.94 331 PRO A O 1
ATOM 2728 N N . ALA A 1 332 ? -30.591 8.498 53.592 1.00 84.69 332 ALA A N 1
ATOM 2729 C CA . ALA A 1 332 ? -29.843 9.673 54.038 1.00 84.69 332 ALA A CA 1
ATOM 2730 C C . ALA A 1 332 ? -28.407 9.327 54.468 1.00 84.69 332 ALA A C 1
ATOM 2732 O O . ALA A 1 332 ? -27.480 10.056 54.128 1.00 84.69 332 ALA A O 1
ATOM 2733 N N . ILE A 1 333 ? -28.226 8.199 55.164 1.00 83.38 333 ILE A N 1
ATOM 2734 C CA . ILE A 1 333 ? -26.913 7.718 55.617 1.00 83.38 333 ILE A CA 1
ATOM 2735 C C . ILE A 1 333 ? -26.153 7.111 54.434 1.00 83.38 333 ILE A C 1
ATOM 2737 O O . ILE A 1 333 ? -24.985 7.424 54.234 1.00 83.38 333 ILE A O 1
ATOM 2741 N N . ALA A 1 334 ? -26.830 6.328 53.587 1.00 83.81 334 ALA A N 1
ATOM 2742 C CA . ALA A 1 334 ? -26.246 5.740 52.382 1.00 83.81 334 ALA A CA 1
ATOM 2743 C C . ALA A 1 334 ? -25.616 6.800 51.458 1.00 83.81 334 ALA A C 1
ATOM 2745 O O . ALA A 1 334 ? -24.488 6.629 51.001 1.00 83.81 334 ALA A O 1
ATOM 2746 N N . LYS A 1 335 ? -26.306 7.928 51.219 1.00 85.00 335 LYS A N 1
ATOM 2747 C CA . LYS A 1 335 ? -25.777 9.041 50.404 1.00 85.00 335 LYS A CA 1
ATOM 2748 C C . LYS A 1 335 ? -24.482 9.621 50.970 1.00 85.00 335 LYS A C 1
ATOM 2750 O O . LYS A 1 335 ? -23.583 9.955 50.203 1.00 85.00 335 LYS A O 1
ATOM 2755 N N . GLU A 1 336 ? -24.397 9.739 52.288 1.00 82.06 336 GLU A N 1
ATOM 2756 C CA . GLU A 1 336 ? -23.229 10.278 52.979 1.00 82.06 336 GLU A CA 1
ATOM 2757 C C . GLU A 1 336 ? -22.055 9.297 52.965 1.00 82.06 336 GLU A C 1
ATOM 2759 O O . GLU A 1 336 ? -20.940 9.692 52.641 1.00 82.06 336 GLU A O 1
ATOM 2764 N N . VAL A 1 337 ? -22.311 8.009 53.210 1.00 80.19 337 VAL A N 1
ATOM 2765 C CA . VAL A 1 337 ? -21.293 6.951 53.111 1.00 80.19 337 VAL A CA 1
ATOM 2766 C C . VAL A 1 337 ? -20.706 6.893 51.698 1.00 80.19 337 VAL A C 1
ATOM 2768 O O . VAL A 1 337 ? -19.488 6.859 51.542 1.00 80.19 337 VAL A O 1
ATOM 2771 N N . ILE A 1 338 ? -21.551 6.972 50.664 1.00 81.00 338 ILE A N 1
ATOM 2772 C CA . ILE A 1 338 ? -21.110 7.004 49.260 1.00 81.00 338 ILE A CA 1
ATOM 2773 C C . ILE A 1 338 ? -20.285 8.267 48.959 1.00 81.00 338 ILE A C 1
ATOM 2775 O O . ILE A 1 338 ? -19.337 8.208 48.174 1.00 81.00 338 ILE A O 1
ATOM 2779 N N . ALA A 1 339 ? -20.644 9.417 49.540 1.00 81.31 339 ALA A N 1
ATOM 2780 C CA . ALA A 1 339 ? -19.893 10.660 49.367 1.00 81.31 339 ALA A CA 1
ATOM 2781 C C . ALA A 1 339 ? -18.499 10.570 50.008 1.00 81.31 339 ALA A C 1
ATOM 2783 O O . ALA A 1 339 ? -17.513 10.872 49.340 1.00 81.31 339 ALA A O 1
ATOM 2784 N N . LEU A 1 340 ? -18.412 10.058 51.238 1.00 76.81 340 LEU A N 1
ATOM 2785 C CA . LEU A 1 340 ? -17.144 9.840 51.941 1.00 76.81 340 LEU A CA 1
ATOM 2786 C C . LEU A 1 340 ? -16.235 8.861 51.186 1.00 76.81 340 LEU A C 1
ATOM 2788 O O . LEU A 1 340 ? -15.054 9.133 50.998 1.00 76.81 340 LEU A O 1
ATOM 2792 N N . GLN A 1 341 ? -16.793 7.769 50.654 1.00 73.50 341 GLN A N 1
ATOM 2793 C CA . GLN A 1 341 ? -16.033 6.814 49.840 1.00 73.50 341 GLN A CA 1
ATOM 2794 C C . GLN A 1 341 ? -15.446 7.454 48.576 1.00 73.50 341 GLN A C 1
ATOM 2796 O O . GLN A 1 341 ? -14.322 7.144 48.188 1.00 73.50 341 GLN A O 1
ATOM 2801 N N . LYS A 1 342 ? -16.195 8.352 47.921 1.00 75.75 342 LYS A N 1
ATOM 2802 C CA . LYS A 1 342 ? -15.697 9.094 46.753 1.00 75.75 342 LYS A CA 1
ATOM 2803 C C . LYS A 1 342 ? -14.559 10.043 47.116 1.00 75.75 342 LYS A C 1
ATOM 2805 O O . LYS A 1 342 ? -13.644 10.191 46.312 1.00 75.75 342 LYS A O 1
ATOM 2810 N N . GLU A 1 343 ? -14.616 10.678 48.284 1.00 73.19 343 GLU A N 1
ATOM 2811 C CA . GLU A 1 343 ? -13.554 11.565 48.772 1.00 73.19 343 GLU A CA 1
ATOM 2812 C C . GLU A 1 343 ? -12.274 10.785 49.106 1.00 73.19 343 GLU A C 1
ATOM 2814 O O . GLU A 1 343 ? -11.197 11.176 48.653 1.00 73.19 343 GLU A O 1
ATOM 2819 N N . ASP A 1 344 ? -12.385 9.641 49.788 1.00 67.62 344 ASP A N 1
ATOM 2820 C CA . ASP A 1 344 ? -11.242 8.764 50.084 1.00 67.62 344 ASP A CA 1
ATOM 2821 C C . ASP A 1 344 ? -10.601 8.201 48.800 1.00 67.62 344 ASP A C 1
ATOM 2823 O O . ASP A 1 344 ? -9.375 8.160 48.671 1.00 67.62 344 ASP A O 1
ATOM 2827 N N . LEU A 1 345 ? -11.418 7.828 47.807 1.00 65.00 345 LEU A N 1
ATOM 2828 C CA . LEU A 1 345 ? -10.936 7.385 46.493 1.00 65.00 345 LEU A CA 1
ATOM 2829 C C . LEU A 1 345 ? -10.235 8.515 45.717 1.00 65.00 345 LEU A C 1
ATOM 2831 O O . LEU A 1 345 ? -9.193 8.279 45.108 1.00 65.00 345 LEU A O 1
ATOM 2835 N N . ALA A 1 346 ? -10.761 9.743 45.764 1.00 63.91 346 ALA A N 1
ATOM 2836 C CA . ALA A 1 346 ? -10.149 10.904 45.110 1.00 63.91 346 ALA A CA 1
ATOM 2837 C C . ALA A 1 346 ? -8.820 11.325 45.767 1.00 63.91 346 ALA A C 1
ATOM 2839 O O . ALA A 1 346 ? -7.919 11.803 45.079 1.00 63.91 346 ALA A O 1
ATOM 2840 N N . MET A 1 347 ? -8.678 11.122 47.080 1.00 62.66 347 MET A N 1
ATOM 2841 C CA . MET A 1 347 ? -7.423 11.334 47.813 1.00 62.66 347 MET A CA 1
ATOM 2842 C C . MET A 1 347 ? -6.356 10.282 47.457 1.00 62.66 347 MET A C 1
ATOM 2844 O O . MET A 1 347 ? -5.167 10.599 47.439 1.00 62.66 347 MET A O 1
ATOM 2848 N N . ALA A 1 348 ? -6.764 9.045 47.150 1.00 56.66 348 ALA A N 1
ATOM 2849 C CA . ALA A 1 348 ? -5.857 7.945 46.814 1.00 56.66 348 ALA A CA 1
ATOM 2850 C C . ALA A 1 348 ? -5.309 8.006 45.372 1.00 56.66 348 ALA A C 1
ATOM 2852 O O . ALA A 1 348 ? -4.139 7.689 45.154 1.00 56.66 348 ALA A O 1
ATOM 2853 N N . ASP A 1 349 ? -6.102 8.461 44.394 1.00 51.53 349 ASP A N 1
ATOM 2854 C CA . ASP A 1 349 ? -5.678 8.571 42.980 1.00 51.53 349 ASP A CA 1
ATOM 2855 C C . ASP A 1 349 ? -4.622 9.677 42.729 1.00 51.53 349 ASP A C 1
ATOM 2857 O O . ASP A 1 349 ? -4.035 9.750 41.650 1.00 51.53 349 ASP A O 1
ATOM 2861 N N . GLY A 1 350 ? -4.313 10.514 43.728 1.00 50.91 350 GLY A N 1
ATOM 2862 C CA . GLY A 1 350 ? -3.251 11.527 43.657 1.00 50.91 350 GLY A CA 1
ATOM 2863 C C . GLY A 1 350 ? -1.812 10.985 43.746 1.00 50.91 350 GLY A C 1
ATOM 2864 O O . GLY A 1 350 ? -0.872 11.744 43.508 1.00 50.91 350 GLY A O 1
ATOM 2865 N N . TYR A 1 351 ? -1.613 9.698 44.065 1.00 45.50 351 TYR A N 1
ATOM 2866 C CA . TYR A 1 351 ? -0.293 9.055 44.152 1.00 45.50 351 TYR A CA 1
ATOM 2867 C C . TYR A 1 351 ? -0.122 7.977 43.064 1.00 45.50 351 TYR A C 1
ATOM 2869 O O . TYR A 1 351 ? -0.556 6.837 43.202 1.00 45.50 351 TYR A O 1
ATOM 2877 N N . HIS A 1 352 ? 0.553 8.328 41.966 1.00 41.78 352 HIS A N 1
ATOM 2878 C CA . HIS A 1 352 ? 0.901 7.401 40.884 1.00 41.78 352 HIS A CA 1
ATOM 2879 C C . HIS A 1 352 ? 1.936 6.341 41.324 1.00 41.78 352 HIS A C 1
ATOM 2881 O O . HIS A 1 352 ? 3.090 6.676 41.583 1.00 41.78 352 HIS A O 1
ATOM 2887 N N . SER A 1 353 ? 1.565 5.053 41.307 1.00 42.81 353 SER A N 1
ATOM 2888 C CA . SER A 1 353 ? 2.493 3.912 41.173 1.00 42.81 353 SER A CA 1
ATOM 2889 C C . SER A 1 353 ? 1.769 2.652 40.663 1.00 42.81 353 SER A C 1
ATOM 2891 O O . SER A 1 353 ? 0.655 2.340 41.083 1.00 42.81 353 SER A O 1
ATOM 2893 N N . LEU A 1 354 ? 2.420 1.927 39.744 1.00 44.81 354 LEU A N 1
ATOM 2894 C CA . LEU A 1 354 ? 1.911 0.777 38.977 1.00 44.81 354 LEU A CA 1
ATOM 2895 C C . LEU A 1 354 ? 1.646 -0.502 39.807 1.00 44.81 354 LEU A C 1
ATOM 2897 O O . LEU A 1 354 ? 1.084 -1.457 39.279 1.00 44.81 354 LEU A O 1
ATOM 2901 N N . GLU A 1 355 ? 2.007 -0.538 41.092 1.00 41.91 355 GLU A N 1
ATOM 2902 C CA . GLU A 1 355 ? 1.755 -1.683 41.993 1.00 41.91 355 GLU A CA 1
ATOM 2903 C C . GLU A 1 355 ? 0.324 -1.715 42.575 1.00 41.91 355 GLU A C 1
ATOM 2905 O O . GLU A 1 355 ? -0.074 -2.673 43.236 1.00 41.91 355 GLU A O 1
ATOM 2910 N N . GLY A 1 356 ? -0.494 -0.692 42.304 1.00 45.59 356 GLY A N 1
ATOM 2911 C CA . GLY A 1 356 ? -1.784 -0.467 42.967 1.00 45.59 356 GLY A CA 1
ATOM 2912 C C . GLY A 1 356 ? -2.965 -1.354 42.545 1.00 45.59 356 GLY A C 1
ATOM 2913 O O . GLY A 1 356 ? -4.071 -1.134 43.033 1.00 45.59 356 GLY A O 1
ATOM 2914 N N . SER A 1 357 ? -2.795 -2.328 41.643 1.00 48.50 357 SER A N 1
ATOM 2915 C CA . SER A 1 357 ? -3.931 -3.126 41.141 1.00 48.50 357 SER A CA 1
ATOM 2916 C C . SER A 1 357 ? -4.214 -4.385 41.972 1.00 48.50 357 SER A C 1
ATOM 2918 O O . SER A 1 357 ? -5.380 -4.700 42.195 1.00 48.50 357 SER A O 1
ATOM 2920 N N . LEU A 1 358 ? -3.185 -5.051 42.515 1.00 45.75 358 LEU A N 1
ATOM 2921 C CA . LEU A 1 358 ? -3.362 -6.212 43.406 1.00 45.75 358 LEU A CA 1
ATOM 2922 C C . LEU A 1 358 ? -3.748 -5.800 44.835 1.00 45.75 358 LEU A C 1
ATOM 2924 O O . LEU A 1 358 ? -4.557 -6.471 45.468 1.00 45.75 358 LEU A O 1
ATOM 2928 N N . ASN A 1 359 ? -3.297 -4.628 45.290 1.00 43.38 359 ASN A N 1
ATOM 2929 C CA . ASN A 1 359 ? -3.689 -4.083 46.590 1.00 43.38 359 ASN A CA 1
ATOM 2930 C C . ASN A 1 359 ? -5.114 -3.500 46.601 1.00 43.38 359 ASN A C 1
ATOM 2932 O O . ASN A 1 359 ? -5.628 -3.223 47.674 1.00 43.38 359 ASN A O 1
ATOM 2936 N N . ARG A 1 360 ? -5.800 -3.316 45.458 1.00 48.50 360 ARG A N 1
ATOM 2937 C CA . ARG A 1 360 ? -7.144 -2.691 45.424 1.00 48.50 360 ARG A CA 1
ATOM 2938 C C . ARG A 1 360 ? -8.226 -3.517 46.118 1.00 48.50 360 ARG A C 1
ATOM 2940 O O . ARG A 1 360 ? -9.134 -2.937 46.706 1.00 48.50 360 ARG A O 1
ATOM 2947 N N . MET A 1 361 ? -8.136 -4.847 46.077 1.00 45.38 361 MET A N 1
ATOM 2948 C CA . MET A 1 361 ? -9.122 -5.702 46.745 1.00 45.38 361 MET A CA 1
ATOM 2949 C C . MET A 1 361 ? -8.875 -5.737 48.263 1.00 45.38 361 MET A C 1
ATOM 2951 O O . MET A 1 361 ? -9.816 -5.585 49.040 1.00 45.38 361 MET A O 1
ATOM 2955 N N . GLU A 1 362 ? -7.606 -5.796 48.677 1.00 44.75 362 GLU A N 1
ATOM 2956 C CA . GLU A 1 362 ? -7.194 -5.791 50.087 1.00 44.75 362 GLU A CA 1
ATOM 2957 C C . GLU A 1 362 ? -7.414 -4.415 50.748 1.00 44.75 362 GLU A C 1
ATOM 2959 O O . GLU A 1 362 ? -7.937 -4.335 51.859 1.00 44.75 362 GLU A O 1
ATOM 2964 N N . LEU A 1 363 ? -7.165 -3.318 50.020 1.00 47.66 363 LEU A N 1
ATOM 2965 C CA . LEU A 1 363 ? -7.397 -1.947 50.486 1.00 47.66 363 LEU A CA 1
ATOM 2966 C C . LEU A 1 363 ? -8.888 -1.590 50.549 1.00 47.66 363 LEU A C 1
ATOM 2968 O O . LEU A 1 363 ? -9.265 -0.773 51.379 1.00 47.66 363 LEU A O 1
ATOM 2972 N N . SER A 1 364 ? -9.755 -2.201 49.732 1.00 49.25 364 SER A N 1
ATOM 2973 C CA . SER A 1 364 ? -11.207 -1.983 49.847 1.00 49.25 364 SER A CA 1
ATOM 2974 C C . SER A 1 364 ? -11.756 -2.548 51.161 1.00 49.25 364 SER A C 1
ATOM 2976 O O . SER A 1 364 ? -12.522 -1.877 51.845 1.00 49.25 364 SER A O 1
ATOM 2978 N N . LEU A 1 365 ? -11.277 -3.722 51.584 1.00 48.78 365 LEU A N 1
ATOM 2979 C CA . LEU A 1 365 ? -11.630 -4.338 52.864 1.00 48.78 365 LEU A CA 1
ATOM 2980 C C . LEU A 1 365 ? -10.987 -3.606 54.050 1.00 48.78 365 LEU A C 1
ATOM 2982 O O . LEU A 1 365 ? -11.630 -3.447 55.086 1.00 48.78 365 LEU A O 1
ATOM 2986 N N . GLN A 1 366 ? -9.760 -3.098 53.894 1.00 43.22 366 GLN A N 1
ATOM 2987 C CA . GLN A 1 366 ? -9.077 -2.316 54.931 1.00 43.22 366 GLN A CA 1
ATOM 2988 C C . GLN A 1 366 ? -9.595 -0.874 55.057 1.00 43.22 366 GLN A C 1
ATOM 2990 O O . GLN A 1 366 ? -9.618 -0.345 56.164 1.00 43.22 366 GLN A O 1
ATOM 2995 N N . ALA A 1 367 ? -10.073 -0.248 53.978 1.00 48.69 367 ALA A N 1
ATOM 2996 C CA . ALA A 1 367 ? -10.751 1.051 54.015 1.00 48.69 367 ALA A CA 1
ATOM 2997 C C . ALA A 1 367 ? -12.174 0.923 54.578 1.00 48.69 367 ALA A C 1
ATOM 2999 O O . ALA A 1 367 ? -12.596 1.757 55.379 1.00 48.69 367 ALA A O 1
ATOM 3000 N N . ILE A 1 368 ? -12.876 -0.172 54.262 1.00 48.75 368 ILE A N 1
ATOM 3001 C CA . ILE A 1 368 ? -14.120 -0.544 54.946 1.00 48.75 368 ILE A CA 1
ATOM 3002 C C . ILE A 1 368 ? -13.840 -0.756 56.448 1.00 48.75 368 ILE A C 1
ATOM 3004 O O . ILE A 1 368 ? -14.537 -0.182 57.280 1.00 48.75 368 ILE A O 1
ATOM 3008 N N . ALA A 1 369 ? -12.769 -1.461 56.828 1.00 45.56 369 ALA A N 1
ATOM 3009 C CA . ALA A 1 369 ? -12.394 -1.655 58.234 1.00 45.56 369 ALA A CA 1
ATOM 3010 C C . ALA A 1 369 ? -11.896 -0.371 58.939 1.00 45.56 369 ALA A C 1
ATOM 3012 O O . ALA A 1 369 ? -12.139 -0.193 60.132 1.00 45.56 369 ALA A O 1
ATOM 3013 N N . GLY A 1 370 ? -11.234 0.542 58.221 1.00 45.62 370 GLY A N 1
ATOM 3014 C CA . GLY A 1 370 ? -10.734 1.818 58.747 1.00 45.62 370 GLY A CA 1
ATOM 3015 C C . GLY A 1 370 ? -11.809 2.903 58.884 1.00 45.62 370 GLY A C 1
ATOM 3016 O O . GLY A 1 370 ? -11.711 3.755 59.767 1.00 45.62 370 GLY A O 1
ATOM 3017 N N . GLY A 1 371 ? -12.857 2.853 58.054 1.00 48.78 371 GLY A N 1
ATOM 3018 C CA . GLY A 1 371 ? -14.002 3.769 58.090 1.00 48.78 371 GLY A CA 1
ATOM 3019 C C . GLY A 1 371 ? -15.148 3.307 58.997 1.00 48.78 371 GLY A C 1
ATOM 3020 O O . GLY A 1 371 ? -15.759 4.137 59.670 1.00 48.78 371 GLY A O 1
ATOM 3021 N N . ILE A 1 372 ? -15.396 1.994 59.103 1.00 48.94 372 ILE A N 1
ATOM 3022 C CA . ILE A 1 372 ? -16.432 1.426 59.993 1.00 48.94 372 ILE A CA 1
ATOM 3023 C C . ILE A 1 372 ? -16.132 1.693 61.484 1.00 48.94 372 ILE A C 1
ATOM 3025 O O . ILE A 1 372 ? -17.040 1.674 62.312 1.00 48.94 372 ILE A O 1
ATOM 3029 N N . GLY A 1 373 ? -14.887 2.033 61.839 1.00 46.00 373 GLY A N 1
ATOM 3030 C CA . GLY A 1 373 ? -14.507 2.448 63.194 1.00 46.00 373 GLY A CA 1
ATOM 3031 C C . GLY A 1 373 ? -14.940 3.867 63.598 1.00 46.00 373 GLY A C 1
ATOM 3032 O O . GLY A 1 373 ? -14.864 4.204 64.781 1.00 46.00 373 GLY A O 1
ATOM 3033 N N . LYS A 1 374 ? -15.407 4.714 62.668 1.00 55.03 374 LYS A N 1
ATOM 3034 C CA . LYS A 1 374 ? -15.992 6.019 63.016 1.00 55.03 374 LYS A CA 1
ATOM 3035 C C . LYS A 1 374 ? -17.489 5.846 63.256 1.00 55.03 374 LYS A C 1
ATOM 3037 O O . LYS A 1 374 ? -18.289 5.864 62.328 1.00 55.03 374 LYS A O 1
ATOM 3042 N N . THR A 1 375 ? -17.883 5.706 64.517 1.00 55.72 375 THR A N 1
ATOM 3043 C CA . THR A 1 375 ? -19.296 5.747 64.915 1.00 55.72 375 THR A CA 1
ATOM 3044 C C . THR A 1 375 ? -19.925 7.080 64.502 1.00 55.72 375 THR A C 1
ATOM 3046 O O . THR A 1 375 ? -19.645 8.114 65.113 1.00 55.72 375 THR A O 1
ATOM 3049 N N . VAL A 1 376 ? -20.796 7.066 63.491 1.00 63.19 376 VAL A N 1
ATOM 3050 C CA . VAL A 1 376 ? -21.637 8.216 63.127 1.00 63.19 376 VAL A CA 1
ATOM 3051 C C . VAL A 1 376 ? -22.876 8.195 64.021 1.00 63.19 376 VAL A C 1
ATOM 3053 O O . VAL A 1 376 ? -23.923 7.670 63.656 1.00 63.19 376 VAL A O 1
ATOM 3056 N N . ALA A 1 377 ? -22.748 8.725 65.237 1.00 75.12 377 ALA A N 1
ATOM 3057 C CA . ALA A 1 377 ? -23.884 8.925 66.132 1.00 75.12 377 ALA A CA 1
ATOM 3058 C C . ALA A 1 377 ? -24.467 10.331 65.928 1.00 75.12 377 ALA A C 1
ATOM 3060 O O . ALA A 1 377 ? -23.732 11.320 65.933 1.00 75.12 377 ALA A O 1
ATOM 3061 N N . ARG A 1 378 ? -25.790 10.430 65.759 1.00 77.19 378 ARG A N 1
ATOM 3062 C CA . ARG A 1 378 ? -26.508 11.703 65.602 1.00 77.19 378 ARG A CA 1
ATOM 3063 C C . ARG A 1 378 ? -27.610 11.836 66.638 1.00 77.19 378 ARG A C 1
ATOM 3065 O O . ARG A 1 378 ? -28.343 10.888 66.906 1.00 77.19 378 ARG A O 1
ATOM 3072 N N . LEU A 1 379 ? -27.739 13.036 67.194 1.00 86.69 379 LEU A N 1
ATOM 3073 C CA . LEU A 1 379 ? -28.843 13.386 68.076 1.00 86.69 379 LEU A CA 1
ATOM 3074 C C . LEU A 1 379 ? -30.023 13.874 67.231 1.00 86.69 379 LEU A C 1
ATOM 3076 O O . LEU A 1 379 ? -29.926 14.910 66.575 1.00 86.69 379 LEU A O 1
ATOM 3080 N N . HIS A 1 380 ? -31.134 13.142 67.265 1.00 88.62 380 HIS A N 1
ATOM 3081 C CA . HIS A 1 380 ? -32.376 13.525 66.599 1.00 88.62 380 HIS A CA 1
ATOM 3082 C C . HIS A 1 380 ? -33.409 13.957 67.644 1.00 88.62 380 HIS A C 1
ATOM 3084 O O . HIS A 1 380 ? -33.812 13.164 68.492 1.00 88.62 380 HIS A O 1
ATOM 3090 N N . MET A 1 381 ? -33.829 15.223 67.588 1.00 92.88 381 MET A N 1
ATOM 3091 C CA . MET A 1 381 ? -34.912 15.745 68.427 1.00 92.88 381 MET A CA 1
ATOM 3092 C C . MET A 1 381 ? -36.266 15.470 67.767 1.00 92.88 381 MET A C 1
ATOM 3094 O O . MET A 1 381 ? -36.364 15.495 66.542 1.00 92.88 381 MET A O 1
ATOM 3098 N N . ASN A 1 382 ? -37.314 15.275 68.573 1.00 93.75 382 ASN A N 1
ATOM 3099 C CA . ASN A 1 382 ? -38.697 15.084 68.109 1.00 93.75 382 ASN A CA 1
ATOM 3100 C C . ASN A 1 382 ? -38.908 13.837 67.230 1.00 93.75 382 ASN A C 1
ATOM 3102 O O . ASN A 1 382 ? -39.575 13.898 66.199 1.00 93.75 382 ASN A O 1
ATOM 3106 N N . VAL A 1 383 ? -38.354 12.696 67.642 1.00 93.38 383 VAL A N 1
ATOM 3107 C CA . VAL A 1 383 ? -38.618 11.393 67.015 1.00 93.38 383 VAL A CA 1
ATOM 3108 C C . VAL A 1 383 ? -39.662 10.612 67.811 1.00 93.38 383 VAL A C 1
ATOM 3110 O O . VAL A 1 383 ? -39.724 10.715 69.035 1.00 93.38 383 VAL A O 1
ATOM 3113 N N . THR A 1 384 ? -40.472 9.813 67.119 1.00 92.62 384 THR A N 1
ATOM 3114 C CA . THR A 1 384 ? -41.366 8.829 67.744 1.00 92.62 384 THR A CA 1
ATOM 3115 C C . THR A 1 384 ? -40.820 7.441 67.446 1.00 92.62 384 THR A C 1
ATOM 3117 O O . THR A 1 384 ? -40.522 7.138 66.295 1.00 92.62 384 THR A O 1
ATOM 3120 N N . ILE A 1 385 ? -40.661 6.613 68.477 1.00 92.62 385 ILE A N 1
ATOM 3121 C CA . ILE A 1 385 ? -40.131 5.252 68.354 1.00 92.62 385 ILE A CA 1
ATOM 3122 C C . ILE A 1 385 ? -41.276 4.280 68.632 1.00 92.62 385 ILE A C 1
ATOM 3124 O O . ILE A 1 385 ? -41.924 4.376 69.675 1.00 92.62 385 ILE A O 1
ATOM 3128 N N . LEU A 1 386 ? -41.519 3.356 67.704 1.00 92.38 386 LEU A N 1
ATOM 3129 C CA . LEU A 1 386 ? -42.525 2.307 67.833 1.00 92.38 386 LEU A CA 1
ATOM 3130 C C . LEU A 1 386 ? -41.828 0.962 68.052 1.00 92.38 386 LEU A C 1
ATOM 3132 O O . LEU A 1 386 ? -41.027 0.538 67.225 1.00 92.38 386 LEU A O 1
ATOM 3136 N N . PHE A 1 387 ? -42.171 0.278 69.141 1.00 93.44 387 PHE A N 1
ATOM 3137 C CA . PHE A 1 387 ? -41.809 -1.120 69.361 1.00 93.44 387 PHE A CA 1
ATOM 3138 C C . PHE A 1 387 ? -43.053 -1.983 69.172 1.00 93.44 387 PHE A C 1
ATOM 3140 O O . PHE A 1 387 ? -44.110 -1.677 69.725 1.00 93.44 387 PHE A O 1
ATOM 3147 N N . THR A 1 388 ? -42.929 -3.053 68.394 1.00 89.81 388 THR A N 1
ATOM 3148 C CA . THR A 1 388 ? -43.992 -4.039 68.183 1.00 89.81 388 THR A CA 1
ATOM 3149 C C . THR A 1 388 ? -43.458 -5.426 68.519 1.00 89.81 388 THR A C 1
ATOM 3151 O O . THR A 1 388 ? -42.292 -5.723 68.270 1.00 89.81 388 THR A O 1
ATOM 3154 N N . ASP A 1 389 ? -44.298 -6.254 69.138 1.00 92.69 389 ASP A N 1
ATOM 3155 C CA . ASP A 1 389 ? -43.962 -7.626 69.520 1.00 92.69 389 ASP A CA 1
ATOM 3156 C C . ASP A 1 389 ? -45.107 -8.567 69.131 1.00 92.69 389 ASP A C 1
ATOM 3158 O O . ASP A 1 389 ? -46.287 -8.203 69.203 1.00 92.69 389 ASP A O 1
ATOM 3162 N N . ILE A 1 390 ? -44.760 -9.781 68.705 1.00 93.19 390 ILE A N 1
ATOM 3163 C CA . ILE A 1 390 ? -45.725 -10.791 68.270 1.00 93.19 390 ILE A CA 1
ATOM 3164 C C . ILE A 1 390 ? -46.128 -11.626 69.485 1.00 93.19 390 ILE A C 1
ATOM 3166 O O . ILE A 1 390 ? -45.456 -12.582 69.883 1.00 93.19 390 ILE A O 1
ATOM 3170 N N . VAL A 1 391 ? -47.284 -11.299 70.056 1.00 93.25 391 VAL A N 1
ATOM 3171 C CA . VAL A 1 391 ? -47.829 -12.038 71.197 1.00 93.25 391 VAL A CA 1
ATOM 3172 C C . VAL A 1 391 ? -48.122 -13.489 70.797 1.00 93.25 391 VAL A C 1
ATOM 3174 O O . VAL A 1 391 ? -48.846 -13.757 69.842 1.00 93.25 391 VAL A O 1
ATOM 3177 N N . GLY A 1 392 ? -47.576 -14.443 71.555 1.00 91.88 392 GLY A N 1
ATOM 3178 C CA . GLY A 1 392 ? -47.828 -15.875 71.355 1.00 91.88 392 GLY A CA 1
ATOM 3179 C C . GLY A 1 392 ? -46.909 -16.571 70.345 1.00 91.88 392 GLY A C 1
ATOM 3180 O O . GLY A 1 392 ? -47.063 -17.777 70.137 1.00 91.88 392 GLY A O 1
ATOM 3181 N N . PHE A 1 393 ? -45.913 -15.874 69.783 1.00 93.69 393 PHE A N 1
ATOM 3182 C CA . PHE A 1 393 ? -44.966 -16.454 68.822 1.00 93.69 393 PHE A CA 1
ATOM 3183 C C . PHE A 1 393 ? -44.290 -17.739 69.341 1.00 93.69 393 PHE A C 1
ATOM 3185 O O . PHE A 1 393 ? -44.238 -18.744 68.636 1.00 93.69 393 PHE A O 1
ATOM 3192 N N . THR A 1 394 ? -43.864 -17.764 70.610 1.00 92.25 394 THR A N 1
ATOM 3193 C CA . THR A 1 394 ? -43.223 -18.935 71.246 1.00 92.25 394 THR A CA 1
ATOM 3194 C C . THR A 1 394 ? -44.127 -20.167 71.322 1.00 92.25 394 THR A C 1
ATOM 3196 O O . THR A 1 394 ? -43.640 -21.294 71.287 1.00 92.25 394 THR A O 1
ATOM 3199 N N . ALA A 1 395 ? -45.441 -19.984 71.466 1.00 92.69 395 ALA A N 1
ATOM 3200 C CA . ALA A 1 395 ? -46.378 -21.106 71.493 1.00 92.69 395 ALA A CA 1
ATOM 3201 C C . ALA A 1 395 ? -46.600 -21.666 70.079 1.00 92.69 395 ALA A C 1
ATOM 3203 O O . ALA A 1 395 ? -46.644 -22.882 69.902 1.00 92.69 395 ALA A O 1
ATOM 3204 N N . MET A 1 396 ? -46.672 -20.780 69.081 1.00 91.69 396 MET A N 1
ATOM 3205 C CA . MET A 1 396 ? -46.870 -21.118 67.669 1.00 91.69 396 MET A CA 1
ATOM 3206 C C . MET A 1 396 ? -45.642 -21.802 67.043 1.00 91.69 396 MET A C 1
ATOM 3208 O O . MET A 1 396 ? -45.784 -22.805 66.342 1.00 91.69 396 MET A O 1
ATOM 3212 N N . SER A 1 397 ? -44.429 -21.339 67.353 1.00 93.19 397 SER A N 1
ATOM 3213 C CA . SER A 1 397 ? -43.189 -21.911 66.807 1.00 93.19 397 SER A CA 1
ATOM 3214 C C . SER A 1 397 ? -42.839 -23.293 67.369 1.00 93.19 397 SER A C 1
ATOM 3216 O O . SER A 1 397 ? -42.139 -24.053 66.709 1.00 93.19 397 SER A O 1
ATOM 3218 N N . ARG A 1 398 ? -43.356 -23.667 68.551 1.00 92.62 398 ARG A N 1
ATOM 3219 C CA . ARG A 1 398 ? -43.122 -24.993 69.161 1.00 92.62 398 ARG A CA 1
ATOM 3220 C C . ARG A 1 398 ? -43.795 -26.149 68.426 1.00 92.62 398 ARG A C 1
ATOM 3222 O O . ARG A 1 398 ? -43.336 -27.279 68.555 1.00 92.62 398 ARG A O 1
ATOM 3229 N N . VAL A 1 399 ? -44.900 -25.882 67.733 1.00 93.88 399 VAL A N 1
ATOM 3230 C CA . VAL A 1 399 ? -45.722 -26.908 67.064 1.00 93.88 399 VAL A CA 1
ATOM 3231 C C . VAL A 1 399 ? -45.547 -26.921 65.545 1.00 93.88 399 VAL A C 1
ATOM 3233 O O . VAL A 1 399 ? -46.061 -27.822 64.891 1.00 93.88 399 VAL A O 1
ATOM 3236 N N . SER A 1 400 ? -44.831 -25.938 64.999 1.00 93.38 400 SER A N 1
ATOM 3237 C CA . SER A 1 400 ? -44.669 -25.727 63.558 1.00 93.38 400 SER A CA 1
ATOM 3238 C C . SER A 1 400 ? -43.284 -26.173 63.096 1.00 93.38 400 SER A C 1
ATOM 3240 O O . SER A 1 400 ? -42.315 -26.111 63.861 1.00 93.38 400 SER A O 1
ATOM 3242 N N . LEU A 1 401 ? -43.160 -26.598 61.838 1.00 94.19 401 LEU A N 1
ATOM 3243 C CA . LEU A 1 401 ? -41.852 -26.945 61.286 1.00 94.19 401 LEU A CA 1
ATOM 3244 C C . LEU A 1 401 ? -41.025 -25.673 61.012 1.00 94.19 401 LEU A C 1
ATOM 3246 O O . LEU A 1 401 ? -41.593 -24.635 60.670 1.00 94.19 401 LEU A O 1
ATOM 3250 N N . PRO A 1 402 ? -39.680 -25.723 61.105 1.00 93.38 402 PRO A N 1
ATOM 3251 C CA . PRO A 1 402 ? -38.839 -24.534 60.947 1.00 93.38 402 PRO A CA 1
ATOM 3252 C C . PRO A 1 402 ? -39.062 -23.755 59.641 1.00 93.38 402 PRO A C 1
ATOM 3254 O O . PRO A 1 402 ? -39.046 -22.527 59.661 1.00 93.38 402 PRO A O 1
ATOM 3257 N N . TYR A 1 403 ? -39.307 -24.438 58.516 1.00 93.25 403 TYR A N 1
ATOM 3258 C CA . TYR A 1 403 ? -39.559 -23.760 57.239 1.00 93.25 403 TYR A CA 1
ATOM 3259 C C . TYR A 1 403 ? -40.915 -23.031 57.220 1.00 93.25 403 TYR A C 1
ATOM 3261 O O . TYR A 1 403 ? -41.003 -21.947 56.656 1.00 93.25 403 TYR A O 1
ATOM 3269 N N . GLU A 1 404 ? -41.943 -23.570 57.884 1.00 92.81 404 GLU A N 1
ATOM 3270 C CA . GLU A 1 404 ? -43.282 -22.962 57.967 1.00 92.81 404 GLU A CA 1
ATOM 3271 C C . GLU A 1 404 ? -43.254 -21.690 58.818 1.00 92.81 404 GLU A C 1
ATOM 3273 O O . GLU A 1 404 ? -43.878 -20.685 58.476 1.00 92.81 404 GLU A O 1
ATOM 3278 N N . VAL A 1 405 ? -42.471 -21.708 59.902 1.00 93.81 405 VAL A N 1
ATOM 3279 C CA . VAL A 1 405 ? -42.243 -20.526 60.745 1.00 93.81 405 VAL A CA 1
ATOM 3280 C C . VAL A 1 405 ? -41.500 -19.441 59.962 1.00 93.81 405 VAL A C 1
ATOM 3282 O O . VAL A 1 405 ? -41.891 -18.276 60.024 1.00 93.81 405 VAL A O 1
ATOM 3285 N N . MET A 1 406 ? -40.464 -19.808 59.199 1.00 93.69 406 MET A N 1
ATOM 3286 C CA . MET A 1 406 ? -39.715 -18.859 58.365 1.00 93.69 406 MET A CA 1
ATOM 3287 C C . MET A 1 406 ? -40.579 -18.264 57.251 1.00 93.69 406 MET A C 1
ATOM 3289 O O . MET A 1 406 ? -40.508 -17.062 57.007 1.00 93.69 406 MET A O 1
ATOM 3293 N N . GLU A 1 407 ? -41.429 -19.069 56.611 1.00 94.81 407 GLU A N 1
ATOM 3294 C CA . GLU A 1 407 ? -42.353 -18.592 55.580 1.00 94.81 407 GLU A CA 1
ATOM 3295 C C . GLU A 1 407 ? -43.410 -17.635 56.158 1.00 94.81 407 GLU A C 1
ATOM 3297 O O . GLU A 1 407 ? -43.696 -16.597 55.557 1.00 94.81 407 GLU A O 1
ATOM 3302 N N . PHE A 1 408 ? -43.959 -17.941 57.340 1.00 94.62 408 PHE A N 1
ATOM 3303 C CA . PHE A 1 408 ? -44.879 -17.050 58.053 1.00 94.62 408 PHE A CA 1
ATOM 3304 C C . PHE A 1 408 ? -44.220 -15.710 58.404 1.00 94.62 408 PHE A C 1
ATOM 3306 O O . PHE A 1 408 ? -44.783 -14.658 58.096 1.00 94.62 408 PHE A O 1
ATOM 3313 N N . LEU A 1 409 ? -43.025 -15.742 59.006 1.00 95.69 409 LEU A N 1
ATOM 3314 C CA . LEU A 1 409 ? -42.283 -14.531 59.362 1.00 95.69 409 LEU A CA 1
ATOM 3315 C C . LEU A 1 409 ? -41.939 -13.702 58.129 1.00 95.69 409 LEU A C 1
ATOM 3317 O O . LEU A 1 409 ? -42.143 -12.493 58.140 1.00 95.69 409 LEU A O 1
ATOM 3321 N N . HIS A 1 410 ? -41.473 -14.341 57.056 1.00 94.38 410 HIS A N 1
ATOM 3322 C CA . HIS A 1 410 ? -41.161 -13.649 55.812 1.00 94.38 410 HIS A CA 1
ATOM 3323 C C . HIS A 1 410 ? -42.396 -12.945 55.240 1.00 94.38 410 HIS A C 1
ATOM 3325 O O . HIS A 1 410 ? -42.337 -11.753 54.957 1.00 94.38 410 HIS A O 1
ATOM 3331 N N . LYS A 1 411 ? -43.542 -13.635 55.150 1.00 94.81 411 LYS A N 1
ATOM 3332 C CA . LYS A 1 411 ? -44.799 -13.028 54.682 1.00 94.81 411 LYS A CA 1
ATOM 3333 C C . LYS A 1 411 ? -45.242 -11.861 55.563 1.00 94.81 411 LYS A C 1
ATOM 3335 O O . LYS A 1 411 ? -45.703 -10.857 55.034 1.00 94.81 411 LYS A O 1
ATOM 3340 N N . LEU A 1 412 ? -45.121 -11.989 56.883 1.00 94.44 412 LEU A N 1
ATOM 3341 C CA . LEU A 1 412 ? -45.484 -10.925 57.817 1.00 94.44 412 LEU A CA 1
ATOM 3342 C C . LEU A 1 412 ? -44.572 -9.699 57.661 1.00 94.44 412 LEU A C 1
ATOM 3344 O O . LEU A 1 412 ? -45.083 -8.586 57.580 1.00 94.44 412 LEU A O 1
ATOM 3348 N N . PHE A 1 413 ? -43.253 -9.898 57.577 1.00 94.19 413 PHE A N 1
ATOM 3349 C CA . PHE A 1 413 ? -42.298 -8.801 57.405 1.00 94.19 413 PHE A CA 1
ATOM 3350 C C . PHE A 1 413 ? -42.438 -8.117 56.047 1.00 94.19 413 PHE A C 1
ATOM 3352 O O . PHE A 1 413 ? -42.478 -6.897 56.021 1.00 94.19 413 PHE A O 1
ATOM 3359 N N . VAL A 1 414 ? -42.675 -8.858 54.960 1.00 93.69 414 VAL A N 1
ATOM 3360 C CA . VAL A 1 414 ? -42.971 -8.251 53.649 1.00 93.69 414 VAL A CA 1
ATOM 3361 C C . VAL A 1 414 ? -44.215 -7.357 53.715 1.00 93.69 414 VAL A C 1
ATOM 3363 O O . VAL A 1 414 ? -44.212 -6.265 53.161 1.00 93.69 414 VAL A O 1
ATOM 3366 N N . ARG A 1 415 ? -45.272 -7.762 54.438 1.00 93.81 415 ARG A N 1
ATOM 3367 C CA . ARG A 1 415 ? -46.458 -6.906 54.643 1.00 93.81 415 ARG A CA 1
ATOM 3368 C C . ARG A 1 415 ? -46.172 -5.665 55.483 1.00 93.81 415 ARG A C 1
ATOM 3370 O O . ARG A 1 415 ? -46.865 -4.668 55.314 1.00 93.81 415 ARG A O 1
ATOM 3377 N N . PHE A 1 416 ? -45.217 -5.733 56.407 1.00 94.19 416 PHE A N 1
ATOM 3378 C CA . PHE A 1 416 ? -44.785 -4.561 57.162 1.00 94.19 416 PHE A CA 1
ATOM 3379 C C . PHE A 1 416 ? -43.911 -3.635 56.324 1.00 94.19 416 PHE A C 1
ATOM 3381 O O . PHE A 1 416 ? -44.120 -2.429 56.391 1.00 94.19 416 PHE A O 1
ATOM 3388 N N . ASP A 1 417 ? -43.017 -4.175 55.501 1.00 89.88 417 ASP A N 1
ATOM 3389 C CA . ASP A 1 417 ? -42.208 -3.385 54.573 1.00 89.88 417 ASP A CA 1
ATOM 3390 C C . ASP A 1 417 ? -43.116 -2.654 53.562 1.00 89.88 417 ASP A C 1
ATOM 3392 O O . ASP A 1 417 ? -42.997 -1.443 53.408 1.00 89.88 417 ASP A O 1
ATOM 3396 N N . GLU A 1 418 ? -44.136 -3.330 53.005 1.00 92.75 418 GLU A N 1
ATOM 3397 C CA . GLU A 1 418 ? -45.177 -2.728 52.138 1.00 92.75 418 GLU A CA 1
ATOM 3398 C C . GLU A 1 418 ? -45.994 -1.601 52.808 1.00 92.75 418 GLU A C 1
ATOM 3400 O O . GLU A 1 418 ? -46.637 -0.818 52.113 1.00 92.75 418 GLU A O 1
ATOM 3405 N N . LEU A 1 419 ? -46.056 -1.549 54.144 1.00 92.25 419 LEU A N 1
ATOM 3406 C CA . LEU A 1 419 ? -46.740 -0.478 54.883 1.00 92.25 419 LEU A CA 1
ATOM 3407 C C . LEU A 1 419 ? -45.834 0.737 55.136 1.00 92.25 419 LEU A C 1
ATOM 3409 O O . LEU A 1 419 ? -46.346 1.796 55.510 1.00 92.25 419 LEU A O 1
ATOM 3413 N N . VAL A 1 420 ? -44.515 0.559 55.025 1.00 85.12 420 VAL A N 1
ATOM 3414 C CA . VAL A 1 420 ? -43.491 1.567 55.339 1.00 85.12 420 VAL A CA 1
ATOM 3415 C C . VAL A 1 420 ? -42.940 2.228 54.074 1.00 85.12 420 VAL A C 1
ATOM 3417 O O . VAL A 1 420 ? -42.648 3.427 54.123 1.00 85.12 420 VAL A O 1
ATOM 3420 N N . ASP A 1 421 ? -42.814 1.469 52.983 1.00 73.06 421 ASP A N 1
ATOM 3421 C CA . ASP A 1 421 ? -42.522 1.973 51.631 1.00 73.06 421 ASP A CA 1
ATOM 3422 C C . ASP A 1 421 ? -43.719 2.731 51.029 1.00 73.06 421 ASP A C 1
ATOM 3424 O O . ASP A 1 421 ? -43.481 3.784 50.382 1.00 73.06 421 ASP A O 1
#

Solvent-accessible surface area (backbone atoms only — not comparable to full-atom values): 24104 Å² total; per-residue (Å²): 125,70,73,50,58,61,49,44,64,74,66,55,69,78,84,85,65,93,72,82,90,56,69,60,60,57,49,55,65,48,66,77,66,60,88,66,80,76,76,62,80,78,77,61,67,52,93,74,51,62,81,47,63,67,60,38,50,54,48,51,45,49,51,55,66,74,44,45,67,52,53,53,52,36,41,53,50,26,35,51,38,42,43,60,46,46,45,61,59,65,72,38,45,69,58,44,29,51,48,34,44,69,75,65,64,45,98,53,24,63,60,55,44,48,63,70,45,48,62,60,54,51,57,48,50,42,36,61,51,35,51,52,52,31,56,56,33,48,76,64,79,36,67,65,34,70,48,35,61,52,51,39,52,49,53,43,42,54,52,50,41,52,50,51,42,52,55,62,67,61,69,77,71,88,80,57,100,58,59,92,58,34,62,34,48,49,45,36,66,35,71,42,44,35,58,59,35,47,56,71,38,93,50,58,36,55,58,53,48,50,49,49,50,51,42,46,44,40,62,67,45,50,38,31,64,75,70,48,55,66,61,49,71,34,69,71,46,48,65,72,60,48,56,79,92,48,42,72,66,30,69,71,41,72,70,41,34,54,51,46,48,51,50,52,50,49,60,48,46,46,33,45,53,49,41,54,49,50,52,52,50,31,48,52,44,20,44,53,50,35,54,52,52,52,53,52,48,51,52,52,50,52,52,50,45,54,51,52,52,51,54,51,49,53,52,49,54,51,50,53,53,50,51,54,42,52,75,77,32,60,69,75,56,32,54,49,55,54,50,51,53,52,51,56,51,59,64,53,71,74,62,91,61,93,74,59,72,76,48,48,66,59,46,51,57,50,49,50,59,64,52,69,70,58,81,87,80,79,92,75,82,94,76,87,86,87,86,86,80,73,87,62,50,76,67,57,54,74,79,47,55,74,68,59,48,51,52,52,50,49,56,53,49,52,56,51,50,69,72,73,111

Radius of gyration: 39.66 Å; Cα contacts (8 Å, |Δi|>4): 249; chains: 1; bounding box: 89×51×114 Å

InterPro domains:
  IPR001054 Adenylyl cyclase class-3/4/guanylyl cyclase [PF00211] (379-421)
  IPR001054 Adenylyl cyclase class-3/4/guanylyl cyclase [PS50125] (384-421)
  IPR029787 Nucleotide cyclase [G3DSA:3.30.70.1230] (307-421)
  IPR029787 Nucleotide cyclase [SSF55073] (376-420)
  IPR050401 Cyclic nucleotide synthase [PTHR11920] (303-421)

Foldseek 3Di:
DLVCVVVCLVPVDPPPDDDDDDLLVLVVVVVVVPPDDRCPPVPPPPLFADPDSVVRQVLLLVLCVVCVVLLVVLLVVLLVLLCVLCVVLVVCLVVQLVLCCPPVVDPCSNVVSVVLCVLSVVLSVLSVVLVVVLVVCVVVSDSCSLCSVLVSLLVLLVSVLVSLLVVLVVLSPCDDDQRLLCLLVSLQRRSCRSLLSLLSDQHRLSSLLSSLVSNCCSRVPVSCVSNVSVCCLPLVNLLVRDDPVCNVVCPPDPVSVVVSSVVVSCVSVVSVVVSVVSSVVSSVSNSVSNVVSVVVVSVVVSVVSVVVVVVVVVVVVVVVVLVVLVVVDPPVVSVVVVVVVVVVVVVVVVDDDPVVPVCVVVVVVVVVVVVVPDPPDDDDPPDDDDDDDDPCLVVVVVVDDPVVSVVVVVVVVVVVVVVVD

Secondary structure (DSSP, 8-state):
--HHHHHHHHHS-STT------HHHHHHHHHTT-S-----S----BTTB-SSHHHHHHHHHHHHHHTHHHHHHHHHHHHHHHHHHHHHHHHTHHHHHHHHHHTS--S-HHHHHHHHHHHHHHHHHHHHHHHHHHHHHHTTT-GGGGHHHHHHHHHHHHHHHHHHHHHHHH---TTSTTGGG-HHHHIIIIISGGGGGGTT----HHHHHHHHHHHHIIIIIIHHHHHTTTGGGSHHHHHHT--HHHHHHHTT-HHHHHHHHHHHHHHHHHHHHHHHHHHHHHHHHHHHHHHHHHHHHHHHHHHHHHHHHHHHHHHHHHHHHHHHHHHHS-HHHHHHHHHHHHHHHHHHTTS--TTTTTHHHHHHHHHHHHHTTS------SS--------TTHHHHHTTS-HHHHHHHHHHHHHHHHHHH-

Mean predicted aligned error: 11.09 Å

pLDDT: mean 84.37, std 15.33, range [41.78, 98.12]

Nearest PDB structures (foldseek):
  7n6g-assembly1_3X  TM=1.703E-01  e=3.139E+00  Chlamydomonas reinhardtii
  7aal-assembly1_B  TM=1.823E-01  e=4.267E+00  Homo sapiens
  7p5m-assembly1_B  TM=1.636E-01  e=8.236E+00  Homo sapiens

Sequence (421 aa):
MVVFFVLAQAWFPPVLHKEDYDFSEYIAENGEKGCKEPSPPKQWFYTFGFRDRNLERLFLQDLCEVNHSRHVVCFIVALLLAVIANVNVFFGIPLMVEEYKTEYKTEDPLRSAWIATIPSFVLIALFPLGLLVWFWARRKESTWALLIPQVCFTCFTCTSSAVLTNYFQSRSWGGWIYRDNEWGHLITFYFFLPYLTLFAWSLPFAMTVEILFMAAIAFFVIVPCLFQGYDDFSIQKIQQTFPYAIEDECNQSEAYLDACTMYFTVIYLTPILLGLGMMIGIGASSWYGDQQSRASWINRKVVQALTQQREQALVQDKEEQKQLIHSIFPPAIAKEVIALQKEDLAMADGYHSLEGSLNRMELSLQAIAGGIGKTVARLHMNVTILFTDIVGFTAMSRVSLPYEVMEFLHKLFVRFDELVD